Protein AF-A0A2V9UXE7-F1 (afdb_monomer_lite)

Foldseek 3Di:
DVVVVVVVVVLVVVVVVVVVVVVVVVVPPDDDDPPPPPPPPPVPLFDLVQLVLLVVLCLLQDDPLSVVLSVVSNVLSVVLRVLSLVLSVLVCVLCVDPPPVVLVVLVVLLVVLVVLLVVLVVVLVVLVVVLVVDDPVVNVVSVVVNVVSVVVNVVSVVSNVVSVVVCLVVVVGSVSVSVVVVVVVVVVVVVVVVDPDDPPPQQPCPDLDLVSLVVNLVSLVVSLVSLVVSLVVLVVVLVVLVVVLVVLVVVLVVCVVVLVVLVVLLVVLVVPPDDDDPNVVSNVVSVSSNVVSVSSVVSSVSSVSSSVSSVVSSVSSVVSSVVSVVSSVVSVVSSVVSVVVVSVLVVVLVVVVVVVVVVCVVDVDDPVVVVVVVVVSVVVNVVVVVVSND

Sequence (390 aa):
MMSMLRHLTIAAVLGLLVAAAGIGFVMTRDTSHPSNPVPTTQTAIIDQSPLRTARQLGTLAVTSDEQRLAQEASRIADHEIDLAFASAMREASEHPTDLDPKYEDLHLRILLAQSTLTDEQSRLDKLRAQAAAAKPDEKERLQDQMDLIEAQQALDEDELEDARQDLIREGGNPEGMMQRLRAEHEAGHNEAAAAPAPSQSAPDLNTGNLYGQVRAWLSLRNKQERLESARNEAKVLAKTMAGQHDEIEHRVQNEESQKQVARAQASGLGKDTAAGGGSKKATSDAINTLKHFSNDQKLLVDFDKRI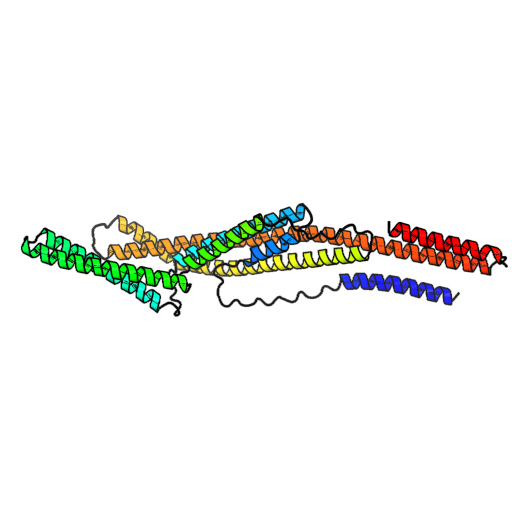QDLQDLNSVYATWAGIVAIQQRAAVHAMLRSILWILLIATLGYGASRLVDRFLTGERADKKHLFSLRAVLRFALQALVVLLVA

pLDDT: mean 73.28, std 15.52, range [27.81, 95.62]

Secondary structure (DSSP, 8-state):
-HHHHHHHHHHHHHHHHHHHHHHHHHH--------PPP--SS--SS--HHHHHHHHHHTT--SHHHHHHHHHHHHHHHHHHHHHHHHHHHHHHHSTT---TTSHHHHHHHHHHHHHHHHHHHHHHHHHHHHHHS-HHHHHHHHHHHHHHHHHHHHHHHHHHHHHHHHHHTT--HHHHHHHHHHHHHHHHHHHHHS---------TT-SSHHHHHHHHHHHHHHHHHHHHHHHHHHHHHHHHHHHHHHHHHHHHHHHHHHHHHHHHHHHHTT-TTS-SHHHHHHHHHHHHHHHHHHHHHHHHHHHHHHHHHHHHHHHHHHHHHHHHHHHHHHHHHHHHHHHHHHHHHHHHHHHHHHHHHHHHHS---TTTHHHHHHHHHHHHHHHHHHHH-

Structure (mmCIF, N/CA/C/O backbone):
data_AF-A0A2V9UXE7-F1
#
_entry.id   AF-A0A2V9UXE7-F1
#
loop_
_atom_site.group_PDB
_atom_site.id
_atom_site.type_symbol
_atom_site.label_atom_id
_atom_site.label_alt_id
_atom_site.label_comp_id
_atom_site.label_asym_id
_atom_site.label_entity_id
_atom_site.label_seq_id
_atom_site.pdbx_PDB_ins_code
_atom_site.Cartn_x
_atom_site.Cartn_y
_atom_site.Cartn_z
_atom_site.occupancy
_atom_site.B_iso_or_equiv
_atom_site.auth_seq_id
_atom_site.auth_comp_id
_atom_site.auth_asym_id
_atom_site.auth_atom_id
_atom_site.pdbx_PDB_model_num
ATOM 1 N N . MET A 1 1 ? 41.532 19.802 -51.932 1.00 45.09 1 MET A N 1
ATOM 2 C CA . MET A 1 1 ? 41.881 19.257 -50.596 1.00 45.09 1 MET A CA 1
ATOM 3 C C . MET A 1 1 ? 41.071 19.895 -49.458 1.00 45.09 1 MET A C 1
ATOM 5 O O . MET A 1 1 ? 40.579 19.161 -48.613 1.00 45.09 1 MET A O 1
ATOM 9 N N . MET A 1 2 ? 40.838 21.217 -49.459 1.00 40.41 2 MET A N 1
ATOM 10 C CA . MET A 1 2 ? 40.067 21.918 -48.408 1.00 40.41 2 MET A CA 1
ATOM 11 C C . MET A 1 2 ? 38.563 21.579 -48.322 1.00 40.41 2 MET A C 1
ATOM 13 O O . MET A 1 2 ? 38.032 21.528 -47.217 1.00 40.41 2 MET A O 1
ATOM 17 N N . SER A 1 3 ? 37.867 21.277 -49.428 1.00 49.09 3 SER A N 1
ATOM 18 C CA . SER A 1 3 ? 36.454 20.844 -49.368 1.00 49.09 3 SER A CA 1
ATOM 19 C C . SER A 1 3 ? 36.296 19.447 -48.753 1.00 49.09 3 SER A C 1
ATOM 21 O O . SER A 1 3 ? 35.385 19.210 -47.967 1.00 49.09 3 SER A O 1
ATOM 23 N N . MET A 1 4 ? 37.235 18.537 -49.029 1.00 48.50 4 MET A N 1
ATOM 24 C CA . MET A 1 4 ? 37.256 17.181 -48.467 1.00 48.50 4 MET A CA 1
ATOM 25 C C . MET A 1 4 ? 37.436 17.156 -46.949 1.00 48.50 4 MET A C 1
ATOM 27 O O . MET A 1 4 ? 36.802 16.329 -46.302 1.00 48.50 4 MET A O 1
ATOM 31 N N . LEU A 1 5 ? 38.266 18.041 -46.383 1.00 52.56 5 LEU A N 1
ATOM 32 C CA . LEU A 1 5 ? 38.366 18.172 -44.926 1.00 52.56 5 LEU A CA 1
ATOM 33 C C . LEU A 1 5 ? 37.078 18.753 -44.335 1.00 52.56 5 LEU A C 1
ATOM 35 O O . LEU A 1 5 ? 36.621 18.257 -43.315 1.00 52.56 5 LEU A O 1
ATOM 39 N N . ARG A 1 6 ? 36.453 19.737 -44.998 1.00 54.34 6 ARG A N 1
ATOM 40 C CA . ARG A 1 6 ? 35.219 20.383 -44.516 1.00 54.34 6 ARG A CA 1
ATOM 41 C C . ARG A 1 6 ? 34.036 19.422 -44.412 1.00 54.34 6 ARG A C 1
ATOM 43 O O . ARG A 1 6 ? 33.280 19.494 -43.457 1.00 54.34 6 ARG A O 1
ATOM 50 N N . HIS A 1 7 ? 33.859 18.519 -45.371 1.00 54.12 7 HIS A N 1
ATOM 51 C CA . HIS A 1 7 ? 32.749 17.559 -45.316 1.00 54.12 7 HIS A CA 1
ATOM 52 C C . HIS A 1 7 ? 33.016 16.403 -44.342 1.00 54.12 7 HIS A C 1
ATOM 54 O O . HIS A 1 7 ? 32.081 15.897 -43.725 1.00 54.12 7 HIS A O 1
ATOM 60 N N . LEU A 1 8 ? 34.285 16.032 -44.149 1.00 56.09 8 LEU A N 1
ATOM 61 C CA . LEU A 1 8 ? 34.689 15.010 -43.184 1.00 56.09 8 LEU A CA 1
ATOM 62 C C . LEU A 1 8 ? 34.565 15.516 -41.740 1.00 56.09 8 LEU A C 1
ATOM 64 O O . LEU A 1 8 ? 34.093 14.779 -40.878 1.00 56.09 8 LEU A O 1
ATOM 68 N N . THR A 1 9 ? 34.890 16.787 -41.487 1.00 62.91 9 THR A N 1
ATOM 69 C CA . THR A 1 9 ? 34.630 17.416 -40.187 1.00 62.91 9 THR A CA 1
ATOM 70 C C . THR A 1 9 ? 33.138 17.578 -39.929 1.00 62.91 9 THR A C 1
ATOM 72 O O . THR A 1 9 ? 32.710 17.303 -38.819 1.00 62.91 9 THR A O 1
ATOM 75 N N . ILE A 1 10 ? 32.320 17.926 -40.930 1.00 66.25 10 ILE A N 1
ATOM 76 C CA . ILE A 1 10 ? 30.859 18.015 -40.755 1.00 66.25 10 ILE A CA 1
ATOM 77 C C . ILE A 1 10 ? 30.259 16.649 -40.397 1.00 66.25 10 ILE A C 1
ATOM 79 O O . ILE A 1 10 ? 29.478 16.575 -39.457 1.00 66.25 10 ILE A O 1
ATOM 83 N N . ALA A 1 11 ? 30.640 15.566 -41.081 1.00 61.22 11 ALA A N 1
ATOM 84 C CA . ALA A 1 11 ? 30.133 14.226 -40.771 1.00 61.22 11 ALA A CA 1
ATOM 85 C C . ALA A 1 11 ? 30.597 13.721 -39.392 1.00 61.22 11 ALA A C 1
ATOM 87 O O . ALA A 1 11 ? 29.805 13.142 -38.650 1.00 61.22 11 ALA A O 1
ATOM 88 N N . ALA A 1 12 ? 31.856 13.984 -39.021 1.00 64.69 12 ALA A N 1
ATOM 89 C CA . ALA A 1 12 ? 32.385 13.642 -37.702 1.00 64.69 12 ALA A CA 1
ATOM 90 C C . ALA A 1 12 ? 31.716 14.455 -36.583 1.00 64.69 12 ALA A C 1
ATOM 92 O O . ALA A 1 12 ? 31.363 13.899 -35.547 1.00 64.69 12 ALA A O 1
ATOM 93 N N . VAL A 1 13 ? 31.482 15.752 -36.809 1.00 68.75 13 VAL A N 1
ATOM 94 C CA . VAL A 1 13 ? 30.764 16.624 -35.874 1.00 68.75 13 VAL A CA 1
ATOM 95 C C . VAL A 1 13 ? 29.313 16.184 -35.748 1.00 68.75 13 VAL A C 1
ATOM 97 O O . VAL A 1 13 ? 28.830 16.103 -34.631 1.00 68.75 13 VAL A O 1
ATOM 100 N N . LEU A 1 14 ? 28.631 15.823 -36.838 1.00 68.06 14 LEU A N 1
ATOM 101 C CA . LEU A 1 14 ? 27.243 15.354 -36.776 1.00 68.06 14 LEU A CA 1
ATOM 102 C C . LEU A 1 14 ? 27.129 14.020 -36.022 1.00 68.06 14 LEU A C 1
ATOM 104 O O . LEU A 1 14 ? 26.235 13.861 -35.197 1.00 68.06 14 LEU A O 1
ATOM 108 N N . GLY A 1 15 ? 28.068 13.093 -36.243 1.00 68.06 15 GLY A N 1
ATOM 109 C CA . GLY A 1 15 ? 28.149 11.840 -35.485 1.00 68.06 15 GLY A CA 1
ATOM 110 C C . GLY A 1 15 ? 28.426 12.068 -33.996 1.00 68.06 15 GLY A C 1
ATOM 111 O O . GLY A 1 15 ? 27.784 11.453 -33.147 1.00 68.06 15 GLY A O 1
ATOM 112 N N . LEU A 1 16 ? 29.321 13.004 -33.672 1.00 68.00 16 LEU A N 1
ATOM 113 C CA . LEU A 1 16 ? 29.625 13.386 -32.293 1.00 68.00 16 LEU A CA 1
ATOM 114 C C . LEU A 1 16 ? 28.458 14.127 -31.628 1.00 68.00 16 LEU A C 1
ATOM 116 O O . LEU A 1 16 ? 28.221 13.930 -30.444 1.00 68.00 16 LEU A O 1
ATOM 120 N N . LEU A 1 17 ? 27.692 14.921 -32.377 1.00 67.94 17 LEU A N 1
ATOM 121 C CA . LEU A 1 17 ? 26.526 15.656 -31.882 1.00 67.94 17 LEU A CA 1
ATOM 122 C C . LEU A 1 17 ? 25.347 14.710 -31.622 1.00 67.94 17 LEU A C 1
ATOM 124 O O . LEU A 1 17 ? 24.673 14.857 -30.612 1.00 67.94 17 LEU A O 1
ATOM 128 N N . VAL A 1 18 ? 25.147 13.683 -32.453 1.00 68.38 18 VAL A N 1
ATOM 129 C CA . VAL A 1 18 ? 24.156 12.622 -32.194 1.00 68.38 18 VAL A CA 1
ATOM 130 C C . VAL A 1 18 ? 24.569 11.761 -30.997 1.00 68.38 18 VAL A C 1
ATOM 132 O O . VAL A 1 18 ? 23.730 11.454 -30.153 1.00 68.38 18 VAL A O 1
ATOM 135 N N . ALA A 1 19 ? 25.856 11.425 -30.866 1.00 63.91 19 ALA A N 1
ATOM 136 C CA . ALA A 1 19 ? 26.366 10.721 -29.691 1.00 63.91 19 ALA A CA 1
ATOM 137 C C . ALA A 1 19 ? 26.231 11.570 -28.413 1.00 63.91 19 ALA A C 1
ATOM 139 O O . ALA A 1 19 ? 25.770 11.071 -27.392 1.00 63.91 19 ALA A O 1
ATOM 140 N N . ALA A 1 20 ? 26.560 12.862 -28.476 1.00 62.94 20 ALA A N 1
ATOM 141 C CA . ALA A 1 20 ? 26.431 13.795 -27.361 1.00 62.94 20 ALA A CA 1
ATOM 142 C C . ALA A 1 20 ? 24.968 14.095 -27.009 1.00 62.94 20 ALA A C 1
ATOM 144 O O . ALA A 1 20 ? 24.657 14.222 -25.833 1.00 62.94 20 ALA A O 1
ATOM 145 N N . ALA A 1 21 ? 24.058 14.151 -27.986 1.00 63.78 21 ALA A N 1
ATOM 146 C CA . ALA A 1 21 ? 22.621 14.270 -27.744 1.00 63.78 21 ALA A CA 1
ATOM 147 C C . ALA A 1 21 ? 22.050 12.986 -27.125 1.00 63.78 21 ALA A C 1
ATOM 149 O O . ALA A 1 21 ? 21.242 13.066 -26.206 1.00 63.78 21 ALA A O 1
ATOM 150 N N . GLY A 1 22 ? 22.517 11.809 -27.554 1.00 56.59 22 GLY A N 1
ATOM 151 C CA . GLY A 1 22 ? 22.173 10.531 -26.926 1.00 56.59 22 GLY A CA 1
ATOM 152 C C . GLY A 1 22 ? 22.671 10.435 -25.480 1.00 56.59 22 GLY A C 1
ATOM 153 O O . GLY A 1 22 ? 21.920 10.032 -24.597 1.00 56.59 22 GLY A O 1
ATOM 154 N N . ILE A 1 23 ? 23.906 10.874 -25.213 1.00 60.19 23 ILE A N 1
ATOM 155 C CA . ILE A 1 23 ? 24.476 10.935 -23.857 1.00 60.19 23 ILE A CA 1
ATOM 156 C C . ILE A 1 23 ? 23.760 11.995 -23.010 1.00 60.19 23 ILE A C 1
ATOM 158 O O . ILE A 1 23 ? 23.413 11.726 -21.864 1.00 60.19 23 ILE A O 1
ATOM 162 N N . GLY A 1 24 ? 23.489 13.172 -23.577 1.00 48.81 24 GLY A N 1
ATOM 163 C CA . GLY A 1 24 ? 22.774 14.267 -22.926 1.00 48.81 24 GLY A CA 1
ATOM 164 C C . GLY A 1 24 ? 21.351 13.876 -22.546 1.00 48.81 24 GLY A C 1
ATOM 165 O O . GLY A 1 24 ? 20.932 14.145 -21.433 1.00 48.81 24 GLY A O 1
ATOM 166 N N . PHE A 1 25 ? 20.648 13.134 -23.401 1.00 57.84 25 PHE A N 1
ATOM 167 C CA . PHE A 1 25 ? 19.293 12.650 -23.131 1.00 57.84 25 PHE A CA 1
ATOM 168 C C . PHE A 1 25 ? 19.244 11.520 -22.086 1.00 57.84 25 PHE A C 1
ATOM 170 O O . PHE A 1 25 ? 18.270 11.389 -21.346 1.00 57.84 25 PHE A O 1
ATOM 177 N N . VAL A 1 26 ? 20.313 10.723 -21.979 1.00 57.50 26 VAL A N 1
ATOM 178 C CA . VAL A 1 26 ? 20.502 9.757 -20.882 1.00 57.50 26 VAL A CA 1
ATOM 179 C C . VAL A 1 26 ? 20.907 10.463 -19.577 1.00 57.50 26 VAL A C 1
ATOM 181 O O . VAL A 1 26 ? 20.582 9.974 -18.495 1.00 57.50 26 VAL A O 1
ATOM 184 N N . MET A 1 27 ? 21.578 11.619 -19.655 1.00 49.28 27 MET A N 1
ATOM 185 C CA . MET A 1 27 ? 21.968 12.435 -18.497 1.00 49.28 27 MET A CA 1
ATOM 186 C C . MET A 1 27 ? 20.917 13.451 -18.042 1.00 49.28 27 MET A C 1
ATOM 188 O O . MET A 1 27 ? 21.010 13.904 -16.900 1.00 49.28 27 MET A O 1
ATOM 192 N N . THR A 1 28 ? 19.906 13.768 -18.855 1.00 46.72 28 THR A N 1
ATOM 193 C CA . THR A 1 28 ? 18.722 14.521 -18.428 1.00 46.72 28 THR A CA 1
ATOM 194 C C . THR A 1 28 ? 17.868 13.627 -17.525 1.00 46.72 28 THR A C 1
ATOM 196 O O . THR A 1 28 ? 16.876 13.001 -17.905 1.00 46.72 28 THR A O 1
ATOM 199 N N . ARG A 1 29 ? 18.354 13.512 -16.290 1.00 50.81 29 ARG A N 1
ATOM 200 C CA . ARG A 1 29 ? 17.607 13.113 -15.108 1.00 50.81 29 ARG A CA 1
ATOM 201 C C . ARG A 1 29 ? 16.682 14.274 -14.770 1.00 50.81 29 ARG A C 1
ATOM 203 O O . ARG A 1 29 ? 17.063 15.159 -14.009 1.00 50.81 29 ARG A O 1
ATOM 210 N N . ASP A 1 30 ? 15.499 14.288 -15.364 1.00 44.00 30 ASP A N 1
ATOM 211 C CA . ASP A 1 30 ? 14.475 15.240 -14.960 1.00 44.00 30 ASP A CA 1
ATOM 212 C C . ASP A 1 30 ? 13.776 14.732 -13.703 1.00 44.00 30 ASP A C 1
ATOM 214 O O . ASP A 1 30 ? 13.089 13.712 -13.694 1.00 44.00 30 ASP A O 1
ATOM 218 N N . THR A 1 31 ? 14.087 15.439 -12.617 1.00 43.03 31 THR A N 1
ATOM 219 C CA . THR A 1 31 ? 13.113 16.009 -11.681 1.00 43.03 31 THR A CA 1
ATOM 220 C C . THR A 1 31 ? 11.770 15.283 -11.648 1.00 43.03 31 THR A C 1
ATOM 222 O O . THR A 1 31 ? 10.773 15.692 -12.245 1.00 43.03 31 THR A O 1
ATOM 225 N N . SER A 1 32 ? 11.735 14.223 -10.844 1.00 36.00 32 SER A N 1
ATOM 226 C CA . SER A 1 32 ? 10.503 13.696 -10.274 1.00 36.00 32 SER A CA 1
ATOM 227 C C . SER A 1 32 ? 9.712 14.858 -9.668 1.00 36.00 32 SER A C 1
ATOM 229 O O . SER A 1 32 ? 10.113 15.414 -8.643 1.00 36.00 32 SER A O 1
ATOM 231 N N . HIS A 1 33 ? 8.615 15.249 -10.320 1.00 35.09 33 HIS A N 1
ATOM 232 C CA . HIS A 1 33 ? 7.628 16.113 -9.692 1.00 35.09 33 HIS A CA 1
ATOM 233 C C . HIS A 1 33 ? 7.054 15.331 -8.509 1.00 35.09 33 HIS A C 1
ATOM 235 O O . HIS A 1 33 ? 6.538 14.228 -8.720 1.00 35.09 33 HIS A O 1
ATOM 241 N N . PRO A 1 34 ? 7.163 15.847 -7.273 1.00 33.94 34 PRO A N 1
ATOM 242 C CA . PRO A 1 34 ? 6.477 15.237 -6.153 1.00 33.94 34 PRO A CA 1
ATOM 243 C C . PRO A 1 34 ? 4.987 15.269 -6.483 1.00 33.94 34 PRO A C 1
ATOM 245 O O . PRO A 1 34 ? 4.399 16.332 -6.685 1.00 33.94 34 PRO A O 1
ATOM 248 N N . SER A 1 35 ? 4.389 14.086 -6.606 1.00 35.97 35 SER A N 1
ATOM 249 C CA . SER A 1 35 ? 2.938 13.973 -6.614 1.00 35.97 35 SER A CA 1
ATOM 250 C C . SER A 1 35 ? 2.495 14.460 -5.244 1.00 35.97 35 SER A C 1
ATOM 252 O O . SER A 1 35 ? 2.822 13.831 -4.238 1.00 35.97 35 SER A O 1
ATOM 254 N N . ASN A 1 36 ? 1.873 15.640 -5.197 1.00 31.23 36 ASN A N 1
ATOM 255 C CA . ASN A 1 36 ? 1.364 16.188 -3.949 1.00 31.23 36 ASN A CA 1
ATOM 256 C C . ASN A 1 36 ? 0.423 15.143 -3.340 1.00 31.23 36 ASN A C 1
ATOM 258 O O . ASN A 1 36 ? -0.512 14.729 -4.033 1.00 31.23 36 ASN A O 1
ATOM 262 N N . PRO A 1 37 ? 0.657 14.702 -2.093 1.00 32.78 37 PRO A N 1
ATOM 263 C CA . PRO A 1 37 ? -0.312 13.871 -1.410 1.00 32.78 37 PRO A CA 1
ATOM 264 C C . PRO A 1 37 ? -1.597 14.688 -1.340 1.00 32.78 37 PRO A C 1
ATOM 266 O O . PRO A 1 37 ? -1.620 15.778 -0.765 1.00 32.78 37 PRO A O 1
ATOM 269 N N . VAL A 1 38 ? -2.648 14.202 -1.998 1.00 31.98 38 VAL A N 1
ATOM 270 C CA . VAL A 1 38 ? -3.993 14.703 -1.741 1.00 31.98 38 VAL A CA 1
ATOM 271 C C . VAL A 1 38 ? -4.241 14.369 -0.273 1.00 31.98 38 VAL A C 1
ATOM 273 O O . VAL A 1 38 ? -4.206 13.186 0.071 1.00 31.98 38 VAL A O 1
ATOM 276 N N . PRO A 1 39 ? -4.419 15.364 0.613 1.00 31.98 39 PRO A N 1
ATOM 277 C CA . PRO A 1 39 ? -4.854 15.082 1.960 1.00 31.98 39 PRO A CA 1
ATOM 278 C C . PRO A 1 39 ? -6.296 14.621 1.813 1.00 31.98 39 PRO A C 1
ATOM 280 O O . PRO A 1 39 ? -7.211 15.428 1.643 1.00 31.98 39 PRO A O 1
ATOM 283 N N . THR A 1 40 ? -6.497 13.309 1.792 1.00 31.20 40 THR A N 1
ATOM 284 C CA . THR A 1 40 ? -7.813 12.742 2.035 1.00 31.20 40 THR A CA 1
ATOM 285 C C . THR A 1 40 ? -8.084 13.018 3.506 1.00 31.20 40 THR A C 1
ATOM 287 O O . THR A 1 40 ? -7.655 12.287 4.394 1.00 31.20 40 THR A O 1
ATOM 290 N N . THR A 1 41 ? -8.695 14.173 3.767 1.00 27.81 41 THR A N 1
ATOM 291 C CA . THR A 1 41 ? -9.218 14.582 5.070 1.00 27.81 41 THR A CA 1
ATOM 292 C C . THR A 1 41 ? -10.451 13.741 5.361 1.00 27.81 41 THR A C 1
ATOM 294 O O . THR A 1 41 ? -11.584 14.177 5.214 1.00 27.81 41 THR A O 1
ATOM 297 N N . GLN A 1 42 ? -10.180 12.481 5.632 1.00 30.09 42 GLN A N 1
ATOM 298 C CA . GLN A 1 42 ? -11.018 11.421 6.148 1.00 30.09 42 GLN A CA 1
ATOM 299 C C . GLN A 1 42 ? -10.009 10.296 6.183 1.00 30.09 42 GLN A C 1
ATOM 301 O O . GLN A 1 42 ? -9.569 9.841 5.128 1.00 30.09 42 GLN A O 1
ATOM 306 N N . THR A 1 43 ? -9.551 9.951 7.379 1.00 35.19 43 THR A N 1
ATOM 307 C CA . THR A 1 43 ? -8.919 8.673 7.670 1.00 35.19 43 THR A CA 1
ATOM 308 C C . THR A 1 43 ? -9.734 7.618 6.933 1.00 35.19 43 THR A C 1
ATOM 310 O O . THR A 1 43 ? -10.797 7.207 7.389 1.00 35.19 43 THR A O 1
ATOM 313 N N . ALA A 1 44 ? -9.301 7.254 5.722 1.00 39.56 44 ALA A N 1
ATOM 314 C CA . ALA A 1 44 ? -9.766 6.048 5.086 1.00 39.56 44 ALA A CA 1
ATOM 315 C C . ALA A 1 44 ? -9.360 5.001 6.105 1.00 39.56 44 ALA A C 1
ATOM 317 O O . ALA A 1 44 ? -8.168 4.807 6.332 1.00 39.56 44 ALA A O 1
ATOM 318 N N . ILE A 1 45 ? -10.353 4.454 6.803 1.00 54.19 45 ILE A N 1
ATOM 319 C CA . ILE A 1 45 ? -10.173 3.584 7.969 1.00 54.19 45 ILE A CA 1
ATOM 320 C C . ILE A 1 45 ? -9.192 2.438 7.633 1.00 54.19 45 ILE A C 1
ATOM 322 O O . ILE A 1 45 ? -8.598 1.848 8.526 1.00 54.19 45 ILE A O 1
ATOM 326 N N . ILE A 1 46 ? -8.971 2.167 6.335 1.00 63.34 46 ILE A N 1
ATOM 327 C CA . ILE A 1 46 ? -8.013 1.215 5.777 1.00 63.34 46 ILE A CA 1
ATOM 328 C C . ILE A 1 46 ? -7.377 1.808 4.500 1.00 63.34 46 ILE A C 1
ATOM 330 O O . ILE A 1 46 ? -8.094 2.167 3.560 1.00 63.34 46 ILE A O 1
ATOM 334 N N . ASP A 1 47 ? -6.043 1.895 4.437 1.00 70.69 47 ASP A N 1
ATOM 335 C CA . ASP A 1 47 ? -5.308 2.335 3.240 1.00 70.69 47 ASP A CA 1
ATOM 336 C C . ASP A 1 47 ? -5.136 1.171 2.249 1.00 70.69 47 ASP A C 1
ATOM 338 O O . ASP A 1 47 ? -4.474 0.183 2.536 1.00 70.69 47 ASP A O 1
ATOM 342 N N . GLN A 1 48 ? -5.737 1.283 1.062 1.00 78.81 48 GLN A N 1
ATOM 343 C CA . GLN A 1 48 ? -5.675 0.258 0.006 1.00 78.81 48 GLN A CA 1
ATOM 344 C C . GLN A 1 48 ? -4.622 0.564 -1.073 1.00 78.81 48 GLN A C 1
ATOM 346 O O . GLN A 1 48 ? -4.551 -0.124 -2.103 1.00 78.81 48 GLN A O 1
ATOM 351 N N . SER A 1 49 ? -3.843 1.635 -0.901 1.00 82.25 49 SER A N 1
ATOM 352 C CA . SER A 1 49 ? -2.833 2.056 -1.871 1.00 82.25 49 SER A CA 1
ATOM 353 C C . SER A 1 49 ? -1.795 0.968 -2.190 1.00 82.25 49 SER A C 1
ATOM 355 O O . SER A 1 49 ? -1.562 0.753 -3.388 1.00 82.25 49 SER A O 1
ATOM 357 N N . PRO A 1 50 ? -1.264 0.174 -1.228 1.00 82.88 50 PRO A N 1
ATOM 358 C CA . PRO A 1 50 ? -0.207 -0.797 -1.523 1.00 82.88 50 PRO A CA 1
ATOM 359 C C . PRO A 1 50 ? -0.659 -1.881 -2.506 1.00 82.88 50 PRO A C 1
ATOM 361 O O . PRO A 1 50 ? 0.056 -2.207 -3.458 1.00 82.88 50 PRO A O 1
ATOM 364 N N . LEU A 1 51 ? -1.880 -2.393 -2.337 1.00 83.12 51 LEU A N 1
ATOM 365 C CA . LEU A 1 51 ? -2.439 -3.424 -3.210 1.00 83.12 51 LEU A CA 1
ATOM 366 C C . LEU A 1 51 ? -2.798 -2.881 -4.587 1.00 83.12 51 LEU A C 1
ATOM 368 O O . LEU A 1 51 ? -2.558 -3.545 -5.600 1.00 83.12 51 LEU A O 1
ATOM 372 N N . ARG A 1 52 ? -3.353 -1.667 -4.654 1.00 84.56 52 ARG A N 1
ATOM 373 C CA . ARG A 1 52 ? -3.635 -1.016 -5.936 1.00 84.56 52 ARG A CA 1
ATOM 374 C C . ARG A 1 52 ? -2.345 -0.841 -6.734 1.00 84.56 52 ARG A C 1
ATOM 376 O O . ARG A 1 52 ? -2.316 -1.193 -7.916 1.00 84.56 52 ARG A O 1
ATOM 383 N N . THR A 1 53 ? -1.285 -0.365 -6.087 1.00 87.06 53 THR A N 1
ATOM 384 C CA . THR A 1 53 ? 0.039 -0.207 -6.693 1.00 87.06 53 THR A CA 1
ATOM 385 C C . THR A 1 53 ? 0.618 -1.559 -7.126 1.00 87.06 53 THR A C 1
ATOM 387 O O . THR A 1 53 ? 1.044 -1.692 -8.276 1.00 87.06 53 THR A O 1
ATOM 390 N N . ALA A 1 54 ? 0.544 -2.598 -6.285 1.00 87.69 54 ALA A N 1
ATOM 391 C CA . ALA A 1 54 ? 1.008 -3.947 -6.626 1.00 87.69 54 ALA A CA 1
ATOM 392 C C . ALA A 1 54 ? 0.278 -4.528 -7.852 1.00 87.69 54 ALA A C 1
ATOM 394 O O . ALA A 1 54 ? 0.918 -5.041 -8.773 1.00 87.69 54 ALA A O 1
ATOM 395 N N . ARG A 1 55 ? -1.054 -4.386 -7.924 1.00 86.25 55 ARG A N 1
ATOM 396 C CA . ARG A 1 55 ? -1.867 -4.832 -9.071 1.00 86.25 55 ARG A CA 1
ATOM 397 C C . ARG A 1 55 ? -1.519 -4.068 -10.347 1.00 86.25 55 ARG A C 1
ATOM 399 O O . ARG A 1 55 ? -1.325 -4.681 -11.396 1.00 86.25 55 ARG A O 1
ATOM 406 N N . GLN A 1 56 ? -1.397 -2.741 -10.268 1.00 85.62 56 GLN A N 1
ATOM 407 C CA . GLN A 1 56 ? -1.015 -1.911 -11.413 1.00 85.62 56 GLN A CA 1
ATOM 408 C C . GLN A 1 56 ? 0.367 -2.288 -11.948 1.00 85.62 56 GLN A C 1
ATOM 410 O O . GLN A 1 56 ? 0.534 -2.438 -13.160 1.00 85.62 56 GLN A O 1
ATOM 415 N N . LEU A 1 57 ? 1.346 -2.483 -11.063 1.00 87.75 57 LEU A N 1
ATOM 416 C CA . LEU A 1 57 ? 2.677 -2.941 -11.449 1.00 87.75 57 LEU A CA 1
ATOM 417 C C . LEU A 1 57 ? 2.635 -4.352 -12.034 1.00 87.75 57 LEU A C 1
ATOM 419 O O . LEU A 1 57 ? 3.299 -4.596 -13.039 1.00 87.75 57 LEU A O 1
ATOM 423 N N . GLY A 1 58 ? 1.815 -5.249 -11.480 1.00 85.38 58 GLY A N 1
ATOM 424 C CA . GLY A 1 58 ? 1.648 -6.615 -11.972 1.00 85.38 58 GLY A CA 1
ATOM 425 C C . GLY A 1 58 ? 1.255 -6.698 -13.447 1.00 85.38 58 GLY A C 1
ATOM 426 O O . GLY A 1 58 ? 1.764 -7.557 -14.161 1.00 85.38 58 GLY A O 1
ATOM 427 N N . THR A 1 59 ? 0.462 -5.746 -13.953 1.00 85.31 59 THR A N 1
ATOM 428 C CA . THR A 1 59 ? 0.128 -5.672 -15.393 1.00 85.31 59 THR A CA 1
ATOM 429 C C . THR A 1 59 ? 1.333 -5.391 -16.299 1.00 85.31 59 THR A C 1
ATOM 431 O O . THR A 1 59 ? 1.285 -5.662 -17.496 1.00 85.31 59 THR A O 1
ATOM 434 N N . LEU A 1 60 ? 2.423 -4.858 -15.740 1.00 85.38 60 LEU A N 1
ATOM 435 C CA . LEU A 1 60 ? 3.658 -4.539 -16.456 1.00 85.38 60 LEU A CA 1
ATOM 436 C C . LEU A 1 60 ? 4.671 -5.691 -16.426 1.00 85.38 60 LEU A C 1
ATOM 438 O O . LEU A 1 60 ? 5.732 -5.566 -17.044 1.00 85.38 60 LEU A O 1
ATOM 442 N N . ALA A 1 61 ? 4.410 -6.771 -15.682 1.00 85.62 61 ALA A N 1
ATOM 443 C CA . ALA A 1 61 ? 5.301 -7.922 -15.581 1.00 85.62 61 ALA A CA 1
ATOM 444 C C . ALA A 1 61 ? 5.265 -8.758 -16.868 1.00 85.62 61 ALA A C 1
ATOM 446 O O . ALA A 1 61 ? 4.239 -9.334 -17.223 1.00 85.62 61 ALA A O 1
ATOM 447 N N . VAL A 1 62 ? 6.400 -8.830 -17.565 1.00 81.75 62 VAL A N 1
ATOM 448 C CA . VAL A 1 62 ? 6.518 -9.516 -18.859 1.00 81.75 62 VAL A CA 1
ATOM 449 C C . VAL A 1 62 ? 7.293 -10.820 -18.717 1.00 81.75 62 VAL A C 1
ATOM 451 O O . VAL A 1 62 ? 6.881 -11.838 -19.267 1.00 81.75 62 VAL A O 1
ATOM 454 N N . THR A 1 63 ? 8.416 -10.809 -17.995 1.00 84.56 63 THR A N 1
ATOM 455 C CA . THR A 1 63 ? 9.252 -12.009 -17.837 1.00 84.56 63 THR A CA 1
ATOM 456 C C . THR A 1 63 ? 8.766 -12.879 -16.677 1.00 84.56 63 THR A C 1
ATOM 458 O O . THR A 1 63 ? 8.083 -12.398 -15.774 1.00 84.56 63 THR A O 1
ATOM 461 N N . SER A 1 64 ? 9.142 -14.161 -16.662 1.00 83.31 64 SER A N 1
ATOM 462 C CA . SER A 1 64 ? 8.778 -15.080 -15.574 1.00 83.31 64 SER A CA 1
ATOM 463 C C . SER A 1 64 ? 9.267 -14.596 -14.207 1.00 83.31 64 SER A C 1
ATOM 465 O O . SER A 1 64 ? 8.552 -14.718 -13.216 1.00 83.31 64 SER A O 1
ATOM 467 N N . ASP A 1 65 ? 10.468 -14.018 -14.150 1.00 84.88 65 ASP A N 1
ATOM 468 C CA . ASP A 1 65 ? 11.030 -13.489 -12.905 1.00 84.88 65 ASP A CA 1
ATOM 469 C C . ASP A 1 65 ? 10.251 -12.263 -12.422 1.00 84.88 65 ASP A C 1
ATOM 471 O O . ASP A 1 65 ? 9.952 -12.139 -11.237 1.00 84.88 65 ASP A O 1
ATOM 475 N N . GLU A 1 66 ? 9.850 -11.383 -13.342 1.00 87.81 66 GLU A N 1
ATOM 476 C CA . GLU A 1 66 ? 9.009 -10.234 -13.009 1.00 87.81 66 GLU A CA 1
ATOM 477 C C . GLU A 1 66 ? 7.605 -10.656 -12.567 1.00 87.81 66 GLU A C 1
ATOM 479 O O . GLU A 1 66 ? 7.056 -10.061 -11.647 1.00 87.81 66 GLU A O 1
ATOM 484 N N . GLN A 1 67 ? 7.025 -11.688 -13.189 1.00 88.88 67 GLN A N 1
ATOM 485 C CA . GLN A 1 67 ? 5.717 -12.223 -12.802 1.00 88.88 67 GLN A CA 1
ATOM 486 C C . GLN A 1 67 ? 5.751 -12.817 -11.393 1.00 88.88 67 GLN A C 1
ATOM 488 O O . GLN A 1 67 ? 4.824 -12.595 -10.618 1.00 88.88 67 GLN A O 1
ATOM 493 N N . ARG A 1 68 ? 6.833 -13.520 -11.031 1.00 88.50 68 ARG A N 1
ATOM 494 C CA . ARG A 1 68 ? 7.031 -14.020 -9.663 1.00 88.50 68 ARG A CA 1
ATOM 495 C C . ARG A 1 68 ? 7.095 -12.882 -8.647 1.00 88.50 68 ARG A C 1
ATOM 497 O O . ARG A 1 68 ? 6.407 -12.951 -7.636 1.00 88.50 68 ARG A O 1
ATOM 504 N N . LEU A 1 69 ? 7.862 -11.829 -8.936 1.00 91.00 69 LEU A N 1
ATOM 505 C CA . LEU A 1 69 ? 7.962 -10.655 -8.059 1.00 91.00 69 LEU A CA 1
ATOM 506 C C . LEU A 1 69 ? 6.637 -9.887 -7.971 1.00 91.00 69 LEU A C 1
ATOM 508 O O . LEU A 1 69 ? 6.279 -9.409 -6.902 1.00 91.00 69 LEU A O 1
ATOM 512 N N . ALA A 1 70 ? 5.878 -9.799 -9.064 1.00 89.38 70 ALA A N 1
ATOM 513 C CA . ALA A 1 70 ? 4.545 -9.205 -9.057 1.00 89.38 70 ALA A CA 1
ATOM 514 C C . ALA A 1 70 ? 3.563 -9.994 -8.178 1.00 89.38 70 ALA A C 1
ATOM 516 O O . ALA A 1 70 ? 2.805 -9.397 -7.417 1.00 89.38 70 ALA A O 1
ATOM 517 N N . GLN A 1 71 ? 3.593 -11.329 -8.251 1.00 89.25 71 GLN A N 1
ATOM 518 C CA . GLN A 1 71 ? 2.782 -12.195 -7.392 1.00 89.25 71 GLN A CA 1
ATOM 519 C C . GLN A 1 71 ? 3.186 -12.062 -5.921 1.00 89.25 71 GLN A C 1
ATOM 521 O O . GLN A 1 71 ? 2.323 -11.948 -5.054 1.00 89.25 71 GLN A O 1
ATOM 526 N N . GLU A 1 72 ? 4.486 -12.031 -5.636 1.00 90.56 72 GLU A N 1
ATOM 527 C CA . GLU A 1 72 ? 5.009 -11.817 -4.287 1.00 90.56 72 GLU A CA 1
ATOM 528 C C . GLU A 1 72 ? 4.581 -10.455 -3.727 1.00 90.56 72 GLU A C 1
ATOM 530 O O . GLU A 1 72 ? 4.011 -10.404 -2.641 1.00 90.56 72 GLU A O 1
ATOM 535 N N . ALA A 1 73 ? 4.725 -9.378 -4.506 1.00 90.50 73 ALA A N 1
ATOM 536 C CA . ALA A 1 73 ? 4.243 -8.052 -4.126 1.00 90.50 73 ALA A CA 1
ATOM 537 C C . ALA A 1 73 ? 2.729 -8.039 -3.876 1.00 90.50 73 ALA A C 1
ATOM 539 O O . ALA A 1 73 ? 2.274 -7.457 -2.898 1.00 90.50 73 ALA A O 1
ATOM 540 N N . SER A 1 74 ? 1.937 -8.711 -4.721 1.00 88.44 74 SER A N 1
ATOM 541 C CA . SER A 1 74 ? 0.490 -8.802 -4.503 1.00 88.44 74 SER A CA 1
ATOM 542 C C . SER A 1 74 ? 0.137 -9.549 -3.218 1.00 88.44 74 SER A C 1
ATOM 544 O O . SER A 1 74 ? -0.755 -9.106 -2.512 1.00 88.44 74 SER A O 1
ATOM 546 N N . ARG A 1 75 ? 0.865 -10.621 -2.876 1.00 88.25 75 ARG A N 1
ATOM 547 C CA . ARG A 1 75 ? 0.645 -11.386 -1.642 1.00 88.25 75 ARG A CA 1
ATOM 548 C C . ARG A 1 75 ? 0.982 -10.566 -0.401 1.00 88.25 75 ARG A C 1
ATOM 550 O O . ARG A 1 75 ? 0.229 -10.610 0.560 1.00 88.25 75 ARG A O 1
ATOM 557 N N . ILE A 1 76 ? 2.104 -9.847 -0.417 1.00 89.56 76 ILE A N 1
ATOM 558 C CA . ILE A 1 76 ? 2.502 -9.008 0.720 1.00 89.56 76 ILE A CA 1
ATOM 559 C C . ILE A 1 76 ? 1.500 -7.860 0.897 1.00 89.56 76 ILE A C 1
ATOM 561 O O . ILE A 1 76 ? 1.066 -7.592 2.008 1.00 89.56 76 ILE A O 1
ATOM 565 N N . ALA A 1 77 ? 1.071 -7.222 -0.197 1.00 83.50 77 ALA A N 1
ATOM 566 C CA . ALA A 1 77 ? 0.080 -6.151 -0.129 1.00 83.50 77 ALA A CA 1
ATOM 567 C C . ALA A 1 77 ? -1.314 -6.633 0.316 1.00 83.50 77 ALA A C 1
ATOM 569 O O . ALA A 1 77 ? -2.031 -5.890 0.974 1.00 83.50 77 ALA A O 1
ATOM 570 N N . ASP A 1 78 ? -1.700 -7.860 -0.038 1.00 83.44 78 ASP A N 1
ATOM 571 C CA . ASP A 1 78 ? -2.930 -8.502 0.446 1.00 83.44 78 ASP A CA 1
ATOM 572 C C . ASP A 1 78 ? -2.844 -8.764 1.958 1.00 83.44 78 ASP A C 1
ATOM 574 O O . ASP A 1 78 ? -3.757 -8.418 2.703 1.00 83.44 78 ASP A O 1
ATOM 578 N N . HIS A 1 79 ? -1.695 -9.270 2.427 1.00 86.19 79 HIS A N 1
ATOM 579 C CA . HIS A 1 79 ? -1.455 -9.491 3.853 1.00 86.19 79 HIS A CA 1
ATOM 580 C C . HIS A 1 79 ? -1.488 -8.191 4.669 1.00 86.19 79 HIS A C 1
ATOM 582 O O . HIS A 1 79 ? -2.107 -8.158 5.731 1.00 86.19 79 HIS A O 1
ATOM 588 N N . GLU A 1 80 ? -0.887 -7.112 4.159 1.00 82.94 80 GLU A N 1
ATOM 589 C CA . GLU A 1 80 ? -0.908 -5.801 4.820 1.00 82.94 80 GLU A CA 1
ATOM 590 C C . GLU A 1 80 ? -2.341 -5.281 4.990 1.00 82.94 80 GLU A C 1
ATOM 592 O O . GLU A 1 80 ? -2.693 -4.782 6.061 1.00 82.94 80 GLU A O 1
ATOM 597 N N . ILE A 1 81 ? -3.187 -5.467 3.972 1.00 82.88 81 ILE A N 1
ATOM 598 C CA . ILE A 1 81 ? -4.596 -5.077 4.019 1.00 82.88 81 ILE A CA 1
ATOM 599 C C . ILE A 1 81 ? -5.369 -5.926 5.026 1.00 82.88 81 ILE A C 1
ATOM 601 O O . ILE A 1 81 ? -6.141 -5.371 5.807 1.00 82.88 81 ILE A O 1
ATOM 605 N N . ASP A 1 82 ? -5.153 -7.240 5.067 1.00 80.44 82 ASP A N 1
ATOM 606 C CA . ASP A 1 82 ? -5.794 -8.113 6.056 1.00 80.44 82 ASP A CA 1
ATOM 607 C C . ASP A 1 82 ? -5.451 -7.696 7.494 1.00 80.44 82 ASP A C 1
ATOM 609 O O . ASP A 1 82 ? -6.331 -7.660 8.362 1.00 80.44 82 ASP A O 1
ATOM 613 N N . LEU A 1 83 ? -4.186 -7.339 7.745 1.00 78.25 83 LEU A N 1
ATOM 614 C CA . LEU A 1 83 ? -3.742 -6.796 9.030 1.00 78.25 83 LEU A CA 1
ATOM 615 C C . LEU A 1 83 ? -4.405 -5.443 9.315 1.00 78.25 83 LEU A C 1
ATOM 617 O O . LEU A 1 83 ? -4.937 -5.250 10.406 1.00 78.25 83 LEU A O 1
ATOM 621 N N . ALA A 1 84 ? -4.482 -4.547 8.328 1.00 77.75 84 ALA A N 1
ATOM 622 C CA . ALA A 1 84 ? -5.170 -3.263 8.456 1.00 77.75 84 ALA A CA 1
ATOM 623 C C . ALA A 1 84 ? -6.671 -3.422 8.777 1.00 77.75 84 ALA A C 1
ATOM 625 O O . ALA A 1 84 ? -7.204 -2.720 9.634 1.00 77.75 84 ALA A O 1
ATOM 626 N N . PHE A 1 85 ? -7.359 -4.385 8.153 1.00 76.81 85 PHE A N 1
ATOM 627 C CA . PHE A 1 85 ? -8.739 -4.738 8.507 1.00 76.81 85 PHE A CA 1
ATOM 628 C C . PHE A 1 85 ? -8.828 -5.274 9.940 1.00 76.81 85 PHE A C 1
ATOM 630 O O . PHE A 1 85 ? -9.762 -4.941 10.672 1.00 76.81 85 PHE A O 1
ATOM 637 N N . ALA A 1 86 ? -7.889 -6.128 10.352 1.00 74.31 86 ALA A N 1
ATOM 638 C CA . ALA A 1 86 ? -7.877 -6.710 11.688 1.00 74.31 86 ALA A CA 1
ATOM 639 C C . ALA A 1 86 ? -7.609 -5.668 12.788 1.00 74.31 86 ALA A C 1
ATOM 641 O O . ALA A 1 86 ? -8.251 -5.732 13.843 1.00 74.31 86 ALA A O 1
ATOM 642 N N . SER A 1 87 ? -6.702 -4.715 12.556 1.00 72.50 87 SER A N 1
ATOM 643 C CA . SER A 1 87 ? -6.453 -3.594 13.469 1.00 72.50 87 SER A CA 1
ATOM 644 C C . SER A 1 87 ? -7.633 -2.635 13.512 1.00 72.50 87 SER A C 1
ATOM 646 O O . SER A 1 87 ? -8.107 -2.351 14.609 1.00 72.50 87 SER A O 1
ATOM 648 N N . ALA A 1 88 ? -8.191 -2.238 12.365 1.00 72.44 88 ALA A N 1
ATOM 649 C CA . ALA A 1 88 ? -9.348 -1.343 12.318 1.00 72.44 88 ALA A CA 1
ATOM 650 C C . ALA A 1 88 ? -10.578 -1.923 13.043 1.00 72.44 88 ALA A C 1
ATOM 652 O O . ALA A 1 88 ? -11.237 -1.221 13.808 1.00 72.44 88 ALA A O 1
ATOM 653 N N . MET A 1 89 ? -10.859 -3.226 12.891 1.00 72.44 89 MET A N 1
ATOM 654 C CA . MET A 1 89 ? -11.926 -3.898 13.654 1.00 72.44 89 MET A CA 1
ATOM 655 C C . MET A 1 89 ? -11.671 -3.874 15.160 1.00 72.44 89 MET A C 1
ATOM 657 O O . MET A 1 89 ? -12.605 -3.721 15.946 1.00 72.44 89 MET A O 1
ATOM 661 N N . ARG A 1 90 ? -10.414 -4.040 15.581 1.00 72.19 90 ARG A N 1
ATOM 662 C CA . ARG A 1 90 ? -10.066 -3.978 17.000 1.00 72.19 90 ARG A CA 1
ATOM 663 C C . ARG A 1 90 ? -10.231 -2.563 17.533 1.00 72.19 90 ARG A C 1
ATOM 665 O O . ARG A 1 90 ? -10.869 -2.404 18.566 1.00 72.19 90 ARG A O 1
ATOM 672 N N . GLU A 1 91 ? -9.728 -1.566 16.821 1.00 68.69 91 GLU A N 1
ATOM 673 C CA . GLU A 1 91 ? -9.811 -0.163 17.222 1.00 68.69 91 GLU A CA 1
ATOM 674 C C . GLU A 1 91 ? -11.264 0.321 17.306 1.00 68.69 91 GLU A C 1
ATOM 676 O O . GLU A 1 91 ? -11.636 0.951 18.293 1.00 68.69 91 GLU A O 1
ATOM 681 N N . ALA A 1 92 ? -12.120 -0.091 16.364 1.00 66.44 92 ALA A N 1
ATOM 682 C CA . ALA A 1 92 ? -13.563 0.146 16.430 1.00 66.44 92 ALA A CA 1
ATOM 683 C C . ALA A 1 92 ? -14.228 -0.539 17.639 1.00 66.44 92 ALA A C 1
ATOM 685 O O . ALA A 1 92 ? -15.159 0.006 18.223 1.00 66.44 92 ALA A O 1
ATOM 686 N N . SER A 1 93 ? -13.745 -1.715 18.058 1.00 65.94 93 SER A N 1
ATOM 687 C CA . SER A 1 93 ? -14.252 -2.387 19.265 1.00 65.94 93 SER A CA 1
ATOM 688 C C . SER A 1 93 ? -13.799 -1.725 20.575 1.00 65.94 93 SER A C 1
ATOM 690 O O . SER A 1 93 ? -14.440 -1.915 21.610 1.00 65.94 93 SER A O 1
ATOM 692 N N . GLU A 1 94 ? -12.692 -0.975 20.549 1.00 64.44 94 GLU A N 1
ATOM 693 C CA . GLU A 1 94 ? -12.174 -0.219 21.698 1.00 64.44 94 GLU A CA 1
ATOM 694 C C . GLU A 1 94 ? -12.752 1.185 21.800 1.00 64.44 94 GLU A C 1
ATOM 696 O O . GLU A 1 94 ? -12.966 1.674 22.909 1.00 64.44 94 GLU A O 1
ATOM 701 N N . HIS A 1 95 ? -13.101 1.768 20.655 1.00 63.25 95 HIS A N 1
ATOM 702 C CA . HIS A 1 95 ? -13.810 3.032 20.537 1.00 63.25 95 HIS A CA 1
ATOM 703 C C . HIS A 1 95 ? -15.166 2.806 19.843 1.00 63.25 95 HIS A C 1
ATOM 705 O O . HIS A 1 95 ? -15.349 3.271 18.717 1.00 63.25 95 HIS A O 1
ATOM 711 N N . PRO A 1 96 ? -16.144 2.117 20.481 1.00 55.69 96 PRO A N 1
ATOM 712 C CA . PRO A 1 96 ? -17.443 1.826 19.859 1.00 55.69 96 PRO A CA 1
ATOM 713 C C . PRO A 1 96 ? -18.208 3.061 19.367 1.00 55.69 96 PRO A C 1
ATOM 715 O O . PRO A 1 96 ? -19.150 2.925 18.595 1.00 55.69 96 PRO A O 1
ATOM 718 N N . THR A 1 97 ? -17.823 4.251 19.829 1.00 55.88 97 THR A N 1
ATOM 719 C CA . THR A 1 97 ? -18.461 5.529 19.519 1.00 55.88 97 THR A CA 1
ATOM 720 C C . THR A 1 97 ? -17.558 6.647 20.027 1.00 55.88 97 THR A C 1
ATOM 722 O O . THR A 1 97 ? -17.740 7.131 21.143 1.00 55.88 97 THR A O 1
ATOM 725 N N . ASP A 1 98 ? -16.596 7.094 19.225 1.00 52.22 98 ASP A N 1
ATOM 726 C CA . ASP A 1 98 ? -16.392 8.541 19.207 1.00 52.22 98 ASP A CA 1
ATOM 727 C C . ASP A 1 98 ? -17.625 9.085 18.487 1.00 52.22 98 ASP A C 1
ATOM 729 O O . ASP A 1 98 ? -17.829 8.801 17.306 1.00 52.22 98 ASP A O 1
ATOM 733 N N . LEU A 1 99 ? -18.523 9.727 19.243 1.00 51.22 99 LEU A N 1
ATOM 734 C CA . LEU A 1 99 ? -19.760 10.306 18.725 1.00 51.22 99 LEU A CA 1
ATOM 735 C C . LEU A 1 99 ? -19.404 11.313 17.631 1.00 51.22 99 LEU A C 1
ATOM 737 O O . LEU A 1 99 ? -19.124 12.478 17.913 1.00 51.22 99 LEU A O 1
ATOM 741 N N . ASP A 1 100 ? -19.420 10.869 16.376 1.00 56.03 100 ASP A N 1
ATOM 742 C CA . ASP A 1 100 ? -19.522 11.792 15.262 1.00 56.03 100 ASP A CA 1
ATOM 743 C C . ASP A 1 100 ? -20.836 12.560 15.488 1.00 56.03 100 ASP A C 1
ATOM 745 O O . ASP A 1 100 ? -21.896 11.924 15.582 1.00 56.03 100 ASP A O 1
ATOM 749 N N . PRO A 1 101 ? -20.808 13.901 15.624 1.00 61.12 101 PRO A N 1
ATOM 750 C CA . PRO A 1 101 ? -22.007 14.696 15.891 1.00 61.12 101 PRO A CA 1
ATOM 751 C C . PRO A 1 101 ? -23.107 14.470 14.846 1.00 61.12 101 PRO A C 1
ATOM 753 O O . PRO A 1 101 ? -24.274 14.761 15.100 1.00 61.12 101 PRO A O 1
ATOM 756 N N . LYS A 1 102 ? -22.764 13.916 13.677 1.00 67.94 102 LYS A N 1
ATOM 757 C CA . LYS A 1 102 ? -23.726 13.489 12.664 1.00 67.94 102 LYS A CA 1
ATOM 758 C C . LYS A 1 102 ? -24.689 12.385 13.143 1.00 67.94 102 LYS A C 1
ATOM 760 O O . LYS A 1 102 ? -25.832 12.387 12.699 1.00 67.94 102 LYS A O 1
ATOM 765 N N . TYR A 1 103 ? -24.268 11.472 14.024 1.00 68.56 103 TYR A N 1
ATOM 766 C CA . TYR A 1 103 ? -25.062 10.300 14.442 1.00 68.56 103 TYR A CA 1
ATOM 767 C C . TYR A 1 103 ? -25.511 10.343 15.912 1.00 68.56 103 TYR A C 1
ATOM 769 O O . TYR A 1 103 ? -26.044 9.358 16.424 1.00 68.56 103 TYR A O 1
ATOM 777 N N . GLU A 1 104 ? -25.326 11.476 16.597 1.00 68.31 104 GLU A N 1
ATOM 778 C CA . GLU A 1 104 ? -25.652 11.648 18.020 1.00 68.31 104 GLU A CA 1
ATOM 779 C C . GLU A 1 104 ? -27.115 11.290 18.344 1.00 68.31 104 GLU A C 1
ATOM 781 O O . GLU A 1 104 ? -27.365 10.561 19.303 1.00 68.31 104 GLU A O 1
ATOM 786 N N . ASP A 1 105 ? -28.074 11.713 17.510 1.00 77.88 105 ASP A N 1
ATOM 787 C CA . ASP A 1 105 ? -29.504 11.416 17.715 1.00 77.88 105 ASP A CA 1
ATOM 788 C C . ASP A 1 105 ? -29.807 9.910 17.620 1.00 77.88 105 ASP A C 1
ATOM 790 O O . ASP A 1 105 ? -30.533 9.364 18.450 1.00 77.88 105 ASP A O 1
ATOM 794 N N . LEU A 1 106 ? -29.200 9.209 16.653 1.00 76.31 106 LEU A N 1
ATOM 795 C CA . LEU A 1 106 ? -29.369 7.761 16.484 1.00 76.31 106 LEU A CA 1
ATOM 796 C C . LEU A 1 106 ? -28.766 6.992 17.664 1.00 76.31 106 LEU A C 1
ATOM 798 O O . LEU A 1 106 ? -29.380 6.055 18.175 1.00 76.31 106 LEU A O 1
ATOM 802 N N . HIS A 1 107 ? -27.601 7.419 18.151 1.00 70.00 107 HIS A N 1
ATOM 803 C CA . HIS A 1 107 ? -26.989 6.824 19.337 1.00 70.00 107 HIS A CA 1
ATOM 804 C C . HIS A 1 107 ? -27.815 7.062 20.601 1.00 70.00 107 HIS A C 1
ATOM 806 O O . HIS A 1 107 ? -28.005 6.124 21.377 1.00 70.00 107 HIS A O 1
ATOM 812 N N . LEU A 1 108 ? -28.346 8.273 20.800 1.00 79.38 108 LEU A N 1
ATOM 813 C CA . LEU A 1 108 ? -29.225 8.576 21.930 1.00 79.38 108 LEU A CA 1
ATOM 814 C C . LEU A 1 108 ? -30.487 7.712 21.911 1.00 79.38 108 LEU A C 1
ATOM 816 O O . LEU A 1 108 ? -30.864 7.188 22.958 1.00 79.38 108 LEU A O 1
ATOM 820 N N . ARG A 1 109 ? -31.097 7.500 20.738 1.00 79.62 109 ARG A N 1
ATOM 821 C CA . ARG A 1 109 ? -32.255 6.603 20.591 1.00 79.62 109 ARG A CA 1
ATOM 822 C C . ARG A 1 109 ? -31.920 5.163 20.955 1.00 79.62 109 ARG A C 1
ATOM 824 O O . ARG A 1 109 ? -32.635 4.570 21.753 1.00 79.62 109 ARG A O 1
ATOM 831 N N . ILE A 1 110 ? -30.804 4.629 20.455 1.00 82.25 110 ILE A N 1
ATOM 832 C CA . ILE A 1 110 ? -30.348 3.266 20.781 1.00 82.25 110 ILE A CA 1
ATOM 833 C C . ILE A 1 110 ? -30.104 3.109 22.290 1.00 82.25 110 ILE A C 1
ATOM 835 O O . ILE A 1 110 ? -30.443 2.079 22.874 1.00 82.25 110 ILE A O 1
ATOM 839 N N . LEU A 1 111 ? -29.510 4.121 22.927 1.00 80.00 111 LEU A N 1
ATOM 840 C CA . LEU A 1 111 ? -29.178 4.093 24.351 1.00 80.00 111 LEU A CA 1
ATOM 841 C C . LEU A 1 111 ? -30.436 4.207 25.224 1.00 80.00 111 LEU A C 1
ATOM 843 O O . LEU A 1 111 ? -30.558 3.501 26.226 1.00 80.00 111 LEU A O 1
ATOM 847 N N . LEU A 1 112 ? -31.390 5.046 24.810 1.00 82.94 112 LEU A N 1
ATOM 848 C CA . LEU A 1 112 ? -32.686 5.189 25.463 1.00 82.94 112 LEU A CA 1
ATOM 849 C C . LEU A 1 112 ? -33.504 3.896 25.350 1.00 82.94 112 LEU A C 1
ATOM 851 O O . LEU A 1 112 ? -33.916 3.388 26.390 1.00 82.94 112 LEU A O 1
ATOM 855 N N . ALA A 1 113 ? -33.618 3.317 24.151 1.00 80.25 113 ALA A N 1
ATOM 856 C CA . ALA A 1 113 ? -34.306 2.046 23.907 1.00 80.25 113 ALA A CA 1
ATOM 857 C C . ALA A 1 113 ? -33.684 0.878 24.699 1.00 80.25 113 ALA A C 1
ATOM 859 O O . ALA A 1 113 ? -34.380 0.065 25.295 1.00 80.25 113 ALA A O 1
ATOM 860 N N . GLN A 1 114 ? -32.351 0.804 24.811 1.00 81.62 114 GLN A N 1
ATOM 861 C CA . GLN A 1 114 ? -31.724 -0.204 25.682 1.00 81.62 114 GLN A CA 1
ATOM 862 C C . GLN A 1 114 ? -32.058 0.005 27.160 1.00 81.62 114 GLN A C 1
ATOM 864 O O . GLN A 1 114 ? -32.279 -0.964 27.892 1.00 81.62 114 GLN A O 1
ATOM 869 N N . SER A 1 115 ? -32.074 1.256 27.621 1.00 77.75 115 SER A N 1
ATOM 870 C CA . SER A 1 115 ? -32.403 1.551 29.014 1.00 77.75 115 SER A CA 1
ATOM 871 C C . SER A 1 115 ? -33.857 1.212 29.347 1.00 77.75 115 SER A C 1
ATOM 873 O O . SER A 1 115 ? -34.099 0.624 30.403 1.00 77.75 115 SER A O 1
ATOM 875 N N . THR A 1 116 ? -34.801 1.492 28.441 1.00 79.94 116 THR A N 1
ATOM 876 C CA . THR A 1 116 ? -36.217 1.168 28.643 1.00 79.94 116 THR A CA 1
ATOM 877 C C . THR A 1 116 ? -36.434 -0.335 28.655 1.00 79.94 116 THR A C 1
ATOM 879 O O . THR A 1 116 ? -37.018 -0.828 29.617 1.00 79.94 116 THR A O 1
ATOM 882 N N . LEU A 1 117 ? -35.827 -1.082 27.725 1.00 83.94 117 LEU A N 1
ATOM 883 C CA . LEU A 1 117 ? -35.881 -2.548 27.724 1.00 83.94 117 LEU A CA 1
ATOM 884 C C . LEU A 1 117 ? -35.373 -3.147 29.043 1.00 83.94 117 LEU A C 1
ATOM 886 O O . LEU A 1 117 ? -35.984 -4.056 29.603 1.00 83.94 117 LEU A O 1
ATOM 890 N N . THR A 1 118 ? -34.282 -2.608 29.598 1.00 80.06 118 THR A N 1
ATOM 891 C CA . THR A 1 118 ? -33.728 -3.104 30.870 1.00 80.06 118 THR A CA 1
ATOM 892 C C . THR A 1 118 ? -34.677 -2.836 32.046 1.00 80.06 118 THR A C 1
ATOM 894 O O . THR A 1 118 ? -34.869 -3.688 32.924 1.00 80.06 118 THR A O 1
ATOM 897 N N . ASP A 1 119 ? -35.289 -1.651 32.069 1.00 83.69 119 ASP A N 1
ATOM 898 C CA . ASP A 1 119 ? -36.265 -1.262 33.084 1.00 83.69 119 ASP A CA 1
ATOM 899 C C . ASP A 1 119 ? -37.549 -2.099 32.986 1.00 83.69 119 ASP A C 1
ATOM 901 O O . ASP A 1 119 ? -38.061 -2.557 34.016 1.00 83.69 119 ASP A O 1
ATOM 905 N N . GLU A 1 120 ? -38.048 -2.344 31.776 1.00 84.12 120 GLU A N 1
ATOM 906 C CA . GLU A 1 120 ? -39.230 -3.164 31.498 1.00 84.12 120 GLU A CA 1
ATOM 907 C C . GLU A 1 120 ? -39.022 -4.622 31.889 1.00 84.12 120 GLU A C 1
ATOM 909 O O . GLU A 1 120 ? -39.860 -5.195 32.591 1.00 84.12 120 GLU A O 1
ATOM 914 N N . GLN A 1 121 ? -37.858 -5.188 31.579 1.00 83.62 121 GLN A N 1
ATOM 915 C CA . GLN A 1 121 ? -37.506 -6.548 31.975 1.00 83.62 121 GLN A CA 1
ATOM 916 C C . GLN A 1 121 ? -37.490 -6.697 33.505 1.00 83.62 121 GLN A C 1
ATOM 918 O O . GLN A 1 121 ? -38.037 -7.652 34.062 1.00 83.62 121 GLN A O 1
ATOM 923 N N . SER A 1 122 ? -36.995 -5.680 34.222 1.00 86.62 122 SER A N 1
ATOM 924 C CA . SER A 1 122 ? -37.046 -5.651 35.689 1.00 86.62 122 SER A CA 1
ATOM 925 C C . SER A 1 122 ? -38.474 -5.536 36.251 1.00 86.62 122 SER A C 1
ATOM 927 O O . SER A 1 122 ? -38.753 -6.005 37.363 1.00 86.62 122 SER A O 1
ATOM 929 N N . ARG A 1 123 ? -39.391 -4.883 35.520 1.00 84.25 123 ARG A N 1
ATOM 930 C CA . ARG A 1 123 ? -40.808 -4.766 35.895 1.00 84.25 123 ARG A CA 1
ATOM 931 C C . ARG A 1 123 ? -41.541 -6.074 35.641 1.00 84.25 123 ARG A C 1
ATOM 933 O O . ARG A 1 123 ? -42.254 -6.511 36.544 1.00 84.25 123 ARG A O 1
ATOM 940 N N . LEU A 1 124 ? -41.309 -6.724 34.501 1.00 87.56 124 LEU A N 1
ATOM 941 C CA . LEU A 1 124 ? -41.842 -8.053 34.197 1.00 87.56 124 LEU A CA 1
ATOM 942 C C . LEU A 1 124 ? -41.441 -9.072 35.263 1.00 87.56 124 LEU A C 1
ATOM 944 O O . LEU A 1 124 ? -42.304 -9.792 35.760 1.00 87.56 124 LEU A O 1
ATOM 948 N N . ASP A 1 125 ? -40.184 -9.076 35.709 1.00 86.81 125 ASP A N 1
ATOM 949 C CA . ASP A 1 125 ? -39.730 -9.968 36.783 1.00 86.81 125 ASP A CA 1
ATOM 950 C C . ASP A 1 125 ? -40.482 -9.734 38.105 1.00 86.81 125 ASP A C 1
ATOM 952 O O . ASP A 1 125 ? -40.899 -10.681 38.783 1.00 86.81 125 ASP A O 1
ATOM 956 N N . LYS A 1 126 ? -40.711 -8.465 38.471 1.00 87.12 126 LYS A N 1
ATOM 957 C CA . LYS A 1 126 ? -41.470 -8.096 39.680 1.00 87.12 126 LYS A CA 1
ATOM 958 C C . LYS A 1 126 ? -42.943 -8.487 39.569 1.00 87.12 126 LYS A C 1
ATOM 960 O O . LYS A 1 126 ? -43.493 -9.032 40.527 1.00 87.12 126 LYS A O 1
ATOM 965 N N . LEU A 1 127 ? -43.573 -8.228 38.424 1.00 86.56 127 LEU A N 1
ATOM 966 C CA . LEU A 1 127 ? -44.964 -8.597 38.149 1.00 86.56 127 LEU A CA 1
ATOM 967 C C . LEU A 1 127 ? -45.143 -10.116 38.136 1.00 86.56 127 LEU A C 1
ATOM 969 O O . LEU A 1 127 ? -46.068 -10.626 38.763 1.00 86.56 127 LEU A O 1
ATOM 973 N N . ARG A 1 128 ? -44.200 -10.854 37.543 1.00 86.56 128 ARG A N 1
ATOM 974 C CA . ARG A 1 128 ? -44.184 -12.320 37.541 1.00 86.56 128 ARG A CA 1
ATOM 975 C C . ARG A 1 128 ? -44.072 -12.890 38.957 1.00 86.56 128 ARG A C 1
ATOM 977 O O . ARG A 1 128 ? -44.774 -13.844 39.295 1.00 86.56 128 ARG A O 1
ATOM 984 N N . ALA A 1 129 ? -43.242 -12.287 39.810 1.00 87.94 129 ALA A N 1
ATOM 985 C CA . ALA A 1 129 ? -43.131 -12.669 41.218 1.00 87.94 129 ALA A CA 1
ATOM 986 C C . ALA A 1 129 ? -44.421 -12.381 42.013 1.00 87.94 129 ALA A C 1
ATOM 988 O O . ALA A 1 129 ? -44.834 -13.199 42.837 1.00 87.94 129 ALA A O 1
ATOM 989 N N . GLN A 1 130 ? -45.088 -11.254 41.747 1.00 84.12 130 GLN A N 1
ATOM 990 C CA . GLN A 1 130 ? -46.372 -10.910 42.372 1.00 84.12 130 GLN A CA 1
ATOM 991 C C . GLN A 1 130 ? -47.505 -11.830 41.898 1.00 84.12 130 GLN A C 1
ATOM 993 O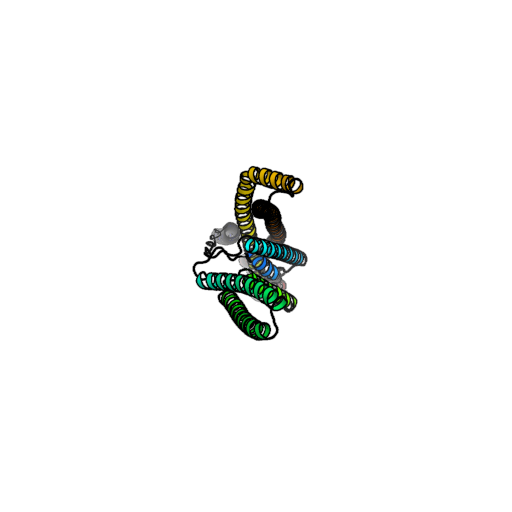 O . GLN A 1 130 ? -48.286 -12.309 42.719 1.00 84.12 130 GLN A O 1
ATOM 998 N N . ALA A 1 131 ? -47.547 -12.165 40.607 1.00 82.44 131 ALA A N 1
ATOM 999 C CA . ALA A 1 131 ? -48.522 -13.088 40.031 1.00 82.44 131 ALA A CA 1
ATOM 1000 C C . ALA A 1 131 ? -48.396 -14.507 40.611 1.00 82.44 131 ALA A C 1
ATOM 1002 O O . ALA A 1 131 ? -49.401 -15.192 40.806 1.00 82.44 131 ALA A O 1
ATOM 1003 N N . ALA A 1 132 ? -47.180 -14.941 40.962 1.00 82.81 132 ALA A N 1
ATOM 1004 C CA . ALA A 1 132 ? -46.956 -16.223 41.629 1.00 82.81 132 ALA A CA 1
ATOM 1005 C C . ALA A 1 132 ? -47.551 -16.281 43.054 1.00 82.81 132 ALA A C 1
ATOM 1007 O O . ALA A 1 132 ? -47.937 -17.362 43.504 1.00 82.81 132 ALA A O 1
ATOM 1008 N N . ALA A 1 133 ? -47.659 -15.141 43.747 1.00 84.31 133 ALA A N 1
ATOM 1009 C CA . ALA A 1 133 ? -48.159 -15.036 45.122 1.00 84.31 133 ALA A CA 1
ATOM 1010 C C . ALA A 1 133 ? -49.640 -14.603 45.235 1.00 84.31 133 ALA A C 1
ATOM 1012 O O . ALA A 1 133 ? -50.207 -14.657 46.328 1.00 84.31 133 ALA A O 1
ATOM 1013 N N . ALA A 1 134 ? -50.266 -14.175 44.134 1.00 80.19 134 ALA A N 1
ATOM 1014 C CA . ALA A 1 134 ? -51.597 -13.564 44.118 1.00 80.19 134 ALA A CA 1
ATOM 1015 C C . ALA A 1 134 ? -52.769 -14.568 44.031 1.00 80.19 134 ALA A C 1
ATOM 1017 O O . ALA A 1 134 ? -52.620 -15.716 43.594 1.00 80.19 134 ALA A O 1
ATOM 1018 N N . LYS A 1 135 ? -53.968 -14.118 44.431 1.00 82.56 135 LYS A N 1
ATOM 1019 C CA . LYS A 1 135 ? -55.241 -14.867 44.326 1.00 82.56 135 LYS A CA 1
ATOM 1020 C C . LYS A 1 135 ? -55.765 -14.897 42.874 1.00 82.56 135 LYS A C 1
ATOM 1022 O O . LYS A 1 135 ? -55.383 -14.035 42.091 1.00 82.56 135 LYS A O 1
ATOM 1027 N N . PRO A 1 136 ? -56.639 -15.853 42.491 1.00 73.31 136 PRO A N 1
ATOM 1028 C CA . PRO A 1 136 ? -57.080 -16.035 41.098 1.00 73.31 136 PRO A CA 1
ATOM 1029 C C . PRO A 1 136 ? -57.633 -14.769 40.419 1.00 73.31 136 PRO A C 1
ATOM 1031 O O . PRO A 1 136 ? -57.255 -14.507 39.286 1.00 73.31 136 PRO A O 1
ATOM 1034 N N . ASP A 1 137 ? -58.411 -13.940 41.120 1.00 75.12 137 ASP A N 1
ATOM 1035 C CA . ASP A 1 137 ? -58.985 -12.702 40.553 1.00 75.12 137 ASP A CA 1
ATOM 1036 C C . ASP A 1 137 ? -57.952 -11.562 40.387 1.00 75.12 137 ASP A C 1
ATOM 1038 O O . ASP A 1 137 ? -58.137 -10.636 39.600 1.00 75.12 137 ASP A O 1
ATOM 1042 N N . GLU A 1 138 ? -56.844 -11.604 41.134 1.00 78.00 138 GLU A N 1
ATOM 1043 C CA . GLU A 1 138 ? -55.731 -10.646 41.022 1.00 78.00 138 GLU A CA 1
ATOM 1044 C C . GLU A 1 138 ? -54.730 -11.072 39.941 1.00 78.00 138 GLU A C 1
ATOM 1046 O O . GLU A 1 138 ? -54.055 -10.222 39.362 1.00 78.00 138 GLU A O 1
ATOM 1051 N N . LYS A 1 139 ? -54.658 -12.376 39.641 1.00 79.31 139 LYS A N 1
ATOM 1052 C CA . LYS A 1 139 ? -53.805 -12.914 38.578 1.00 79.31 139 LYS A CA 1
ATOM 1053 C C . LYS A 1 139 ? -54.213 -12.399 37.208 1.00 79.31 139 LYS A C 1
ATOM 1055 O O . LYS A 1 139 ? -53.327 -12.004 36.472 1.00 79.31 139 LYS A O 1
ATOM 1060 N N . GLU A 1 140 ? -55.509 -12.338 36.903 1.00 83.88 140 GLU A N 1
ATOM 1061 C CA . GLU A 1 140 ? -56.002 -11.847 35.606 1.00 83.88 140 GLU A CA 1
ATOM 1062 C C . GLU A 1 140 ? -55.549 -10.397 35.348 1.00 83.88 140 GLU A C 1
ATOM 1064 O O . GLU A 1 140 ? -54.934 -10.112 34.329 1.00 83.88 140 GLU A O 1
ATOM 1069 N N . ARG A 1 141 ? -55.670 -9.507 36.345 1.00 83.19 141 ARG A N 1
ATOM 1070 C CA . ARG A 1 141 ? -55.174 -8.118 36.244 1.00 83.19 141 ARG A CA 1
ATOM 1071 C C . ARG A 1 141 ? -53.653 -7.982 36.172 1.00 83.19 141 ARG A C 1
ATOM 1073 O O . ARG A 1 141 ? -53.158 -6.988 35.643 1.00 83.19 141 ARG A O 1
ATOM 1080 N N . LEU A 1 142 ? -52.910 -8.894 36.799 1.00 85.25 142 LEU A N 1
ATOM 1081 C CA . LEU A 1 142 ? -51.447 -8.927 36.708 1.00 85.25 142 LEU A CA 1
ATOM 1082 C C . LEU A 1 142 ? -51.005 -9.464 35.344 1.00 85.25 142 LEU A C 1
ATOM 1084 O O . LEU A 1 142 ? -49.994 -9.007 34.825 1.00 85.25 142 LEU A O 1
ATOM 1088 N N . GLN A 1 143 ? -51.782 -10.374 34.759 1.00 84.25 143 GLN A N 1
ATOM 1089 C CA . GLN A 1 143 ? -51.563 -10.921 33.427 1.00 84.25 143 GLN A CA 1
ATOM 1090 C C . GLN A 1 143 ? -51.797 -9.854 32.354 1.00 84.25 143 GLN A C 1
ATOM 1092 O O . GLN A 1 143 ? -50.897 -9.616 31.564 1.00 84.25 143 GLN A O 1
ATOM 1097 N N . ASP A 1 144 ? -5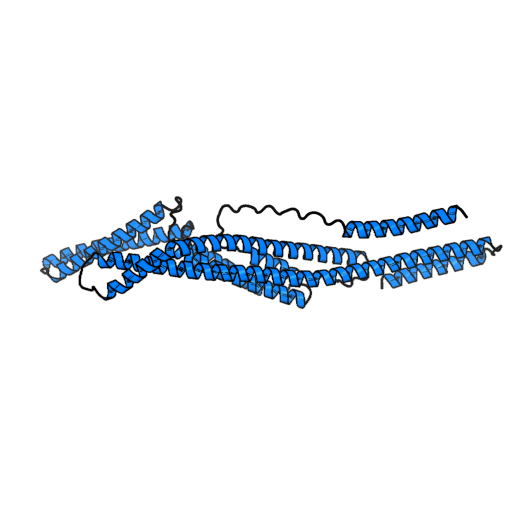2.895 -9.094 32.435 1.00 87.75 144 ASP A N 1
ATOM 1098 C CA . ASP A 1 144 ? -53.147 -7.951 31.539 1.00 87.75 144 ASP A CA 1
ATOM 1099 C C . ASP A 1 144 ? -52.012 -6.904 31.582 1.00 87.75 144 ASP A C 1
ATOM 1101 O O . ASP A 1 144 ? -51.669 -6.286 30.575 1.00 87.75 144 ASP A O 1
ATOM 1105 N N . GLN A 1 145 ? -51.412 -6.684 32.759 1.00 86.06 145 GLN A N 1
ATOM 1106 C CA . GLN A 1 145 ? -50.264 -5.782 32.919 1.00 86.06 145 GLN A CA 1
ATOM 1107 C C . GLN A 1 145 ? -48.968 -6.370 32.358 1.00 86.06 145 GLN A C 1
ATOM 1109 O O . GLN A 1 145 ? -48.148 -5.622 31.834 1.00 86.06 145 GLN A O 1
ATOM 1114 N N . MET A 1 146 ? -48.766 -7.683 32.485 1.00 86.50 146 MET A N 1
ATOM 1115 C CA . MET A 1 146 ? -47.634 -8.366 31.863 1.00 86.50 146 MET A CA 1
ATOM 1116 C C . MET A 1 146 ? -47.745 -8.310 30.339 1.00 86.50 146 MET A C 1
ATOM 1118 O O . MET A 1 146 ? -46.773 -7.924 29.705 1.00 86.50 146 MET A O 1
ATOM 1122 N N . ASP A 1 147 ? -48.928 -8.577 29.782 1.00 89.12 147 ASP A N 1
ATOM 1123 C CA . ASP A 1 147 ? -49.191 -8.516 28.341 1.00 89.12 147 ASP A CA 1
ATOM 1124 C C . ASP A 1 147 ? -48.978 -7.094 27.790 1.00 89.12 147 ASP A C 1
ATOM 1126 O O . ASP A 1 147 ? -48.437 -6.917 26.700 1.00 89.12 147 ASP A O 1
ATOM 1130 N N . LEU A 1 148 ? -49.350 -6.060 28.559 1.00 90.12 148 LEU A N 1
ATOM 1131 C CA . LEU A 1 148 ? -49.083 -4.668 28.191 1.00 90.12 148 LEU A CA 1
ATOM 1132 C C . LEU A 1 148 ? -47.580 -4.363 28.145 1.00 90.12 148 LEU A C 1
ATOM 1134 O O . LEU A 1 148 ? -47.132 -3.744 27.185 1.00 90.12 148 LEU A O 1
ATOM 1138 N N . ILE A 1 149 ? -46.811 -4.774 29.160 1.00 87.38 149 ILE A N 1
ATOM 1139 C CA . ILE A 1 149 ? -45.358 -4.534 29.179 1.00 87.38 149 ILE A CA 1
ATOM 1140 C C . ILE A 1 149 ? -44.657 -5.375 28.109 1.00 87.38 149 ILE A C 1
ATOM 1142 O O . ILE A 1 149 ? -43.730 -4.888 27.482 1.00 87.38 149 ILE A O 1
ATOM 1146 N N . GLU A 1 150 ? -45.108 -6.599 27.842 1.00 87.75 150 GLU A N 1
ATOM 1147 C CA . GLU A 1 150 ? -44.558 -7.436 26.769 1.00 87.75 150 GLU A CA 1
ATOM 1148 C C . GLU A 1 150 ? -44.822 -6.820 25.383 1.00 87.75 150 GLU A C 1
ATOM 1150 O O . GLU A 1 150 ? -43.943 -6.825 24.524 1.00 87.75 150 GLU A O 1
ATOM 1155 N N . ALA A 1 151 ? -45.988 -6.194 25.182 1.00 89.94 151 ALA A N 1
ATOM 1156 C CA . ALA A 1 151 ? -46.272 -5.418 23.975 1.00 89.94 151 ALA A CA 1
ATOM 1157 C C . ALA A 1 151 ? -45.436 -4.126 23.869 1.00 89.94 151 ALA A C 1
ATOM 1159 O O . ALA A 1 151 ? -45.085 -3.730 22.759 1.00 89.94 151 ALA A O 1
ATOM 1160 N N . GLN A 1 152 ? -45.120 -3.468 24.993 1.00 86.06 152 GLN A N 1
ATOM 1161 C CA . GLN A 1 152 ? -44.206 -2.315 25.021 1.00 86.06 152 GLN A CA 1
ATOM 1162 C C . GLN A 1 152 ? -42.773 -2.733 24.692 1.00 86.06 152 GLN A C 1
ATOM 1164 O O . GLN A 1 152 ? -42.151 -2.124 23.830 1.00 86.06 152 GLN A O 1
ATOM 1169 N N . GLN A 1 153 ? -42.315 -3.841 25.270 1.00 87.81 153 GLN A N 1
ATOM 1170 C CA . GLN A 1 153 ? -40.996 -4.397 25.003 1.00 87.81 153 GLN A CA 1
ATOM 1171 C C . GLN A 1 153 ? -40.831 -4.753 23.522 1.00 87.81 153 GLN A C 1
ATOM 1173 O O . GLN A 1 153 ? -39.798 -4.452 22.936 1.00 87.81 153 GLN A O 1
ATOM 1178 N N . ALA A 1 154 ? -41.850 -5.355 22.898 1.00 86.94 154 ALA A N 1
ATOM 1179 C CA . ALA A 1 154 ? -41.820 -5.658 21.468 1.00 86.94 154 ALA A CA 1
ATOM 1180 C C . ALA A 1 154 ? -41.696 -4.389 20.603 1.00 86.94 154 ALA A C 1
ATOM 1182 O O . ALA A 1 154 ? -40.949 -4.384 19.630 1.00 86.94 154 ALA A O 1
ATOM 1183 N N . LEU A 1 155 ? -42.385 -3.303 20.974 1.00 88.38 155 LEU A N 1
ATOM 1184 C CA . LEU A 1 155 ? -42.268 -2.019 20.280 1.00 88.38 155 LEU A CA 1
ATOM 1185 C C . LEU A 1 155 ? -40.872 -1.402 20.456 1.00 88.38 155 LEU A C 1
ATOM 1187 O O . LEU A 1 155 ? -40.288 -0.938 19.482 1.00 88.38 155 LEU A O 1
ATOM 1191 N N . ASP A 1 156 ? -40.330 -1.419 21.672 1.00 85.19 156 ASP A N 1
ATOM 1192 C CA . ASP A 1 156 ? -39.000 -0.878 21.967 1.00 85.19 156 ASP A CA 1
ATOM 1193 C C . ASP A 1 156 ? -37.879 -1.721 21.320 1.00 85.19 156 ASP A C 1
ATOM 1195 O O . ASP A 1 156 ? -36.843 -1.180 20.924 1.00 85.19 156 ASP A O 1
ATOM 1199 N N . GLU A 1 157 ? -38.071 -3.038 21.176 1.00 83.06 157 GLU A N 1
ATOM 1200 C CA . GLU A 1 157 ? -37.186 -3.925 20.406 1.00 83.06 157 GLU A CA 1
ATOM 1201 C C . GLU A 1 157 ? -37.206 -3.573 18.913 1.00 83.06 157 GLU A C 1
ATOM 1203 O O . GLU A 1 157 ? -36.136 -3.441 18.310 1.00 83.06 157 GLU A O 1
ATOM 1208 N N . ASP A 1 158 ? -38.391 -3.350 18.339 1.00 88.06 158 ASP A N 1
ATOM 1209 C CA . ASP A 1 158 ? -38.541 -2.921 16.946 1.00 88.06 158 ASP A CA 1
ATOM 1210 C C . ASP A 1 158 ? -37.902 -1.533 16.716 1.00 88.06 158 ASP A C 1
ATOM 1212 O O . ASP A 1 158 ? -37.137 -1.353 15.766 1.00 88.06 158 ASP A O 1
ATOM 1216 N N . GLU A 1 159 ? -38.129 -0.557 17.608 1.00 83.69 159 GLU A N 1
ATOM 1217 C CA . GLU A 1 159 ? -37.510 0.778 17.526 1.00 83.69 159 GLU A CA 1
ATOM 1218 C C . GLU A 1 159 ? -35.978 0.724 17.665 1.00 83.69 159 GLU A C 1
ATOM 1220 O O . GLU A 1 159 ? -35.253 1.470 16.994 1.00 83.69 159 GLU A O 1
ATOM 1225 N N . LEU A 1 160 ? -35.460 -0.169 18.516 1.00 83.44 160 LEU A N 1
ATOM 1226 C CA . LEU A 1 160 ? -34.025 -0.411 18.663 1.00 83.44 160 LEU A CA 1
ATOM 1227 C C . LEU A 1 160 ? -33.416 -0.983 17.376 1.00 83.44 160 LEU A C 1
ATOM 1229 O O . LEU A 1 160 ? -32.318 -0.572 16.980 1.00 83.44 160 LEU A O 1
ATOM 1233 N N . GLU A 1 161 ? -34.085 -1.952 16.754 1.00 84.56 161 GLU A N 1
ATOM 1234 C CA . GLU A 1 161 ? -33.656 -2.567 15.498 1.00 84.56 161 GLU A CA 1
ATOM 1235 C C . GLU A 1 161 ? -33.674 -1.536 14.358 1.00 84.56 161 GLU A C 1
ATOM 1237 O O . GLU A 1 161 ? -32.671 -1.396 13.654 1.00 84.56 161 GLU A O 1
ATOM 1242 N N . ASP A 1 162 ? -34.733 -0.730 14.249 1.00 86.50 162 ASP A N 1
ATOM 1243 C CA . ASP A 1 162 ? -34.846 0.353 13.264 1.00 86.50 162 ASP A CA 1
ATOM 1244 C C . ASP A 1 162 ? -33.737 1.401 13.434 1.00 86.50 162 ASP A C 1
ATOM 1246 O O . ASP A 1 162 ? -33.041 1.739 12.472 1.00 86.50 162 ASP A O 1
ATOM 1250 N N . ALA A 1 163 ? -33.483 1.868 14.661 1.00 81.94 163 ALA A N 1
ATOM 1251 C CA . ALA A 1 163 ? -32.418 2.837 14.924 1.00 81.94 163 ALA A CA 1
ATOM 1252 C C . ALA A 1 163 ? -31.022 2.278 14.584 1.00 81.94 163 ALA A C 1
ATOM 1254 O O . ALA A 1 163 ? -30.157 3.005 14.083 1.00 81.94 163 ALA A O 1
ATOM 1255 N N . ARG A 1 164 ? -30.791 0.975 14.805 1.00 79.94 164 ARG A N 1
ATOM 1256 C CA . ARG A 1 164 ? -29.564 0.286 14.370 1.00 79.94 164 ARG A CA 1
ATOM 1257 C C . ARG A 1 164 ? -29.483 0.181 12.848 1.00 79.94 164 ARG A C 1
ATOM 1259 O O . ARG A 1 164 ? -28.407 0.396 12.286 1.00 79.94 164 ARG A O 1
ATOM 1266 N N . GLN A 1 165 ? -30.591 -0.131 12.183 1.00 81.31 165 GLN A N 1
ATOM 1267 C CA . GLN A 1 165 ? -30.681 -0.226 10.728 1.00 81.31 165 GLN A CA 1
ATOM 1268 C C . GLN A 1 165 ? -30.373 1.126 10.067 1.00 81.31 165 GLN A C 1
ATOM 1270 O O . GLN A 1 165 ? -29.626 1.181 9.086 1.00 81.31 165 GLN A O 1
ATOM 1275 N N . ASP A 1 166 ? -30.895 2.216 10.630 1.00 80.62 166 ASP A N 1
ATOM 1276 C CA . ASP A 1 166 ? -30.637 3.583 10.180 1.00 80.62 166 ASP A CA 1
ATOM 1277 C C . ASP A 1 166 ? -29.181 3.986 10.419 1.00 80.62 166 ASP A C 1
ATOM 1279 O O . ASP A 1 166 ? -28.528 4.490 9.503 1.00 80.62 166 ASP A O 1
ATOM 1283 N N . LEU A 1 167 ? -28.613 3.655 11.583 1.00 75.06 167 LEU A N 1
ATOM 1284 C CA . LEU A 1 167 ? -27.189 3.867 11.857 1.00 75.06 167 LEU A CA 1
ATOM 1285 C C . LEU A 1 167 ? -26.298 3.139 10.836 1.00 75.06 167 LEU A C 1
ATOM 1287 O O . LEU A 1 167 ? -25.313 3.696 10.348 1.00 75.06 167 LEU A O 1
ATOM 1291 N N . ILE A 1 168 ? -26.653 1.908 10.458 1.00 72.00 168 ILE A N 1
ATOM 1292 C CA . ILE A 1 168 ? -25.952 1.151 9.410 1.00 72.00 168 ILE A CA 1
ATOM 1293 C C . ILE A 1 168 ? -26.135 1.818 8.041 1.00 72.00 168 ILE A C 1
ATOM 1295 O O . ILE A 1 168 ? -25.165 1.961 7.291 1.00 72.00 168 ILE A O 1
ATOM 1299 N N . ARG A 1 169 ? -27.360 2.236 7.700 1.00 75.56 169 ARG A N 1
ATOM 1300 C CA . ARG A 1 169 ? -27.686 2.866 6.413 1.00 75.56 169 ARG A CA 1
ATOM 1301 C C . ARG A 1 169 ? -26.943 4.183 6.220 1.00 75.56 169 ARG A C 1
ATOM 1303 O O . ARG A 1 169 ? -26.463 4.445 5.117 1.00 75.56 169 ARG A O 1
ATOM 1310 N N . GLU A 1 170 ? -26.838 4.991 7.267 1.00 70.88 170 GLU A N 1
ATOM 1311 C CA . GLU A 1 170 ? -26.151 6.279 7.212 1.00 70.88 170 GLU A CA 1
ATOM 1312 C C . GLU A 1 170 ? -24.623 6.169 7.329 1.00 70.88 170 GLU A C 1
ATOM 1314 O O . GLU A 1 170 ? -23.926 7.173 7.155 1.00 70.88 170 GLU A O 1
ATOM 1319 N N . GLY A 1 171 ? -24.095 4.956 7.543 1.00 63.66 171 GLY A N 1
ATOM 1320 C CA . GLY A 1 171 ? -22.661 4.688 7.657 1.00 63.66 171 GLY A CA 1
ATOM 1321 C C . GLY A 1 171 ? -22.075 5.022 9.030 1.00 63.66 171 GLY A C 1
ATOM 1322 O O . GLY A 1 171 ? -20.861 5.150 9.148 1.00 63.66 171 GLY A O 1
ATOM 1323 N N . GLY A 1 172 ? -22.917 5.162 10.055 1.00 63.34 172 GLY A N 1
ATOM 1324 C CA . GLY A 1 172 ? -22.511 5.382 11.445 1.00 63.34 172 GLY A CA 1
ATOM 1325 C C . GLY A 1 172 ? -22.077 4.110 12.181 1.00 63.34 172 GLY A C 1
ATOM 1326 O O . GLY A 1 172 ? -21.605 4.200 13.307 1.00 63.34 172 GLY A O 1
ATOM 1327 N N . ASN A 1 173 ? -22.203 2.926 11.562 1.00 69.44 173 ASN A N 1
ATOM 1328 C CA . ASN A 1 173 ? -21.646 1.686 12.104 1.00 69.44 173 ASN A CA 1
ATOM 1329 C C . ASN A 1 173 ? -20.278 1.356 11.454 1.00 69.44 173 ASN A C 1
ATOM 1331 O O . ASN A 1 173 ? -20.252 0.923 10.291 1.00 69.44 173 ASN A O 1
ATOM 1335 N N . PRO A 1 174 ? -19.152 1.483 12.187 1.00 63.94 174 PRO A N 1
ATOM 1336 C CA . PRO A 1 174 ? -17.822 1.169 11.663 1.00 63.94 174 PRO A CA 1
ATOM 1337 C C . PRO A 1 174 ? -17.663 -0.313 11.286 1.00 63.94 174 PRO A C 1
ATOM 1339 O O . PRO A 1 174 ? -16.989 -0.624 10.302 1.00 63.94 174 PRO A O 1
ATOM 1342 N N . GLU A 1 175 ? -18.323 -1.240 11.990 1.00 64.69 175 GLU A N 1
ATOM 1343 C CA . GLU A 1 175 ? -18.262 -2.676 11.680 1.00 64.69 175 GLU A CA 1
ATOM 1344 C C . GLU A 1 175 ? -18.945 -2.999 10.345 1.00 64.69 175 GLU A C 1
ATOM 1346 O O . GLU A 1 175 ? -18.400 -3.743 9.528 1.00 64.69 175 GLU A O 1
ATOM 1351 N N . GLY A 1 176 ? -20.113 -2.401 10.087 1.00 64.94 176 GLY A N 1
ATOM 1352 C CA . GLY A 1 176 ? -20.846 -2.573 8.830 1.00 64.94 176 GLY A CA 1
ATOM 1353 C C . GLY A 1 176 ? -20.099 -1.983 7.629 1.00 64.94 176 GLY A C 1
ATOM 1354 O O . GLY A 1 176 ? -20.037 -2.607 6.566 1.00 64.94 176 GLY A O 1
ATOM 1355 N N . MET A 1 177 ? -19.465 -0.818 7.805 1.00 65.75 177 MET A N 1
ATOM 1356 C CA . MET A 1 177 ? -18.607 -0.212 6.781 1.00 65.75 177 MET A CA 1
ATOM 1357 C C . MET A 1 177 ? -17.394 -1.097 6.466 1.00 65.75 177 MET A C 1
ATOM 1359 O O . MET A 1 177 ? -17.094 -1.330 5.294 1.00 65.75 177 MET A O 1
ATOM 1363 N N . MET A 1 178 ? -16.733 -1.650 7.487 1.00 68.06 178 MET A N 1
ATOM 1364 C CA . MET A 1 178 ? -15.605 -2.566 7.300 1.00 68.06 178 MET A CA 1
ATOM 1365 C C . MET A 1 178 ? -16.012 -3.895 6.655 1.00 68.06 178 MET A C 1
ATOM 1367 O O . MET A 1 178 ? -15.291 -4.385 5.788 1.00 68.06 178 MET A O 1
ATOM 1371 N N . GLN A 1 179 ? -17.168 -4.466 7.009 1.00 72.06 179 GLN A N 1
ATOM 1372 C CA . GLN A 1 179 ? -17.691 -5.664 6.338 1.00 72.06 179 GLN A CA 1
ATOM 1373 C C . GLN A 1 179 ? -17.979 -5.404 4.858 1.00 72.06 179 GLN A C 1
ATOM 1375 O O . GLN A 1 179 ? -17.636 -6.231 4.015 1.00 72.06 179 GLN A O 1
ATOM 1380 N N . ARG A 1 180 ? -18.553 -4.241 4.524 1.00 73.00 180 ARG A N 1
ATOM 1381 C CA . ARG A 1 180 ? -18.783 -3.845 3.130 1.00 73.00 180 ARG A CA 1
ATOM 1382 C C . ARG A 1 180 ? -17.470 -3.681 2.368 1.00 73.00 180 ARG A C 1
ATOM 1384 O O . ARG A 1 180 ? -17.336 -4.241 1.287 1.00 73.00 180 ARG A O 1
ATOM 1391 N N . LEU A 1 181 ? -16.491 -2.987 2.954 1.00 71.19 181 LEU A N 1
ATOM 1392 C CA . LEU A 1 181 ? -15.155 -2.829 2.372 1.00 71.19 181 LEU A CA 1
ATOM 1393 C C . LEU A 1 181 ? -14.459 -4.182 2.164 1.00 71.19 181 LEU A C 1
ATOM 1395 O O . LEU A 1 181 ? -13.819 -4.381 1.133 1.00 71.19 181 LEU A O 1
ATOM 1399 N N . ARG A 1 182 ? -14.616 -5.134 3.095 1.00 73.94 182 ARG A N 1
ATOM 1400 C CA . ARG A 1 182 ? -14.113 -6.505 2.924 1.00 73.94 182 ARG A CA 1
ATOM 1401 C C . ARG A 1 182 ? -14.832 -7.227 1.788 1.00 73.94 182 ARG A C 1
ATOM 1403 O O . ARG A 1 182 ? -14.168 -7.831 0.957 1.00 73.94 182 ARG A O 1
ATOM 1410 N N . ALA A 1 183 ? -16.158 -7.145 1.717 1.00 77.19 183 ALA A N 1
ATOM 1411 C CA . ALA A 1 183 ? -16.926 -7.772 0.644 1.00 77.19 183 ALA A CA 1
ATOM 1412 C C . ALA A 1 183 ? -16.551 -7.203 -0.736 1.00 77.19 183 ALA A C 1
ATOM 1414 O O . ALA A 1 183 ? -16.398 -7.958 -1.693 1.00 77.19 183 ALA A O 1
ATOM 1415 N N . GLU A 1 184 ? -16.341 -5.888 -0.839 1.00 74.00 184 GLU A N 1
ATOM 1416 C CA . GLU A 1 184 ? -15.823 -5.233 -2.048 1.00 74.00 184 GLU A CA 1
ATOM 1417 C C . GLU A 1 184 ? -14.404 -5.717 -2.392 1.00 74.00 184 GLU A C 1
ATOM 1419 O O . GLU A 1 184 ? -14.094 -5.969 -3.559 1.00 74.00 184 GLU A O 1
ATOM 1424 N N . HIS A 1 185 ? -13.551 -5.905 -1.381 1.00 73.00 185 HIS A N 1
ATOM 1425 C CA . HIS A 1 185 ? -12.199 -6.432 -1.548 1.00 73.00 185 HIS A CA 1
ATOM 1426 C C . HIS A 1 185 ? -12.188 -7.892 -2.039 1.00 73.00 185 HIS A C 1
ATOM 1428 O O . HIS A 1 185 ? -11.506 -8.208 -3.018 1.00 73.00 185 HIS A O 1
ATOM 1434 N N . GLU A 1 186 ? -12.986 -8.765 -1.419 1.00 72.56 186 GLU A N 1
ATOM 1435 C CA . GLU A 1 186 ? -13.153 -10.175 -1.796 1.00 72.56 186 GLU A CA 1
ATOM 1436 C C . GLU A 1 186 ? -13.783 -10.322 -3.189 1.00 72.56 186 GLU A C 1
ATOM 1438 O O . GLU A 1 186 ? -13.336 -11.140 -3.997 1.00 72.56 186 GLU A O 1
ATOM 1443 N N . ALA A 1 187 ? -14.780 -9.494 -3.518 1.00 72.00 187 ALA A N 1
ATOM 1444 C CA . ALA A 1 187 ? -15.372 -9.454 -4.853 1.00 72.00 187 ALA A CA 1
ATOM 1445 C C . ALA A 1 187 ? -14.329 -9.061 -5.911 1.00 72.00 187 ALA A C 1
ATOM 1447 O O . ALA A 1 187 ? -14.186 -9.750 -6.922 1.00 72.00 187 ALA A O 1
ATOM 1448 N N . GLY A 1 188 ? -13.530 -8.022 -5.642 1.00 65.19 188 GLY A N 1
ATOM 1449 C CA . GLY A 1 188 ? -12.433 -7.614 -6.518 1.00 65.19 188 GLY A CA 1
ATOM 1450 C C . GLY A 1 188 ? -11.326 -8.669 -6.650 1.00 65.19 188 GLY A C 1
ATOM 1451 O O . GLY A 1 188 ? -10.696 -8.763 -7.704 1.00 65.19 188 GLY A O 1
ATOM 1452 N N . HIS A 1 189 ? -11.093 -9.486 -5.617 1.00 63.28 189 HIS A N 1
ATOM 1453 C CA . HIS A 1 189 ? -10.174 -10.628 -5.679 1.00 63.28 189 HIS A CA 1
ATOM 1454 C C . HIS A 1 189 ? -10.701 -11.720 -6.624 1.00 63.28 189 HIS A C 1
ATOM 1456 O O . HIS A 1 189 ? -9.968 -12.189 -7.496 1.00 63.28 189 HIS A O 1
ATOM 1462 N N . ASN A 1 190 ? -11.984 -12.074 -6.511 1.00 59.97 190 ASN A N 1
ATOM 1463 C CA . ASN A 1 190 ? -12.621 -13.079 -7.366 1.00 59.97 190 ASN A CA 1
ATOM 1464 C C . ASN A 1 190 ? -12.705 -12.632 -8.834 1.00 59.97 190 ASN A C 1
ATOM 1466 O O . ASN A 1 190 ? -12.453 -13.432 -9.734 1.00 59.97 190 ASN A O 1
ATOM 1470 N N . GLU A 1 191 ? -12.991 -11.354 -9.094 1.00 59.31 191 GLU A N 1
ATOM 1471 C CA . GLU A 1 191 ? -12.983 -10.796 -10.453 1.00 59.31 191 GLU A CA 1
ATOM 1472 C C . GLU A 1 191 ? -11.573 -10.746 -11.055 1.00 59.31 191 GLU A C 1
ATOM 1474 O O . GLU A 1 191 ? -11.394 -11.077 -12.228 1.00 59.31 191 GLU A O 1
ATOM 1479 N N . ALA A 1 192 ? -10.551 -10.400 -10.263 1.00 55.94 192 ALA A N 1
ATOM 1480 C CA . ALA A 1 192 ? -9.158 -10.421 -10.711 1.00 55.94 192 ALA A CA 1
ATOM 1481 C C . ALA A 1 192 ? -8.648 -11.848 -10.983 1.00 55.94 192 ALA A C 1
ATOM 1483 O O . ALA A 1 192 ? -7.862 -12.046 -11.909 1.00 55.94 192 ALA A O 1
ATOM 1484 N N . ALA A 1 193 ? -9.119 -12.842 -10.223 1.00 56.12 193 ALA A N 1
ATOM 1485 C CA . ALA A 1 193 ? -8.837 -14.257 -10.463 1.00 56.12 193 ALA A CA 1
ATOM 1486 C C . ALA A 1 193 ? -9.589 -14.820 -11.688 1.00 56.12 193 ALA A C 1
ATOM 1488 O O . ALA A 1 193 ? -9.109 -15.758 -12.325 1.00 56.12 193 ALA A O 1
ATOM 1489 N N . ALA A 1 194 ? -10.746 -14.243 -12.035 1.00 49.19 194 ALA A N 1
ATOM 1490 C CA . ALA A 1 194 ? -11.564 -14.630 -13.187 1.00 49.19 194 ALA A CA 1
ATOM 1491 C C . ALA A 1 194 ? -11.236 -13.857 -14.482 1.00 49.19 194 ALA A C 1
ATOM 1493 O O . ALA A 1 194 ? -11.735 -14.213 -15.554 1.00 49.19 194 ALA A O 1
ATOM 1494 N N . ALA A 1 195 ? -10.410 -12.808 -14.415 1.00 43.66 195 ALA A N 1
ATOM 1495 C CA . ALA A 1 195 ? -10.048 -12.010 -15.578 1.00 43.66 195 ALA A CA 1
ATOM 1496 C C . ALA A 1 195 ? -9.159 -12.807 -16.560 1.00 43.66 195 ALA A C 1
ATOM 1498 O O . ALA A 1 195 ? -8.172 -13.427 -16.153 1.00 43.66 195 ALA A O 1
ATOM 1499 N N . PRO A 1 196 ? -9.459 -12.782 -17.875 1.00 42.22 196 PRO A N 1
ATOM 1500 C CA . PRO A 1 196 ? -8.625 -13.432 -18.874 1.00 42.22 196 PRO A CA 1
ATOM 1501 C C . PRO A 1 196 ? -7.247 -12.759 -18.941 1.00 42.22 196 PRO A C 1
ATOM 1503 O O . PRO A 1 196 ? -7.122 -11.541 -18.809 1.00 42.22 196 PRO A O 1
ATOM 1506 N N . ALA A 1 197 ? -6.217 -13.584 -19.154 1.00 48.34 197 ALA A N 1
ATOM 1507 C CA . ALA A 1 197 ? -4.808 -13.202 -19.218 1.00 48.34 197 ALA A CA 1
ATOM 1508 C C . ALA A 1 197 ? -4.564 -11.901 -20.018 1.00 48.34 197 ALA A C 1
ATOM 1510 O O . ALA A 1 197 ? -5.205 -11.684 -21.056 1.00 48.34 197 ALA A O 1
ATOM 1511 N N . PRO A 1 198 ? -3.625 -11.038 -19.580 1.00 45.91 198 PRO A N 1
ATOM 1512 C CA . PRO A 1 198 ? -3.424 -9.724 -20.174 1.00 45.91 198 PRO A CA 1
ATOM 1513 C C . PRO A 1 198 ? -3.110 -9.836 -21.668 1.00 45.91 198 PRO A C 1
ATOM 1515 O O . PRO A 1 198 ? -2.047 -10.284 -22.087 1.00 45.91 198 PRO A O 1
ATOM 1518 N N . SER A 1 199 ? -4.057 -9.364 -22.475 1.00 38.81 199 SER A N 1
ATOM 1519 C CA . SER A 1 199 ? -3.951 -9.200 -23.926 1.00 38.81 199 SER A CA 1
ATOM 1520 C C . SER A 1 199 ? -3.275 -7.869 -24.273 1.00 38.81 199 SER A C 1
ATOM 1522 O O . SER A 1 199 ? -3.748 -7.119 -25.123 1.00 38.81 199 SER A O 1
ATOM 1524 N N . GLN A 1 200 ? -2.190 -7.528 -23.580 1.00 43.53 200 GLN A N 1
ATOM 1525 C CA . GLN A 1 200 ? -1.285 -6.476 -24.027 1.00 43.53 200 GLN A CA 1
ATOM 1526 C C . GLN A 1 200 ? -0.024 -7.176 -24.492 1.00 43.53 200 GLN A C 1
ATOM 1528 O O . GLN A 1 200 ? 0.799 -7.583 -23.677 1.00 43.53 200 GLN A O 1
ATOM 1533 N N . SER A 1 201 ? 0.086 -7.369 -25.808 1.00 45.50 201 SER A N 1
ATOM 1534 C CA . SER A 1 201 ? 1.293 -7.885 -26.442 1.00 45.50 201 SER A CA 1
ATOM 1535 C C . SER A 1 201 ? 2.485 -7.109 -25.895 1.00 45.50 201 SER A C 1
ATOM 1537 O O . SER A 1 201 ? 2.627 -5.912 -26.166 1.00 45.50 201 SER A O 1
ATOM 1539 N N . ALA A 1 202 ? 3.295 -7.777 -25.073 1.00 54.97 202 ALA A N 1
ATOM 1540 C CA . ALA A 1 202 ? 4.508 -7.191 -24.545 1.00 54.97 202 ALA A CA 1
ATOM 1541 C C . ALA A 1 202 ? 5.327 -6.650 -25.725 1.00 54.97 202 ALA A C 1
ATOM 1543 O O . ALA A 1 202 ? 5.388 -7.311 -26.769 1.00 54.97 202 ALA A O 1
ATOM 1544 N N . PRO A 1 203 ? 5.910 -5.443 -25.615 1.00 56.00 203 PRO A N 1
ATOM 1545 C CA . PRO A 1 203 ? 6.765 -4.937 -26.672 1.00 56.00 203 PRO A CA 1
ATOM 1546 C C . PRO A 1 203 ? 7.873 -5.961 -26.902 1.00 56.00 203 PRO A C 1
ATOM 1548 O O . PRO A 1 203 ? 8.578 -6.328 -25.963 1.00 56.00 203 PRO A O 1
ATOM 1551 N N . ASP A 1 204 ? 7.994 -6.441 -28.138 1.00 59.81 204 ASP A N 1
ATOM 1552 C CA . ASP A 1 204 ? 9.049 -7.373 -28.503 1.00 59.81 204 ASP A CA 1
ATOM 1553 C C . ASP A 1 204 ? 10.394 -6.660 -28.311 1.00 59.81 204 ASP A C 1
ATOM 1555 O O . ASP A 1 204 ? 10.788 -5.766 -29.075 1.00 59.81 204 ASP A O 1
ATOM 1559 N N . LEU A 1 205 ? 11.060 -7.008 -27.207 1.00 58.25 205 LEU A N 1
ATOM 1560 C CA . LEU A 1 205 ? 12.328 -6.416 -26.786 1.00 58.25 205 LEU A CA 1
ATOM 1561 C C . LEU A 1 205 ? 13.445 -6.721 -27.795 1.00 58.25 205 LEU A C 1
ATOM 1563 O O . LEU A 1 205 ? 14.505 -6.100 -27.737 1.00 58.25 205 LEU A O 1
ATOM 1567 N N . ASN A 1 206 ? 13.198 -7.640 -28.734 1.00 61.31 206 ASN A N 1
ATOM 1568 C CA . ASN A 1 206 ? 14.120 -8.057 -29.778 1.00 61.31 206 ASN A CA 1
ATOM 1569 C C . ASN A 1 206 ? 13.709 -7.538 -31.167 1.00 61.31 206 ASN A C 1
ATOM 1571 O O . ASN A 1 206 ? 13.845 -8.220 -32.181 1.00 61.31 206 ASN A O 1
ATOM 1575 N N . THR A 1 207 ? 13.186 -6.314 -31.235 1.00 63.72 207 THR A N 1
ATOM 1576 C CA . THR A 1 207 ? 12.870 -5.682 -32.519 1.00 63.72 207 THR A CA 1
ATOM 1577 C C . THR A 1 207 ? 14.152 -5.317 -33.281 1.00 63.72 207 THR A C 1
ATOM 1579 O O . THR A 1 207 ? 15.008 -4.574 -32.794 1.00 63.72 207 THR A O 1
ATOM 1582 N N . GLY A 1 208 ? 14.272 -5.795 -34.525 1.00 65.81 208 GLY A N 1
ATOM 1583 C CA . GLY A 1 208 ? 15.412 -5.508 -35.413 1.00 65.81 208 GLY A CA 1
ATOM 1584 C C . GLY A 1 208 ? 15.500 -4.056 -35.909 1.00 65.81 208 GLY A C 1
ATOM 1585 O O . GLY A 1 208 ? 16.485 -3.670 -36.528 1.00 65.81 208 GLY A O 1
ATOM 1586 N N . ASN A 1 209 ? 14.496 -3.222 -35.618 1.00 76.25 209 ASN A N 1
ATOM 1587 C CA . ASN A 1 209 ? 14.434 -1.824 -36.046 1.00 76.25 209 ASN A CA 1
ATOM 1588 C C . ASN A 1 209 ? 14.680 -0.856 -34.873 1.00 76.25 209 ASN A C 1
ATOM 1590 O O . ASN A 1 209 ? 14.094 -1.009 -33.800 1.00 76.25 209 ASN A O 1
ATOM 1594 N N . LEU A 1 210 ? 15.453 0.209 -35.120 1.00 74.69 210 LEU A N 1
ATOM 1595 C CA . LEU A 1 210 ? 15.725 1.299 -34.176 1.00 74.69 210 LEU A CA 1
ATOM 1596 C C . LEU A 1 210 ? 14.461 1.896 -33.549 1.00 74.69 210 LEU A C 1
ATOM 1598 O O . LEU A 1 210 ? 14.440 2.143 -32.348 1.00 74.69 210 LEU A O 1
ATOM 1602 N N . TYR A 1 211 ? 13.401 2.124 -34.331 1.00 75.56 211 TYR A N 1
ATOM 1603 C CA . TYR A 1 211 ? 12.158 2.689 -33.791 1.00 75.56 211 TYR A CA 1
ATOM 1604 C C . TYR A 1 211 ? 11.523 1.771 -32.730 1.00 75.56 211 TYR A C 1
ATOM 1606 O O . TYR A 1 211 ? 11.081 2.242 -31.681 1.00 75.56 211 TYR A O 1
ATOM 1614 N N . GLY A 1 212 ? 11.531 0.457 -32.979 1.00 77.62 212 GLY A N 1
ATOM 1615 C CA . GLY A 1 212 ? 11.051 -0.550 -32.030 1.00 77.62 212 GLY A CA 1
ATOM 1616 C C . GLY A 1 212 ? 11.904 -0.586 -30.765 1.00 77.62 212 GLY A C 1
ATOM 1617 O O . GLY A 1 212 ? 11.363 -0.527 -29.662 1.00 77.62 212 GLY A O 1
ATOM 1618 N N . GLN A 1 213 ? 13.229 -0.539 -30.922 1.00 80.38 213 GLN A N 1
ATOM 1619 C CA . GLN A 1 213 ? 14.166 -0.478 -29.800 1.00 80.38 213 GLN A CA 1
ATOM 1620 C C . GLN A 1 213 ? 13.934 0.774 -28.940 1.00 80.38 213 GLN A C 1
ATOM 1622 O O . GLN A 1 213 ? 13.904 0.670 -27.714 1.00 80.38 213 GLN A O 1
ATOM 1627 N N . VAL A 1 214 ? 13.726 1.955 -29.550 1.00 79.69 214 VAL A N 1
ATOM 1628 C CA . VAL A 1 214 ? 13.469 3.220 -28.821 1.00 79.69 214 VAL A CA 1
ATOM 1629 C C . VAL A 1 214 ? 12.184 3.127 -28.013 1.00 79.69 214 VAL A C 1
ATOM 1631 O O . VAL A 1 214 ? 12.169 3.487 -26.835 1.00 79.69 214 VAL A O 1
ATOM 1634 N N . ARG A 1 215 ? 11.119 2.586 -28.609 1.00 83.94 215 ARG A N 1
ATOM 1635 C CA . ARG A 1 215 ? 9.848 2.372 -27.914 1.00 83.94 215 ARG A CA 1
ATOM 1636 C C . ARG A 1 215 ? 9.983 1.368 -26.765 1.00 83.94 215 ARG A C 1
ATOM 1638 O O . ARG A 1 215 ? 9.454 1.624 -25.685 1.00 83.94 215 ARG A O 1
ATOM 1645 N N . ALA A 1 216 ? 10.704 0.266 -26.976 1.00 82.81 216 ALA A N 1
ATOM 1646 C CA . ALA A 1 216 ? 10.972 -0.733 -25.944 1.00 82.81 216 ALA A CA 1
ATOM 1647 C C . ALA A 1 216 ? 11.737 -0.116 -24.761 1.00 82.81 216 ALA A C 1
ATOM 1649 O O . ALA A 1 216 ? 11.305 -0.237 -23.615 1.00 82.81 216 ALA A O 1
ATOM 1650 N N . TRP A 1 217 ? 12.803 0.641 -25.024 1.00 85.06 217 TRP A N 1
ATOM 1651 C CA . TRP A 1 217 ? 13.554 1.347 -23.982 1.00 85.06 217 TRP A CA 1
ATOM 1652 C C . TRP A 1 217 ? 12.710 2.374 -23.224 1.00 85.06 217 TRP A C 1
ATOM 1654 O O . TRP A 1 217 ? 12.800 2.441 -22.000 1.00 85.06 217 TRP A O 1
ATOM 1664 N N . LEU A 1 218 ? 11.859 3.140 -23.917 1.00 85.44 218 LEU A N 1
ATOM 1665 C CA . LEU A 1 218 ? 10.968 4.102 -23.266 1.00 85.44 218 LEU A CA 1
ATOM 1666 C C . LEU A 1 218 ? 9.972 3.390 -22.337 1.00 85.44 218 LEU A C 1
ATOM 1668 O O . LEU A 1 218 ? 9.720 3.854 -21.229 1.00 85.44 218 LEU A O 1
ATOM 1672 N N . SER A 1 219 ? 9.451 2.228 -22.749 1.00 86.25 219 SER A N 1
ATOM 1673 C CA . SER A 1 219 ? 8.567 1.420 -21.899 1.00 86.25 219 SER A CA 1
ATOM 1674 C C . SER A 1 219 ? 9.279 0.866 -20.658 1.00 86.25 219 SER A C 1
ATOM 1676 O O . SER A 1 219 ? 8.721 0.929 -19.563 1.00 86.25 219 SER A O 1
ATOM 1678 N N . LEU A 1 220 ? 10.531 0.410 -20.800 1.00 87.94 220 LEU A N 1
ATOM 1679 C CA . LEU A 1 220 ? 11.382 -0.032 -19.689 1.00 87.94 220 LEU A CA 1
ATOM 1680 C C . LEU A 1 220 ? 11.682 1.120 -18.722 1.00 87.94 220 LEU A C 1
ATOM 1682 O O . LEU A 1 220 ? 11.599 0.934 -17.511 1.00 87.94 220 LEU A O 1
ATOM 1686 N N . ARG A 1 221 ? 11.963 2.321 -19.245 1.00 88.12 221 ARG A N 1
ATOM 1687 C CA . ARG A 1 221 ? 12.169 3.531 -18.435 1.00 88.12 221 ARG A CA 1
ATOM 1688 C C . ARG A 1 221 ? 10.913 3.902 -17.647 1.00 88.12 221 ARG A C 1
ATOM 1690 O O . ARG A 1 221 ? 10.995 4.064 -16.436 1.00 88.12 221 ARG A O 1
ATOM 1697 N N . ASN A 1 222 ? 9.753 3.952 -18.301 1.00 88.56 222 ASN A N 1
ATOM 1698 C CA . ASN A 1 222 ? 8.482 4.244 -17.630 1.00 88.56 222 ASN A CA 1
ATOM 1699 C C . ASN A 1 222 ? 8.166 3.211 -16.538 1.00 88.56 222 ASN A C 1
ATOM 1701 O O . ASN A 1 222 ? 7.654 3.555 -15.475 1.00 88.56 222 ASN A O 1
ATOM 1705 N N . LYS A 1 223 ? 8.472 1.931 -16.784 1.00 90.38 223 LYS A N 1
ATOM 1706 C CA . LYS A 1 223 ? 8.320 0.867 -15.786 1.00 90.38 223 LYS A CA 1
ATOM 1707 C C . LYS A 1 223 ? 9.258 1.068 -14.597 1.00 90.38 223 LYS A C 1
ATOM 1709 O O . LYS A 1 223 ? 8.824 0.907 -13.461 1.00 90.38 223 LYS A O 1
ATOM 1714 N N . GLN A 1 224 ? 10.510 1.446 -14.845 1.00 91.31 224 GLN A N 1
ATOM 1715 C CA . GLN A 1 224 ? 11.464 1.749 -13.785 1.00 91.31 224 GLN A CA 1
ATOM 1716 C C . GLN A 1 224 ? 11.001 2.935 -12.928 1.00 91.31 224 GLN A C 1
ATOM 1718 O O . GLN A 1 224 ? 11.006 2.827 -11.707 1.00 91.31 224 GLN A O 1
ATOM 1723 N N . GLU A 1 225 ? 10.525 4.019 -13.545 1.00 89.94 225 GLU A N 1
ATOM 1724 C CA . GLU A 1 225 ? 9.987 5.181 -12.823 1.00 89.94 225 GLU A CA 1
ATOM 1725 C C . GLU A 1 225 ? 8.780 4.797 -11.947 1.00 89.94 225 GLU A C 1
ATOM 1727 O O . GLU A 1 225 ? 8.690 5.212 -10.792 1.00 89.94 225 GLU 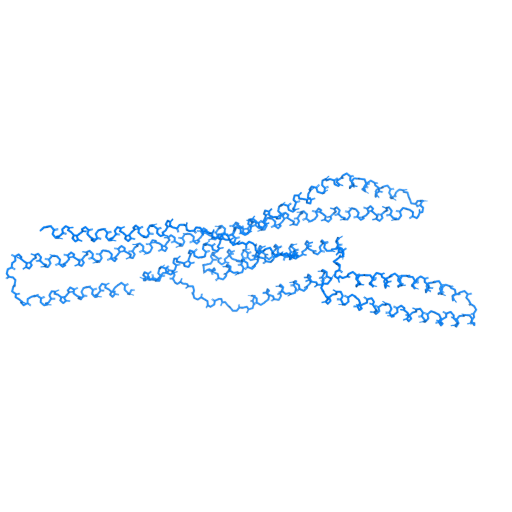A O 1
ATOM 1732 N N . ARG A 1 226 ? 7.883 3.932 -12.444 1.00 90.50 226 ARG A N 1
ATOM 1733 C CA . ARG A 1 226 ? 6.752 3.410 -11.654 1.00 90.50 226 ARG A CA 1
ATOM 1734 C C . ARG A 1 226 ? 7.199 2.546 -10.474 1.00 90.50 226 ARG A C 1
ATOM 1736 O O . ARG A 1 226 ? 6.635 2.680 -9.392 1.00 90.50 226 ARG A O 1
ATOM 1743 N N . LEU A 1 227 ? 8.210 1.694 -10.657 1.00 92.62 227 LEU A N 1
ATOM 1744 C CA . LEU A 1 227 ? 8.778 0.881 -9.573 1.00 92.62 227 LEU A CA 1
ATOM 1745 C C . LEU A 1 227 ? 9.457 1.751 -8.509 1.00 92.62 227 LEU A C 1
ATOM 1747 O O . LEU A 1 227 ? 9.305 1.499 -7.316 1.00 92.62 227 LEU A O 1
ATOM 1751 N N . GLU A 1 228 ? 10.175 2.796 -8.920 1.00 92.12 228 GLU A N 1
ATOM 1752 C CA . GLU A 1 228 ? 10.792 3.754 -7.998 1.00 92.12 228 GLU A CA 1
ATOM 1753 C C . GLU A 1 228 ? 9.738 4.569 -7.233 1.00 92.12 228 GLU A C 1
ATOM 1755 O O . GLU A 1 228 ? 9.877 4.763 -6.024 1.00 92.12 228 GLU A O 1
ATOM 1760 N N . SER A 1 229 ? 8.653 4.980 -7.897 1.00 91.38 229 SER A N 1
ATOM 1761 C CA . SER A 1 229 ? 7.514 5.643 -7.252 1.00 91.38 229 SER A CA 1
ATOM 1762 C C . SER A 1 229 ? 6.854 4.748 -6.202 1.00 91.38 229 SER A C 1
ATOM 1764 O O . SER A 1 229 ? 6.715 5.168 -5.056 1.00 91.38 229 SER A O 1
ATOM 1766 N N . ALA A 1 230 ? 6.520 3.503 -6.555 1.00 90.56 230 ALA A N 1
ATOM 1767 C CA . ALA A 1 230 ? 5.922 2.527 -5.636 1.00 90.56 230 ALA A CA 1
ATOM 1768 C C . ALA A 1 230 ? 6.824 2.232 -4.429 1.00 90.56 230 ALA A C 1
ATOM 1770 O O . ALA A 1 230 ? 6.372 2.081 -3.296 1.00 90.56 230 ALA A O 1
ATOM 1771 N N . ARG A 1 231 ? 8.139 2.203 -4.656 1.00 93.31 231 ARG A N 1
ATOM 1772 C CA . ARG A 1 231 ? 9.126 2.048 -3.591 1.00 93.31 231 ARG A CA 1
ATOM 1773 C C . ARG A 1 231 ? 9.138 3.244 -2.636 1.00 93.31 231 ARG A C 1
ATOM 1775 O O . ARG A 1 231 ? 9.295 3.061 -1.431 1.00 93.31 231 ARG A O 1
ATOM 1782 N N . ASN A 1 232 ? 9.017 4.461 -3.158 1.00 91.88 232 ASN A N 1
ATOM 1783 C CA . ASN A 1 232 ? 8.945 5.663 -2.330 1.00 91.88 232 ASN A CA 1
ATOM 1784 C C . ASN A 1 232 ? 7.633 5.724 -1.543 1.00 91.88 232 ASN A C 1
ATOM 1786 O O . ASN A 1 232 ? 7.670 6.054 -0.363 1.00 91.88 232 ASN A O 1
ATOM 1790 N N . GLU A 1 233 ? 6.516 5.344 -2.163 1.00 89.50 233 GLU A N 1
ATOM 1791 C CA . GLU A 1 233 ? 5.212 5.208 -1.509 1.00 89.50 233 GLU A CA 1
ATOM 1792 C C . GLU A 1 233 ? 5.291 4.248 -0.311 1.00 89.50 233 GLU A C 1
ATOM 1794 O O . GLU A 1 233 ? 5.032 4.667 0.816 1.00 89.50 233 GLU A O 1
ATOM 1799 N N . ALA A 1 234 ? 5.793 3.022 -0.510 1.00 90.06 234 ALA A N 1
ATOM 1800 C CA . ALA A 1 234 ? 5.956 2.042 0.569 1.00 90.06 234 ALA A CA 1
ATOM 1801 C C . ALA A 1 234 ? 6.833 2.560 1.728 1.00 90.06 234 ALA A C 1
ATOM 1803 O O . ALA A 1 234 ? 6.522 2.347 2.897 1.00 90.06 234 ALA A O 1
ATOM 1804 N N . LYS A 1 235 ? 7.912 3.298 1.429 1.00 91.50 235 LYS A N 1
ATOM 1805 C CA . LYS A 1 235 ? 8.772 3.909 2.461 1.00 91.50 235 LYS A CA 1
ATOM 1806 C C . LYS A 1 235 ? 8.078 5.022 3.237 1.00 91.50 235 LYS A C 1
ATOM 1808 O O . LYS A 1 235 ? 8.306 5.151 4.438 1.00 91.50 235 LYS A O 1
ATOM 1813 N N . VAL A 1 236 ? 7.308 5.866 2.551 1.00 89.62 236 VAL A N 1
ATOM 1814 C CA . VAL A 1 236 ? 6.565 6.957 3.191 1.00 89.62 236 VAL A CA 1
ATOM 1815 C C . VAL A 1 236 ? 5.509 6.372 4.119 1.00 89.62 236 VAL A C 1
ATOM 1817 O O . VAL A 1 236 ? 5.461 6.773 5.277 1.00 89.62 236 VAL A O 1
ATOM 1820 N N . LEU A 1 237 ? 4.752 5.374 3.654 1.00 87.19 237 LEU A N 1
ATOM 1821 C CA . LEU A 1 237 ? 3.769 4.663 4.471 1.00 87.19 237 LEU A CA 1
ATOM 1822 C C . LEU A 1 237 ? 4.417 4.010 5.694 1.00 87.19 237 LEU A C 1
ATOM 1824 O O . LEU A 1 237 ? 3.968 4.251 6.811 1.00 87.19 237 LEU A O 1
ATOM 1828 N N . ALA A 1 238 ? 5.529 3.289 5.512 1.00 88.44 238 ALA A N 1
ATOM 1829 C CA . ALA A 1 238 ? 6.239 2.652 6.621 1.00 88.44 238 ALA A CA 1
ATOM 1830 C C . ALA A 1 238 ? 6.708 3.674 7.666 1.00 88.44 238 ALA A C 1
ATOM 1832 O O . ALA A 1 238 ? 6.623 3.426 8.864 1.00 88.44 238 ALA A O 1
ATOM 1833 N N . LYS A 1 239 ? 7.173 4.851 7.228 1.00 89.62 239 LYS A N 1
ATOM 1834 C CA . LYS A 1 239 ? 7.594 5.926 8.133 1.00 89.62 239 LYS A CA 1
ATOM 1835 C C . LYS A 1 239 ? 6.414 6.549 8.881 1.00 89.62 239 LYS A C 1
ATOM 1837 O O . LYS A 1 239 ? 6.547 6.850 10.062 1.00 89.62 239 LYS A O 1
ATOM 1842 N N . THR A 1 240 ? 5.289 6.765 8.203 1.00 87.69 240 THR A N 1
ATOM 1843 C CA . THR A 1 240 ? 4.067 7.272 8.840 1.00 87.69 240 THR A CA 1
ATOM 1844 C C . THR A 1 240 ? 3.560 6.289 9.893 1.00 87.69 240 THR A C 1
ATOM 1846 O O . THR A 1 240 ? 3.288 6.703 11.016 1.00 87.69 240 THR A O 1
ATOM 1849 N N . MET A 1 241 ? 3.513 4.994 9.566 1.00 85.88 241 MET A N 1
ATOM 1850 C CA . MET A 1 241 ? 3.110 3.944 10.506 1.00 85.88 241 MET A CA 1
ATOM 1851 C C . MET A 1 241 ? 4.079 3.815 11.681 1.00 85.88 241 MET A C 1
ATOM 1853 O O . MET A 1 241 ? 3.628 3.679 12.810 1.00 85.88 241 MET A O 1
ATOM 1857 N N . ALA A 1 242 ? 5.390 3.933 11.451 1.00 88.06 242 ALA A N 1
ATOM 1858 C CA . ALA A 1 242 ? 6.371 3.961 12.536 1.00 88.06 242 ALA A CA 1
ATOM 1859 C C . ALA A 1 242 ? 6.126 5.138 13.498 1.00 88.06 242 ALA A C 1
ATOM 1861 O O . ALA A 1 242 ? 6.185 4.964 14.706 1.00 88.06 242 ALA A O 1
ATOM 1862 N N . GLY A 1 243 ? 5.764 6.318 12.981 1.00 86.44 243 GLY A N 1
ATOM 1863 C CA . GLY A 1 243 ? 5.403 7.455 13.832 1.00 86.44 243 GLY A CA 1
ATOM 1864 C C . GLY A 1 243 ? 4.161 7.201 14.698 1.00 86.44 243 GLY A C 1
ATOM 1865 O O . GLY A 1 243 ? 4.146 7.586 15.863 1.00 86.44 243 GLY A O 1
ATOM 1866 N N . GLN A 1 244 ? 3.137 6.535 14.151 1.00 84.62 244 GLN A N 1
ATOM 1867 C CA . GLN A 1 244 ? 1.937 6.139 14.905 1.00 84.62 244 GLN A CA 1
ATOM 1868 C C . GLN A 1 244 ? 2.245 5.054 15.945 1.00 84.62 244 GLN A C 1
ATOM 1870 O O . GLN A 1 244 ? 1.762 5.124 17.074 1.00 84.62 244 GLN A O 1
ATOM 1875 N N . HIS A 1 245 ? 3.080 4.080 15.575 1.00 90.12 245 HIS A N 1
ATOM 1876 C CA . HIS A 1 245 ? 3.588 3.053 16.477 1.00 90.12 245 HIS A CA 1
ATOM 1877 C C . HIS A 1 245 ? 4.310 3.684 17.675 1.00 90.12 245 HIS A C 1
ATOM 1879 O O . HIS A 1 245 ? 3.958 3.387 18.814 1.00 90.12 245 HIS A O 1
ATOM 1885 N N . ASP A 1 246 ? 5.249 4.604 17.432 1.00 89.06 246 ASP A N 1
ATOM 1886 C CA . ASP A 1 246 ? 6.012 5.285 18.486 1.00 89.06 246 ASP A CA 1
ATOM 1887 C C . ASP A 1 246 ? 5.090 6.061 19.448 1.00 89.06 246 ASP A C 1
ATOM 1889 O O . ASP A 1 246 ? 5.312 6.080 20.660 1.00 89.06 246 ASP A O 1
ATOM 1893 N N . GLU A 1 247 ? 4.019 6.678 18.936 1.00 87.19 247 GLU A N 1
ATOM 1894 C CA . GLU A 1 247 ? 3.031 7.385 19.759 1.00 87.19 247 GLU A CA 1
ATOM 1895 C C . GLU A 1 247 ? 2.273 6.436 20.704 1.00 87.19 247 GLU A C 1
ATOM 1897 O O . GLU A 1 247 ? 2.124 6.728 21.896 1.00 87.19 247 GLU A O 1
ATOM 1902 N N . ILE A 1 248 ? 1.815 5.291 20.189 1.00 83.56 248 ILE A N 1
ATOM 1903 C CA . ILE A 1 248 ? 1.130 4.268 20.990 1.00 83.56 248 ILE A CA 1
ATOM 1904 C C . ILE A 1 248 ? 2.105 3.657 21.997 1.00 83.56 248 ILE A C 1
ATOM 1906 O O . ILE A 1 248 ? 1.762 3.504 23.168 1.00 83.56 248 ILE A O 1
ATOM 1910 N N . GLU A 1 249 ? 3.333 3.357 21.581 1.00 89.06 249 GLU A N 1
ATOM 1911 C CA . GLU A 1 249 ? 4.352 2.793 22.460 1.00 89.06 249 GLU A CA 1
ATOM 1912 C C . GLU A 1 249 ? 4.660 3.740 23.629 1.00 89.06 249 GLU A C 1
ATOM 1914 O O . GLU A 1 249 ? 4.714 3.308 24.784 1.00 89.06 249 GLU A O 1
ATOM 1919 N N . HIS A 1 250 ? 4.753 5.047 23.372 1.00 88.81 250 HIS A N 1
ATOM 1920 C CA . HIS A 1 250 ? 4.891 6.044 24.431 1.00 88.81 250 HIS A CA 1
ATOM 1921 C C . HIS A 1 250 ? 3.684 6.089 25.381 1.00 88.81 250 HIS A C 1
ATOM 1923 O O . HIS A 1 250 ? 3.884 6.215 26.593 1.00 88.81 250 HIS A O 1
ATOM 1929 N N . ARG A 1 251 ? 2.443 5.963 24.885 1.00 83.44 251 ARG A N 1
ATOM 1930 C CA . ARG A 1 251 ? 1.252 5.850 25.755 1.00 83.44 251 ARG A CA 1
ATOM 1931 C C . ARG A 1 251 ? 1.330 4.616 26.651 1.00 83.44 251 ARG A C 1
ATOM 1933 O O . ARG A 1 251 ? 1.227 4.743 27.869 1.00 83.44 251 ARG A O 1
ATOM 1940 N N . VAL A 1 252 ? 1.618 3.457 26.065 1.00 85.31 252 VAL A N 1
ATOM 1941 C CA . VAL A 1 252 ? 1.738 2.172 26.771 1.00 85.31 252 VAL A CA 1
ATOM 1942 C C . VAL A 1 252 ? 2.816 2.226 27.860 1.00 85.31 252 VAL A C 1
ATOM 1944 O O . VAL A 1 252 ? 2.597 1.729 28.966 1.00 85.31 252 VAL A O 1
ATOM 1947 N N . GLN A 1 253 ? 3.959 2.864 27.586 1.00 85.88 253 GLN A N 1
ATOM 1948 C CA . GLN A 1 253 ? 5.027 3.069 28.574 1.00 85.88 253 GLN A CA 1
ATOM 1949 C C . GLN A 1 253 ? 4.589 3.993 29.722 1.00 85.88 253 GLN A C 1
ATOM 1951 O O . GLN A 1 253 ? 4.852 3.702 30.890 1.00 85.88 253 GLN A O 1
ATOM 1956 N N . ASN A 1 254 ? 3.881 5.085 29.421 1.00 84.06 254 ASN A N 1
ATOM 1957 C CA . ASN A 1 254 ? 3.377 6.009 30.444 1.00 84.06 254 ASN A CA 1
ATOM 1958 C C . ASN A 1 254 ? 2.305 5.357 31.340 1.00 84.06 254 ASN A C 1
ATOM 1960 O O . ASN A 1 254 ? 2.227 5.633 32.542 1.00 84.06 254 ASN A O 1
ATOM 1964 N N . GLU A 1 255 ? 1.507 4.454 30.776 1.00 81.56 255 GLU A N 1
ATOM 1965 C CA . GLU A 1 255 ? 0.427 3.738 31.461 1.00 81.56 255 GLU A CA 1
ATOM 1966 C C . GLU A 1 255 ? 0.885 2.439 32.146 1.00 81.56 255 GLU A C 1
ATOM 1968 O O . GLU A 1 255 ? 0.126 1.811 32.889 1.00 81.56 255 GLU A O 1
ATOM 1973 N N . GLU A 1 256 ? 2.152 2.046 31.994 1.00 82.06 256 GLU A N 1
ATOM 1974 C CA . GLU A 1 256 ? 2.687 0.801 32.555 1.00 82.06 256 GLU A CA 1
ATOM 1975 C C . GLU A 1 256 ? 2.582 0.748 34.092 1.00 82.06 256 GLU A C 1
ATOM 1977 O O . GLU A 1 256 ? 2.314 -0.304 34.683 1.00 82.06 256 GLU A O 1
ATOM 1982 N N . SER A 1 257 ? 2.709 1.902 34.751 1.00 77.25 257 SER A N 1
ATOM 1983 C CA . SER A 1 257 ? 2.469 2.037 36.192 1.00 77.25 257 SER A CA 1
ATOM 1984 C C . SER A 1 257 ? 1.008 1.744 36.570 1.00 77.25 257 SER A C 1
ATOM 1986 O O . SER A 1 257 ? 0.750 1.035 37.546 1.00 77.25 257 SER A O 1
ATOM 1988 N N . GLN A 1 258 ? 0.047 2.203 35.761 1.00 78.12 258 GLN A N 1
ATOM 1989 C CA . GLN A 1 258 ? -1.386 1.962 35.960 1.00 78.12 258 GLN A CA 1
ATOM 1990 C C . GLN A 1 258 ? -1.735 0.486 35.735 1.00 78.12 258 GLN A C 1
ATOM 1992 O O . GLN A 1 258 ? -2.492 -0.096 36.514 1.00 78.12 258 GLN A O 1
ATOM 1997 N N . LYS A 1 259 ? -1.100 -0.170 34.756 1.00 79.94 259 LYS A N 1
ATOM 1998 C CA . LYS A 1 259 ? -1.219 -1.620 34.532 1.00 79.94 259 LYS A CA 1
ATOM 1999 C C . LYS A 1 259 ? -0.798 -2.435 35.758 1.00 79.94 259 LYS A C 1
ATOM 2001 O O . LYS A 1 259 ? -1.470 -3.408 36.109 1.00 79.94 259 LYS A O 1
ATOM 2006 N N . GLN A 1 260 ? 0.310 -2.078 36.413 1.00 80.75 260 GLN A N 1
ATOM 2007 C CA . GLN A 1 260 ? 0.773 -2.789 37.614 1.00 80.75 260 GLN A CA 1
ATOM 2008 C C . GLN A 1 260 ? -0.226 -2.657 38.769 1.00 80.75 260 GLN A C 1
ATOM 2010 O O . GLN A 1 260 ? -0.509 -3.647 39.449 1.00 80.75 260 GLN A O 1
ATOM 2015 N N . VAL A 1 261 ? -0.816 -1.470 38.941 1.00 78.56 261 VAL A N 1
ATOM 2016 C CA . VAL A 1 261 ? -1.865 -1.218 39.939 1.00 78.56 261 VAL A CA 1
ATOM 2017 C C . VAL A 1 261 ? -3.130 -2.021 39.625 1.00 78.56 261 VAL A C 1
ATOM 2019 O O . VAL A 1 261 ? -3.620 -2.733 40.502 1.00 78.56 261 VAL A O 1
ATOM 2022 N N . ALA A 1 262 ? -3.608 -2.004 38.377 1.00 78.31 262 ALA A N 1
ATOM 2023 C CA . ALA A 1 262 ? -4.779 -2.777 37.954 1.00 78.31 262 ALA A CA 1
ATOM 2024 C C . ALA A 1 262 ? -4.570 -4.292 38.145 1.00 78.31 262 ALA A C 1
ATOM 2026 O O . ALA A 1 262 ? -5.458 -5.001 38.618 1.00 78.31 262 ALA A O 1
ATOM 2027 N N . ARG A 1 263 ? -3.362 -4.802 37.863 1.00 79.81 263 ARG A N 1
ATOM 2028 C CA . ARG A 1 263 ? -3.008 -6.217 38.072 1.00 79.81 263 ARG A CA 1
ATOM 2029 C C . ARG A 1 263 ? -2.942 -6.592 39.557 1.00 79.81 263 ARG A C 1
ATOM 2031 O O . ARG A 1 263 ? -3.375 -7.683 39.940 1.00 79.81 263 ARG A O 1
ATOM 2038 N N . ALA A 1 264 ? -2.431 -5.700 40.404 1.00 79.38 264 ALA A N 1
ATOM 2039 C CA . ALA A 1 264 ? -2.425 -5.892 41.853 1.00 79.38 264 ALA A CA 1
ATOM 2040 C C . ALA A 1 264 ? -3.856 -5.890 42.424 1.00 79.38 264 ALA A C 1
ATOM 2042 O O . ALA A 1 264 ? -4.204 -6.767 43.211 1.00 79.38 264 ALA A O 1
ATOM 2043 N N . GLN A 1 265 ? -4.719 -4.983 41.959 1.00 75.50 265 GLN A N 1
ATOM 2044 C CA . GLN A 1 265 ? -6.135 -4.939 42.337 1.00 75.50 265 GLN A CA 1
ATOM 2045 C C . GLN A 1 265 ? -6.887 -6.204 41.893 1.00 75.50 265 GLN A C 1
ATOM 2047 O O . GLN A 1 265 ? -7.564 -6.827 42.710 1.00 75.50 265 GLN A O 1
ATOM 2052 N N . ALA A 1 266 ? -6.695 -6.655 40.648 1.00 71.06 266 ALA A N 1
ATOM 2053 C CA . ALA A 1 266 ? -7.293 -7.887 40.124 1.00 71.06 266 ALA A CA 1
ATOM 2054 C C . ALA A 1 266 ? -6.890 -9.144 40.921 1.00 71.06 266 ALA A C 1
ATOM 2056 O O . ALA A 1 266 ? -7.711 -10.030 41.146 1.00 71.06 266 ALA A O 1
ATOM 2057 N N . SER A 1 267 ? -5.637 -9.221 41.383 1.00 72.81 267 SER A N 1
ATOM 2058 C CA . SER A 1 267 ? -5.151 -10.351 42.193 1.00 72.81 267 SER A CA 1
ATOM 2059 C C . SER A 1 267 ? -5.597 -10.300 43.663 1.00 72.81 267 SER A C 1
ATOM 2061 O O . SER A 1 267 ? -5.762 -11.354 44.279 1.00 72.81 267 SER A O 1
ATOM 2063 N N . GLY A 1 268 ? -5.846 -9.108 44.218 1.00 65.25 268 GLY A N 1
ATOM 2064 C CA . GLY A 1 268 ? -6.424 -8.929 45.557 1.00 65.25 268 GLY A CA 1
ATOM 2065 C C . GLY A 1 268 ? -7.915 -9.285 45.639 1.00 65.25 268 GLY A C 1
ATOM 2066 O O . GLY A 1 268 ? -8.365 -9.829 46.645 1.00 65.25 268 GLY A O 1
ATOM 2067 N N . LEU A 1 269 ? -8.667 -9.079 44.554 1.00 63.09 269 LEU A N 1
ATOM 2068 C CA . LEU A 1 269 ? -10.111 -9.345 44.474 1.00 63.09 269 LEU A CA 1
ATOM 2069 C C . LEU A 1 269 ? -10.491 -10.831 44.632 1.00 63.09 269 LEU A C 1
ATOM 2071 O O . LEU A 1 269 ? -11.585 -11.135 45.101 1.00 63.09 269 LEU A O 1
ATOM 2075 N N . GLY A 1 270 ? -9.587 -11.764 44.313 1.00 57.12 270 GLY A N 1
ATOM 2076 C CA . GLY A 1 270 ? -9.797 -13.201 44.545 1.00 57.12 270 GLY A CA 1
ATOM 2077 C C . GLY A 1 270 ? -9.703 -13.630 46.018 1.00 57.12 270 GLY A C 1
ATOM 2078 O O . GLY A 1 270 ? -10.046 -14.767 46.338 1.00 57.12 270 GLY A O 1
ATOM 2079 N N . LYS A 1 271 ? -9.230 -12.747 46.910 1.00 58.12 271 LYS A N 1
ATOM 2080 C CA . LYS A 1 271 ? -9.065 -13.016 48.349 1.00 58.12 271 LYS A CA 1
ATOM 2081 C C . LYS A 1 271 ? -10.189 -12.446 49.220 1.00 58.12 271 LYS A C 1
ATOM 2083 O O . LYS A 1 271 ? -10.471 -13.032 50.261 1.00 58.12 271 LYS A O 1
ATOM 2088 N N . ASP A 1 272 ? -10.863 -11.385 48.776 1.00 49.06 272 ASP A N 1
ATOM 2089 C CA . ASP A 1 272 ? -11.871 -10.658 49.558 1.00 49.06 272 ASP A CA 1
ATOM 2090 C C . ASP A 1 272 ? -13.290 -10.837 48.982 1.00 49.06 272 ASP A C 1
ATOM 2092 O O . ASP A 1 272 ? -13.938 -9.894 48.532 1.00 49.06 272 ASP A O 1
ATOM 2096 N N . THR A 1 273 ? -13.834 -12.057 49.018 1.00 46.47 273 THR A N 1
ATOM 2097 C CA . THR A 1 273 ? -15.217 -12.342 48.573 1.00 46.47 273 THR A CA 1
ATOM 2098 C C . THR A 1 273 ? -16.302 -11.916 49.579 1.00 46.47 273 THR A C 1
ATOM 2100 O O . THR A 1 273 ? -17.402 -12.465 49.556 1.00 46.47 273 THR A O 1
ATOM 2103 N N . ALA A 1 274 ? -16.033 -10.967 50.485 1.00 46.81 274 ALA A N 1
ATOM 2104 C CA . ALA A 1 274 ? -16.910 -10.687 51.632 1.00 46.81 274 ALA A CA 1
ATOM 2105 C C . ALA A 1 274 ? -17.464 -9.251 51.751 1.00 46.81 274 ALA A C 1
ATOM 2107 O O . ALA A 1 274 ? -18.251 -9.003 52.662 1.00 46.81 274 ALA A O 1
ATOM 2108 N N . ALA A 1 275 ? -17.142 -8.305 50.859 1.00 45.06 275 ALA A N 1
ATOM 2109 C CA . ALA A 1 275 ? -17.666 -6.933 50.950 1.00 45.06 275 ALA A CA 1
ATOM 2110 C C . ALA A 1 275 ? -18.423 -6.510 49.676 1.00 45.06 275 ALA A C 1
ATOM 2112 O O . ALA A 1 275 ? -17.891 -6.537 48.567 1.00 45.06 275 ALA A O 1
ATOM 2113 N N . GLY A 1 276 ? -19.703 -6.172 49.852 1.00 42.25 276 GLY A N 1
ATOM 2114 C CA . GLY A 1 276 ? -20.696 -5.997 48.793 1.00 42.25 276 GLY A CA 1
ATOM 2115 C C . GLY A 1 276 ? -20.508 -4.792 47.865 1.00 42.25 276 GLY A C 1
ATOM 2116 O O . GLY A 1 276 ? -19.820 -3.830 48.188 1.00 42.25 276 GLY A O 1
ATOM 2117 N N . GLY A 1 277 ? -21.191 -4.852 46.714 1.00 46.47 277 GLY A N 1
ATOM 2118 C CA . GLY A 1 277 ? -21.550 -3.735 45.823 1.00 46.47 277 GLY A CA 1
ATOM 2119 C C . GLY A 1 277 ? -20.400 -2.992 45.129 1.00 46.47 277 GLY A C 1
ATOM 2120 O O . GLY A 1 277 ? -20.330 -2.986 43.903 1.00 46.47 277 GLY A O 1
ATOM 2121 N N . GLY A 1 278 ? -19.491 -2.387 45.897 1.00 52.31 278 GLY A N 1
ATOM 2122 C CA . GLY A 1 278 ? -18.354 -1.602 45.404 1.00 52.31 278 GLY A CA 1
ATOM 2123 C C . GLY A 1 278 ? -17.250 -2.435 44.744 1.00 52.31 278 GLY A C 1
ATOM 2124 O O . GLY A 1 278 ? -16.551 -1.931 43.867 1.00 52.31 278 GLY A O 1
ATOM 2125 N N . SER A 1 279 ? -17.134 -3.725 45.084 1.00 60.88 279 SER A N 1
ATOM 2126 C CA . SER A 1 279 ? -16.136 -4.630 44.492 1.00 60.88 279 SER A CA 1
ATOM 2127 C C . SER A 1 279 ? -16.408 -4.943 43.018 1.00 60.88 279 SER A C 1
ATOM 2129 O O . SER A 1 279 ? -15.467 -5.112 42.247 1.00 60.88 279 SER A O 1
ATOM 2131 N N . LYS A 1 280 ? -17.676 -4.964 42.585 1.00 64.50 280 LYS A N 1
ATOM 2132 C CA . LYS A 1 280 ? -18.060 -5.342 41.213 1.00 64.50 280 LYS A CA 1
ATOM 2133 C C . LYS A 1 280 ? -17.662 -4.279 40.184 1.00 64.50 280 LYS A C 1
ATOM 2135 O O . LYS A 1 280 ? -17.146 -4.629 39.128 1.00 64.50 280 LYS A O 1
ATOM 2140 N N . LYS A 1 281 ? -17.840 -2.995 40.524 1.00 68.94 281 LYS A N 1
ATOM 2141 C CA . LYS A 1 281 ? -17.428 -1.859 39.683 1.00 68.94 281 LYS A CA 1
ATOM 2142 C C . LYS A 1 281 ? -15.904 -1.768 39.581 1.00 68.94 281 LYS A C 1
ATOM 2144 O O . LYS A 1 281 ? -15.383 -1.793 38.478 1.00 68.94 281 LYS A O 1
ATOM 2149 N N . ALA A 1 282 ? -15.195 -1.843 40.710 1.00 68.94 282 ALA A N 1
ATOM 2150 C CA . ALA A 1 282 ? -13.730 -1.871 40.725 1.00 68.94 282 ALA A CA 1
ATOM 2151 C C . ALA A 1 282 ? -13.134 -3.081 39.970 1.00 68.94 282 ALA A C 1
ATOM 2153 O O . ALA A 1 282 ? -12.103 -2.955 39.316 1.00 68.94 282 ALA A O 1
ATOM 2154 N N . THR A 1 283 ? -13.793 -4.247 40.021 1.00 73.19 283 THR A N 1
ATOM 2155 C CA . THR A 1 283 ? -13.401 -5.427 39.226 1.00 73.19 283 THR A CA 1
ATOM 2156 C C . THR A 1 283 ? -13.605 -5.184 37.732 1.00 73.19 283 THR A C 1
ATOM 2158 O O . THR A 1 283 ? -12.725 -5.503 36.939 1.00 73.19 283 THR A O 1
ATOM 2161 N N . SER A 1 284 ? -14.750 -4.611 37.345 1.00 74.81 284 SER A N 1
ATOM 2162 C CA . SER A 1 284 ? -15.042 -4.264 35.951 1.00 74.81 284 SER A CA 1
ATOM 2163 C C . SER A 1 284 ? -14.035 -3.255 35.401 1.00 74.81 284 SER A C 1
ATOM 2165 O O . SER A 1 284 ? -13.521 -3.452 34.305 1.00 74.81 284 SER A O 1
ATOM 2167 N N . ASP A 1 285 ? -13.712 -2.219 36.175 1.00 77.00 285 ASP A N 1
ATOM 2168 C CA . ASP A 1 285 ? -12.756 -1.183 35.784 1.00 77.00 285 ASP A CA 1
ATOM 2169 C C . ASP A 1 285 ? -11.350 -1.783 35.601 1.00 77.00 285 ASP A C 1
ATOM 2171 O O . ASP A 1 285 ? -10.726 -1.583 34.562 1.00 77.00 285 ASP A O 1
ATOM 2175 N N . ALA A 1 286 ? -10.888 -2.626 36.536 1.00 77.56 286 ALA A N 1
ATOM 2176 C CA . ALA A 1 286 ? -9.594 -3.308 36.425 1.00 77.56 286 ALA A CA 1
ATOM 2177 C C . ALA A 1 286 ? -9.521 -4.285 35.233 1.00 77.56 286 ALA A C 1
ATOM 2179 O O . ALA A 1 286 ? -8.478 -4.391 34.582 1.00 77.56 286 ALA A O 1
ATOM 2180 N N . ILE A 1 287 ? -10.614 -4.997 34.931 1.00 82.31 287 ILE A N 1
ATOM 2181 C CA . ILE A 1 287 ? -10.707 -5.873 33.752 1.00 82.31 287 ILE A CA 1
ATOM 2182 C C . ILE A 1 287 ? -10.647 -5.048 32.464 1.00 82.31 287 ILE A C 1
ATOM 2184 O O . ILE A 1 287 ? -9.912 -5.421 31.550 1.00 82.31 287 ILE A O 1
ATOM 2188 N N . ASN A 1 288 ? -11.375 -3.930 32.395 1.00 81.00 288 ASN A N 1
ATOM 2189 C CA . ASN A 1 288 ? -11.378 -3.048 31.230 1.00 81.00 288 ASN A CA 1
ATOM 2190 C C . ASN A 1 288 ? -9.981 -2.469 30.977 1.00 81.00 288 ASN A C 1
ATOM 2192 O O . ASN A 1 288 ? -9.474 -2.604 29.867 1.00 81.00 288 ASN A O 1
ATOM 2196 N N . THR A 1 289 ? -9.295 -1.951 32.003 1.00 81.31 289 THR A N 1
ATOM 2197 C CA . THR A 1 289 ? -7.907 -1.466 31.877 1.00 81.31 289 THR A CA 1
ATOM 2198 C C . THR A 1 289 ? -6.955 -2.555 31.373 1.00 81.31 289 THR A C 1
ATOM 2200 O O . THR A 1 289 ? -6.103 -2.302 30.524 1.00 81.31 289 THR A O 1
ATOM 2203 N N . LEU A 1 290 ? -7.094 -3.794 31.859 1.00 82.50 290 LEU A N 1
ATOM 2204 C CA . LEU A 1 290 ? -6.244 -4.898 31.406 1.00 82.50 290 LEU A CA 1
ATOM 2205 C C . LEU A 1 290 ? -6.553 -5.319 29.959 1.00 82.50 290 LEU A C 1
ATOM 2207 O O . LEU A 1 290 ? -5.642 -5.720 29.230 1.00 82.50 290 LEU A O 1
ATOM 2211 N N . LYS A 1 291 ? -7.822 -5.226 29.541 1.00 84.25 291 LYS A N 1
ATOM 2212 C CA . LYS A 1 291 ? -8.258 -5.484 28.164 1.00 84.25 291 LYS A CA 1
ATOM 2213 C C . LYS A 1 291 ? -7.699 -4.431 27.206 1.00 84.25 291 LYS A C 1
ATOM 2215 O O . LYS A 1 291 ? -7.128 -4.836 26.198 1.00 84.25 291 LYS A O 1
ATOM 2220 N N . HIS A 1 292 ? -7.781 -3.150 27.568 1.00 82.19 292 HIS A N 1
ATOM 2221 C CA . HIS A 1 292 ? -7.181 -2.045 26.814 1.00 82.19 292 HIS A CA 1
ATOM 2222 C C . HIS A 1 292 ? -5.681 -2.262 26.612 1.00 82.19 292 HIS A C 1
ATOM 2224 O O . HIS A 1 292 ? -5.233 -2.418 25.483 1.00 82.19 292 HIS A O 1
ATOM 2230 N N . PHE A 1 293 ? -4.926 -2.503 27.691 1.00 83.25 293 PHE A N 1
ATOM 2231 C CA . PHE A 1 293 ? -3.491 -2.777 27.564 1.00 83.25 293 PHE A CA 1
ATOM 2232 C C . PHE A 1 293 ? -3.194 -3.996 26.669 1.00 83.25 293 PHE A C 1
ATOM 2234 O O . PHE A 1 293 ? -2.235 -4.014 25.896 1.00 83.25 293 PHE A O 1
ATOM 2241 N N . SER A 1 294 ? -3.992 -5.067 26.783 1.00 85.25 294 SER A N 1
ATOM 2242 C CA . SER A 1 294 ? -3.821 -6.242 25.922 1.00 85.25 294 SER A CA 1
ATOM 2243 C C . SER A 1 294 ? -4.085 -5.928 24.452 1.00 85.25 294 SER A C 1
ATOM 2245 O O . SER A 1 294 ? -3.518 -6.611 23.597 1.00 85.25 294 SER A O 1
ATOM 2247 N N . ASN A 1 295 ? -4.989 -5.007 24.152 1.00 82.44 295 ASN A N 1
ATOM 2248 C CA . ASN A 1 295 ? -5.308 -4.615 22.794 1.00 82.44 295 ASN A CA 1
ATOM 2249 C C . ASN A 1 295 ? -4.248 -3.668 22.238 1.00 82.44 295 ASN A C 1
ATOM 2251 O O . ASN A 1 295 ? -3.768 -3.957 21.145 1.00 82.44 295 ASN A O 1
ATOM 2255 N N . ASP A 1 296 ? -3.780 -2.689 23.018 1.00 81.81 296 ASP A N 1
ATOM 2256 C CA . ASP A 1 296 ? -2.651 -1.820 22.663 1.00 81.81 296 ASP A CA 1
ATOM 2257 C C . ASP A 1 296 ? -1.410 -2.645 22.316 1.00 81.81 296 ASP A C 1
ATOM 2259 O O . ASP A 1 296 ? -0.791 -2.468 21.269 1.00 81.81 296 ASP A O 1
ATOM 2263 N N . GLN A 1 297 ? -1.078 -3.641 23.144 1.00 84.44 297 GLN A N 1
ATOM 2264 C CA . GLN A 1 297 ? 0.059 -4.519 22.873 1.00 84.44 297 GLN A CA 1
ATOM 2265 C C . GLN A 1 297 ? -0.119 -5.314 21.571 1.00 84.44 297 GLN A C 1
ATOM 2267 O O . GLN A 1 297 ? 0.843 -5.536 20.837 1.00 84.44 297 GLN A O 1
ATOM 2272 N N . LYS A 1 298 ? -1.339 -5.772 21.267 1.00 84.06 298 LYS A N 1
ATOM 2273 C CA . LYS A 1 298 ? -1.602 -6.463 19.998 1.00 84.06 298 LYS A CA 1
ATOM 2274 C C . LYS A 1 298 ? -1.613 -5.500 18.812 1.00 84.06 298 LYS A C 1
ATOM 2276 O O . LYS A 1 298 ? -1.325 -5.948 17.708 1.00 84.06 298 LYS A O 1
ATOM 2281 N N . LEU A 1 299 ? -1.989 -4.241 19.023 1.00 82.56 299 LEU A N 1
ATOM 2282 C CA . LEU A 1 299 ? -1.970 -3.191 18.014 1.00 82.56 299 LEU A CA 1
ATOM 2283 C C . LEU A 1 299 ? -0.523 -2.860 17.634 1.00 82.56 299 LEU A C 1
ATOM 2285 O O . LEU A 1 299 ? -0.211 -2.871 16.452 1.00 82.56 299 LEU A O 1
ATOM 2289 N N . LEU A 1 300 ? 0.379 -2.714 18.612 1.00 87.06 300 LEU A N 1
ATOM 2290 C CA . LEU A 1 300 ? 1.820 -2.548 18.364 1.00 87.06 300 LEU A CA 1
ATOM 2291 C C . LEU A 1 300 ? 2.394 -3.696 17.520 1.00 87.06 300 LEU A C 1
ATOM 2293 O O . LEU A 1 300 ? 3.026 -3.459 16.497 1.00 87.06 300 LEU A O 1
ATOM 2297 N N . VAL A 1 301 ? 2.071 -4.946 17.874 1.00 88.50 301 VAL A N 1
ATOM 2298 C CA . VAL A 1 301 ? 2.495 -6.125 17.094 1.00 88.50 301 VAL A CA 1
ATOM 2299 C C . VAL A 1 301 ? 1.922 -6.123 15.669 1.00 88.50 301 VAL A C 1
ATOM 2301 O O . VAL A 1 301 ? 2.556 -6.646 14.754 1.00 88.50 301 VAL A O 1
ATOM 2304 N N . ASP A 1 302 ? 0.715 -5.590 15.464 1.00 84.12 302 ASP A N 1
ATOM 2305 C CA . ASP A 1 302 ? 0.120 -5.4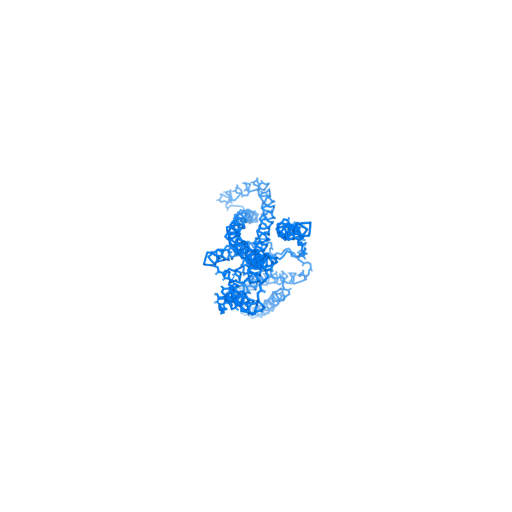54 14.130 1.00 84.12 302 ASP A CA 1
ATOM 2306 C C . ASP A 1 302 ? 0.845 -4.384 13.303 1.00 84.12 302 ASP A C 1
ATOM 2308 O O . ASP A 1 302 ? 1.230 -4.646 12.164 1.00 84.12 302 ASP A O 1
ATOM 2312 N N . PHE A 1 303 ? 1.123 -3.222 13.904 1.00 86.69 303 PHE A N 1
ATOM 2313 C CA . PHE A 1 303 ? 1.926 -2.164 13.291 1.00 86.69 303 PHE A CA 1
ATOM 2314 C C . PHE A 1 303 ? 3.319 -2.660 12.898 1.00 86.69 303 PHE A C 1
ATOM 2316 O O . PHE A 1 303 ? 3.733 -2.423 11.766 1.00 86.69 303 PHE A O 1
ATOM 2323 N N . ASP A 1 304 ? 4.007 -3.405 13.766 1.00 89.56 304 ASP A N 1
ATOM 2324 C CA . ASP A 1 304 ? 5.312 -4.001 13.457 1.00 89.56 304 ASP A CA 1
ATOM 2325 C C . ASP A 1 304 ? 5.259 -4.893 12.211 1.00 89.56 304 ASP A C 1
ATOM 2327 O O . ASP A 1 304 ? 6.110 -4.794 11.324 1.00 89.56 304 ASP A O 1
ATOM 2331 N N . LYS A 1 305 ? 4.237 -5.753 12.113 1.00 89.81 305 LYS A N 1
ATOM 2332 C CA . LYS A 1 305 ? 4.048 -6.630 10.949 1.00 89.81 305 LYS A CA 1
ATOM 2333 C C . LYS A 1 305 ? 3.768 -5.838 9.681 1.00 89.81 305 LYS A C 1
ATOM 2335 O O . LYS A 1 305 ? 4.387 -6.105 8.660 1.00 89.81 305 LYS A O 1
ATOM 2340 N N . ARG A 1 306 ? 2.897 -4.831 9.747 1.00 88.25 306 ARG A N 1
ATOM 2341 C CA . ARG A 1 306 ? 2.580 -3.976 8.594 1.00 88.25 306 ARG A CA 1
ATOM 2342 C C . ARG A 1 306 ? 3.792 -3.162 8.141 1.00 88.25 306 ARG A C 1
ATOM 2344 O O . ARG A 1 306 ? 4.048 -3.039 6.945 1.00 88.25 306 ARG A O 1
ATOM 2351 N N . ILE A 1 307 ? 4.590 -2.655 9.082 1.00 91.44 307 ILE A N 1
ATOM 2352 C CA . ILE A 1 307 ? 5.866 -1.994 8.783 1.00 91.44 307 ILE A CA 1
ATOM 2353 C C . ILE A 1 307 ? 6.816 -2.978 8.089 1.00 91.44 307 ILE A C 1
ATOM 2355 O O . ILE A 1 307 ? 7.450 -2.602 7.100 1.00 91.44 307 ILE A O 1
ATOM 2359 N N . GLN A 1 308 ? 6.900 -4.226 8.560 1.00 92.88 308 GLN A N 1
ATOM 2360 C CA . GLN A 1 308 ? 7.700 -5.271 7.921 1.00 92.88 308 GLN A CA 1
ATOM 2361 C C . GLN A 1 308 ? 7.206 -5.581 6.499 1.00 92.88 308 GLN A C 1
ATOM 2363 O O . GLN A 1 308 ? 8.017 -5.590 5.575 1.00 92.88 308 GLN A O 1
ATOM 2368 N N . ASP A 1 309 ? 5.897 -5.729 6.288 1.00 91.88 309 ASP A N 1
ATOM 2369 C CA . ASP A 1 309 ? 5.307 -5.964 4.964 1.00 91.88 309 ASP A CA 1
ATOM 2370 C C . ASP A 1 309 ? 5.620 -4.815 3.992 1.00 91.88 309 ASP A C 1
ATOM 2372 O O . ASP A 1 309 ? 5.994 -5.037 2.839 1.00 91.88 309 ASP A O 1
ATOM 2376 N N . LEU A 1 310 ? 5.560 -3.560 4.448 1.00 92.69 310 LEU A N 1
ATOM 2377 C CA . LEU A 1 310 ? 5.938 -2.400 3.633 1.00 92.69 310 LEU A CA 1
ATOM 2378 C C . LEU A 1 310 ? 7.440 -2.377 3.308 1.00 92.69 310 LEU A C 1
ATOM 2380 O O . LEU A 1 310 ? 7.839 -1.970 2.207 1.00 92.69 310 LEU A O 1
ATOM 2384 N N . GLN A 1 311 ? 8.293 -2.827 4.232 1.00 94.25 311 GLN A N 1
ATOM 2385 C CA . GLN A 1 311 ? 9.726 -2.991 3.977 1.00 94.25 311 GLN A CA 1
ATOM 2386 C C . GLN A 1 311 ? 9.995 -4.098 2.953 1.00 94.25 311 GLN A C 1
ATOM 2388 O O . GLN A 1 311 ? 10.809 -3.889 2.041 1.00 94.25 311 GLN A O 1
ATOM 2393 N N . ASP A 1 312 ? 9.278 -5.216 3.060 1.00 93.69 312 ASP A N 1
ATOM 2394 C CA . ASP A 1 312 ? 9.352 -6.351 2.146 1.00 93.69 312 ASP A CA 1
ATOM 2395 C C . ASP A 1 312 ? 8.849 -5.959 0.750 1.00 93.69 312 ASP A C 1
ATOM 2397 O O . ASP A 1 312 ? 9.547 -6.205 -0.235 1.00 93.69 312 ASP A O 1
ATOM 2401 N N . LEU A 1 313 ? 7.744 -5.211 0.639 1.00 93.62 313 LEU A N 1
ATOM 2402 C CA . LEU A 1 313 ? 7.289 -4.608 -0.623 1.00 93.62 313 LEU A CA 1
ATOM 2403 C C . LEU A 1 313 ? 8.372 -3.732 -1.254 1.00 93.62 313 LEU A C 1
ATOM 2405 O O . LEU A 1 313 ? 8.692 -3.869 -2.437 1.00 93.62 313 LEU A O 1
ATOM 2409 N N . ASN A 1 314 ? 8.996 -2.854 -0.468 1.00 93.50 314 ASN A N 1
ATOM 2410 C CA . ASN A 1 314 ? 10.106 -2.034 -0.946 1.00 93.50 314 ASN A CA 1
ATOM 2411 C C . ASN A 1 314 ? 11.309 -2.887 -1.409 1.00 93.50 314 ASN A C 1
ATOM 2413 O O . ASN A 1 314 ? 11.985 -2.501 -2.369 1.00 93.50 314 ASN A O 1
ATOM 2417 N N . SER A 1 315 ? 11.572 -4.030 -0.770 1.00 95.62 315 SER A N 1
ATOM 2418 C CA . SER A 1 315 ? 12.621 -4.982 -1.164 1.00 95.62 315 SER A CA 1
ATOM 2419 C C . SER A 1 315 ? 12.289 -5.700 -2.479 1.00 95.62 315 SER A C 1
ATOM 2421 O O . SER A 1 315 ? 13.121 -5.752 -3.395 1.00 95.62 315 SER A O 1
ATOM 2423 N N . VAL A 1 316 ? 11.049 -6.171 -2.630 1.00 95.06 316 VAL A N 1
ATOM 2424 C CA . VAL A 1 316 ? 10.542 -6.805 -3.856 1.00 95.06 316 VAL A CA 1
ATOM 2425 C C . VAL A 1 316 ? 10.595 -5.821 -5.026 1.00 95.06 316 VAL A C 1
ATOM 2427 O O . VAL A 1 316 ? 11.150 -6.143 -6.080 1.00 95.06 316 VAL A O 1
ATOM 2430 N N . TYR A 1 317 ? 10.133 -4.580 -4.836 1.00 95.12 317 TYR A N 1
ATOM 2431 C CA . TYR A 1 317 ? 10.222 -3.535 -5.862 1.00 95.12 317 TYR A CA 1
ATOM 2432 C C . TYR A 1 317 ? 11.666 -3.158 -6.203 1.00 95.12 317 TYR A C 1
ATOM 2434 O O . TYR A 1 317 ? 11.972 -2.914 -7.371 1.00 95.12 317 TYR A O 1
ATOM 2442 N N . ALA A 1 318 ? 12.580 -3.149 -5.228 1.00 94.25 318 ALA A N 1
ATOM 2443 C CA . ALA A 1 318 ? 13.999 -2.910 -5.489 1.00 94.25 318 ALA A CA 1
ATOM 2444 C C . ALA A 1 318 ? 14.622 -4.031 -6.336 1.00 94.25 318 ALA A C 1
ATOM 2446 O O . ALA A 1 318 ? 15.361 -3.751 -7.284 1.00 94.25 318 ALA A O 1
ATOM 2447 N N . THR A 1 319 ? 14.289 -5.285 -6.032 1.00 95.50 319 THR A N 1
ATOM 2448 C CA . THR A 1 319 ? 14.740 -6.452 -6.801 1.00 95.50 319 THR A CA 1
ATOM 2449 C C . THR A 1 319 ? 14.198 -6.402 -8.227 1.00 95.50 319 THR A C 1
ATOM 2451 O O . THR A 1 319 ? 14.954 -6.557 -9.190 1.00 95.50 319 THR A O 1
ATOM 2454 N N . TRP A 1 320 ? 12.913 -6.080 -8.384 1.00 94.62 320 TRP A N 1
ATOM 2455 C CA . TRP A 1 320 ? 12.286 -5.929 -9.694 1.00 94.62 320 TRP A CA 1
ATOM 2456 C C . TRP A 1 320 ? 12.915 -4.790 -10.507 1.00 94.62 320 TRP A C 1
ATOM 2458 O O . TRP A 1 320 ? 13.266 -4.977 -11.675 1.00 94.62 320 TRP A O 1
ATOM 2468 N N . ALA A 1 321 ? 13.156 -3.632 -9.888 1.00 91.94 321 ALA A N 1
ATOM 2469 C CA . ALA A 1 321 ? 13.845 -2.518 -10.535 1.00 91.94 321 ALA A CA 1
ATOM 2470 C C . ALA A 1 321 ? 15.257 -2.911 -11.005 1.00 91.94 321 ALA A C 1
ATOM 2472 O O . ALA A 1 321 ? 15.677 -2.509 -12.090 1.00 91.94 321 ALA A O 1
ATOM 2473 N N . GLY A 1 322 ? 15.965 -3.754 -10.243 1.00 90.81 322 GLY A N 1
ATOM 2474 C CA . GLY A 1 322 ? 17.255 -4.319 -10.643 1.00 90.81 322 GLY A CA 1
ATOM 2475 C C . GLY A 1 322 ? 17.177 -5.143 -11.933 1.00 90.81 322 GLY A C 1
ATOM 2476 O O . GLY A 1 322 ? 17.995 -4.954 -12.835 1.00 90.81 322 GLY A O 1
ATOM 2477 N N . ILE A 1 323 ? 16.161 -6.001 -12.063 1.00 90.44 323 ILE A N 1
ATOM 2478 C CA . ILE A 1 323 ? 15.925 -6.808 -13.273 1.00 90.44 323 ILE A CA 1
ATOM 2479 C C . ILE A 1 323 ? 15.609 -5.910 -14.480 1.00 90.44 323 ILE A C 1
ATOM 2481 O O . ILE A 1 323 ? 16.180 -6.090 -15.560 1.00 90.44 323 ILE A O 1
ATOM 2485 N N . VAL A 1 324 ? 14.744 -4.908 -14.301 1.00 90.38 324 VAL A N 1
ATOM 2486 C CA . VAL A 1 324 ? 14.385 -3.951 -15.363 1.00 90.38 324 VAL A CA 1
ATOM 2487 C C . VAL A 1 324 ? 15.601 -3.124 -15.796 1.00 90.38 324 VAL A C 1
ATOM 2489 O O . VAL A 1 324 ? 15.811 -2.922 -16.992 1.00 90.38 324 VAL A O 1
ATOM 2492 N N . ALA A 1 325 ? 16.461 -2.716 -14.860 1.00 88.94 325 ALA A N 1
ATOM 2493 C CA . ALA A 1 325 ? 17.683 -1.975 -15.169 1.00 88.94 325 ALA A CA 1
ATOM 2494 C C . ALA A 1 325 ? 18.669 -2.791 -16.027 1.00 88.94 325 ALA A C 1
ATOM 2496 O O . ALA A 1 325 ? 19.338 -2.239 -16.905 1.00 88.94 325 ALA A O 1
ATOM 2497 N N . ILE A 1 326 ? 18.754 -4.111 -15.819 1.00 87.44 326 ILE A N 1
ATOM 2498 C CA . ILE A 1 326 ? 19.561 -5.002 -16.667 1.00 87.44 326 ILE A CA 1
ATOM 2499 C C . ILE A 1 326 ? 18.984 -5.048 -18.090 1.00 87.44 326 ILE A C 1
ATOM 2501 O O . ILE A 1 326 ? 19.730 -4.875 -19.058 1.00 87.44 326 ILE A O 1
ATOM 2505 N N . GLN A 1 327 ? 17.664 -5.204 -18.229 1.00 86.25 327 GLN A N 1
ATOM 2506 C CA . GLN A 1 327 ? 16.988 -5.192 -19.534 1.00 86.25 327 GLN A CA 1
ATOM 2507 C C . GLN A 1 327 ? 17.164 -3.849 -20.259 1.00 86.25 327 GLN A C 1
ATOM 2509 O O . GLN A 1 327 ? 17.430 -3.815 -21.461 1.00 86.25 327 GLN A O 1
ATOM 2514 N N . GLN A 1 328 ? 17.099 -2.734 -19.529 1.00 85.88 328 GLN A N 1
ATOM 2515 C CA . GLN A 1 328 ? 17.324 -1.401 -20.083 1.00 85.88 328 GLN A CA 1
ATOM 2516 C C . GLN A 1 328 ? 18.741 -1.254 -20.655 1.00 85.88 328 GLN A C 1
ATOM 2518 O O . GLN A 1 328 ? 18.907 -0.741 -21.763 1.00 85.88 328 GLN A O 1
ATOM 2523 N N . ARG A 1 329 ? 19.770 -1.742 -19.945 1.00 83.88 329 ARG A N 1
ATOM 2524 C CA . ARG A 1 329 ? 21.159 -1.745 -20.443 1.00 83.88 329 ARG A CA 1
ATOM 2525 C C . ARG A 1 329 ? 21.299 -2.590 -21.708 1.00 83.88 329 ARG A C 1
ATOM 2527 O O . ARG A 1 329 ? 21.961 -2.157 -22.650 1.00 83.88 329 ARG A O 1
ATOM 2534 N N . ALA A 1 330 ? 20.655 -3.756 -21.756 1.00 83.62 330 ALA A N 1
ATOM 2535 C CA . ALA A 1 330 ? 20.649 -4.605 -22.945 1.00 83.62 330 ALA A CA 1
ATOM 2536 C C . ALA A 1 330 ? 20.006 -3.894 -24.152 1.00 83.62 330 ALA A C 1
ATOM 2538 O O . ALA A 1 330 ? 20.587 -3.892 -25.239 1.00 83.62 330 ALA A O 1
ATOM 2539 N N . ALA A 1 331 ? 18.874 -3.209 -23.951 1.00 82.94 331 ALA A N 1
ATOM 2540 C CA . ALA A 1 331 ? 18.210 -2.426 -24.994 1.00 82.94 331 ALA A CA 1
ATOM 2541 C C . ALA A 1 331 ? 19.093 -1.276 -25.515 1.00 82.94 331 ALA A C 1
ATOM 2543 O O . ALA A 1 331 ? 19.209 -1.081 -26.725 1.00 82.94 331 ALA A O 1
ATOM 2544 N N . VAL A 1 332 ? 19.785 -0.555 -24.624 1.00 83.88 332 VAL A N 1
ATOM 2545 C CA . VAL A 1 332 ? 20.737 0.502 -25.016 1.00 83.88 332 VAL A CA 1
ATOM 2546 C C . VAL A 1 332 ? 21.901 -0.074 -25.827 1.00 83.88 332 VAL A C 1
ATOM 2548 O O . VAL A 1 332 ? 22.286 0.499 -26.847 1.00 83.88 332 VAL A O 1
ATOM 2551 N N . HIS A 1 333 ? 22.448 -1.224 -25.430 1.00 81.06 333 HIS A N 1
ATOM 2552 C CA . HIS A 1 333 ? 23.500 -1.884 -26.205 1.00 81.06 333 HIS A CA 1
ATOM 2553 C C . HIS A 1 333 ? 23.021 -2.313 -27.599 1.00 81.06 333 HIS A C 1
ATOM 2555 O O . HIS A 1 333 ? 23.761 -2.137 -28.571 1.00 81.06 333 HIS A O 1
ATOM 2561 N N . ALA A 1 334 ? 21.790 -2.817 -27.725 1.00 80.56 334 ALA A N 1
ATOM 2562 C CA . ALA A 1 334 ? 21.194 -3.157 -29.017 1.00 80.56 334 ALA A CA 1
ATOM 2563 C C . ALA A 1 334 ? 21.019 -1.920 -29.922 1.00 80.56 334 ALA A C 1
ATOM 2565 O O . ALA A 1 334 ? 21.377 -1.967 -31.105 1.00 80.56 334 ALA A O 1
ATOM 2566 N N . MET A 1 335 ? 20.582 -0.786 -29.361 1.00 79.69 335 MET A N 1
ATOM 2567 C CA . MET A 1 335 ? 20.514 0.490 -30.086 1.00 79.69 335 MET A CA 1
ATOM 2568 C C . MET A 1 335 ? 21.879 0.962 -30.559 1.00 79.69 335 MET A C 1
ATOM 2570 O O . MET A 1 335 ? 22.038 1.307 -31.728 1.00 79.69 335 MET A O 1
ATOM 2574 N N . LEU A 1 336 ? 22.876 0.966 -29.670 1.00 80.25 336 LEU A N 1
ATOM 2575 C CA . LEU A 1 336 ? 24.232 1.398 -30.003 1.00 80.25 336 LEU A CA 1
ATOM 2576 C C . LEU A 1 336 ? 24.827 0.534 -31.115 1.00 80.25 336 LEU A C 1
ATOM 2578 O O . LEU A 1 336 ? 25.444 1.067 -32.035 1.00 80.25 336 LEU A O 1
ATOM 2582 N N . ARG A 1 337 ? 24.592 -0.784 -31.080 1.00 78.44 337 ARG A N 1
ATOM 2583 C CA . ARG A 1 337 ? 25.000 -1.702 -32.150 1.00 78.44 337 ARG A CA 1
ATOM 2584 C C . ARG A 1 337 ? 24.323 -1.354 -33.478 1.00 78.44 337 ARG A C 1
ATOM 2586 O O . ARG A 1 337 ? 25.000 -1.314 -34.502 1.00 78.44 337 ARG A O 1
ATOM 2593 N N . SER A 1 338 ? 23.023 -1.072 -33.465 1.00 77.38 338 SER A N 1
ATOM 2594 C CA . SER A 1 338 ? 22.258 -0.703 -34.663 1.00 77.38 338 SER A CA 1
ATOM 2595 C C . SER A 1 338 ? 22.726 0.639 -35.249 1.00 77.38 338 SER A C 1
ATOM 2597 O O . SER A 1 338 ? 22.968 0.743 -36.451 1.00 77.38 338 SER A O 1
ATOM 2599 N N . ILE A 1 339 ? 22.956 1.647 -34.400 1.00 77.44 339 ILE A N 1
ATOM 2600 C CA . ILE A 1 339 ? 23.524 2.947 -34.795 1.00 77.44 339 ILE A CA 1
ATOM 2601 C C . ILE A 1 339 ? 24.928 2.770 -35.384 1.00 77.44 339 ILE A C 1
ATOM 2603 O O . ILE A 1 339 ? 25.243 3.361 -36.417 1.00 77.44 339 ILE A O 1
ATOM 2607 N N . LEU A 1 340 ? 25.766 1.934 -34.765 1.00 79.38 340 LEU A N 1
ATOM 2608 C CA . LEU A 1 340 ? 27.120 1.654 -35.241 1.00 79.38 340 LEU A CA 1
ATOM 2609 C C . LEU A 1 340 ? 27.110 1.024 -36.639 1.00 79.38 340 LEU A C 1
ATOM 2611 O O . LEU A 1 340 ? 27.889 1.444 -37.494 1.00 79.38 340 LEU A O 1
ATOM 2615 N N . TRP A 1 341 ? 26.205 0.079 -36.904 1.00 77.81 341 TRP A N 1
ATOM 2616 C CA . TRP A 1 341 ? 26.033 -0.494 -38.243 1.00 77.81 341 TRP A CA 1
ATOM 2617 C C . TRP A 1 341 ? 25.588 0.546 -39.273 1.00 77.81 341 TRP A C 1
ATOM 2619 O O . TRP A 1 341 ? 26.148 0.595 -40.366 1.00 77.81 341 TRP A O 1
ATOM 2629 N N . ILE A 1 342 ? 24.644 1.424 -38.924 1.00 76.81 342 ILE A N 1
ATOM 2630 C CA . ILE A 1 342 ? 24.190 2.503 -39.816 1.00 76.81 342 ILE A CA 1
ATOM 2631 C C . ILE A 1 342 ? 25.343 3.453 -40.157 1.00 76.81 342 ILE A C 1
ATOM 2633 O O . ILE A 1 342 ? 25.535 3.802 -41.324 1.00 76.81 342 ILE A O 1
ATOM 2637 N N . LEU A 1 343 ? 26.155 3.830 -39.166 1.00 74.06 343 LEU A N 1
ATOM 2638 C CA . LEU A 1 343 ? 27.349 4.649 -39.382 1.00 74.06 343 LEU A CA 1
ATOM 2639 C C . LEU A 1 343 ? 28.387 3.928 -40.258 1.00 74.06 343 LEU A C 1
ATOM 2641 O O . LEU A 1 343 ? 28.971 4.544 -41.154 1.00 74.06 343 LEU A O 1
ATOM 2645 N N . LEU A 1 344 ? 28.596 2.625 -40.055 1.00 76.62 344 LEU A N 1
ATOM 2646 C CA . LEU A 1 344 ? 29.506 1.816 -40.870 1.00 76.62 344 LEU A CA 1
ATOM 2647 C C . LEU A 1 344 ? 29.056 1.757 -42.338 1.00 76.62 344 LEU A C 1
ATOM 2649 O O . LEU A 1 344 ? 29.865 1.936 -43.246 1.00 76.62 344 LEU A O 1
ATOM 2653 N N . ILE A 1 345 ? 27.761 1.587 -42.594 1.00 73.06 345 ILE A N 1
ATOM 2654 C CA . ILE A 1 345 ? 27.210 1.570 -43.957 1.00 73.06 345 ILE A CA 1
ATOM 2655 C C . ILE A 1 345 ? 27.324 2.952 -44.605 1.00 73.06 345 ILE A C 1
ATOM 2657 O O . ILE A 1 345 ? 27.748 3.061 -45.757 1.00 73.06 345 ILE A O 1
ATOM 2661 N N . ALA A 1 346 ? 26.996 4.018 -43.871 1.00 71.50 346 ALA A N 1
ATOM 2662 C CA . ALA A 1 346 ? 27.105 5.387 -44.367 1.00 71.50 346 ALA A CA 1
ATOM 2663 C C . ALA A 1 346 ? 28.554 5.740 -44.747 1.00 71.50 346 ALA A C 1
ATOM 2665 O O . ALA A 1 346 ? 28.804 6.309 -45.813 1.00 71.50 346 ALA A O 1
ATOM 2666 N N . THR A 1 347 ? 29.520 5.359 -43.906 1.00 70.75 347 THR A N 1
ATOM 2667 C CA . THR A 1 347 ? 30.950 5.571 -44.176 1.00 70.75 347 THR A CA 1
ATOM 2668 C C . THR A 1 347 ? 31.453 4.734 -45.350 1.00 70.75 347 THR A C 1
ATOM 2670 O O . THR A 1 347 ? 32.194 5.261 -46.181 1.00 70.75 347 THR A O 1
ATOM 2673 N N . LEU A 1 348 ? 31.017 3.478 -45.486 1.00 72.94 348 LEU A N 1
ATOM 2674 C CA . LEU A 1 348 ? 31.391 2.613 -46.607 1.00 72.94 348 LEU A CA 1
ATOM 2675 C C . LEU A 1 348 ? 30.793 3.102 -47.936 1.00 72.94 348 LEU A C 1
ATOM 2677 O O . LEU A 1 348 ? 31.506 3.183 -48.937 1.00 72.94 348 LEU A O 1
ATOM 2681 N N . GLY A 1 349 ? 29.523 3.519 -47.938 1.00 75.88 349 GLY A N 1
ATOM 2682 C CA . GLY A 1 349 ? 28.869 4.135 -49.096 1.00 75.88 349 GLY A CA 1
ATOM 2683 C C . GLY A 1 349 ? 29.548 5.440 -49.525 1.00 75.88 349 GLY A C 1
ATOM 2684 O O . GLY A 1 349 ? 29.815 5.649 -50.712 1.00 75.88 349 GLY A O 1
ATOM 2685 N N . TYR A 1 350 ? 29.917 6.289 -48.560 1.00 71.88 350 TYR A N 1
ATOM 2686 C CA . TYR A 1 350 ? 30.702 7.494 -48.827 1.00 71.88 350 TYR A CA 1
ATOM 2687 C C . TYR A 1 350 ? 32.097 7.159 -49.380 1.00 71.88 350 TYR A C 1
ATOM 2689 O O . TYR A 1 350 ? 32.515 7.726 -50.392 1.00 71.88 350 TYR A O 1
ATOM 2697 N N . GLY A 1 351 ? 32.801 6.200 -48.773 1.00 69.31 351 GLY A N 1
ATOM 2698 C CA . GLY A 1 351 ? 34.107 5.729 -49.230 1.00 69.31 351 GLY A CA 1
ATOM 2699 C C . GLY A 1 351 ? 34.074 5.231 -50.675 1.00 69.31 351 GLY A C 1
ATOM 2700 O O . GLY A 1 351 ? 34.900 5.659 -51.480 1.00 69.31 351 GLY A O 1
ATOM 2701 N N . ALA A 1 352 ? 33.077 4.415 -51.026 1.00 70.25 352 ALA A N 1
ATOM 2702 C CA . ALA A 1 352 ? 32.868 3.923 -52.384 1.00 70.25 352 ALA A CA 1
ATOM 2703 C C . ALA A 1 352 ? 32.611 5.064 -53.380 1.00 70.25 352 ALA A C 1
ATOM 2705 O O . ALA A 1 352 ? 33.244 5.100 -54.433 1.00 70.25 352 ALA A O 1
ATOM 2706 N N . SER A 1 353 ? 31.754 6.036 -53.035 1.00 70.44 353 SER A N 1
ATOM 2707 C CA . SER A 1 353 ? 31.494 7.202 -53.898 1.00 70.44 353 SER A CA 1
ATOM 2708 C C . SER A 1 353 ? 32.767 8.004 -54.192 1.00 70.44 353 SER A C 1
ATOM 2710 O O . SER A 1 353 ? 33.046 8.350 -55.337 1.00 70.44 353 SER A O 1
ATOM 2712 N N . ARG A 1 354 ? 33.615 8.195 -53.177 1.00 68.94 354 ARG A N 1
ATOM 2713 C CA . ARG A 1 354 ? 34.886 8.911 -53.306 1.00 68.94 354 ARG A CA 1
ATOM 2714 C C . ARG A 1 354 ? 35.920 8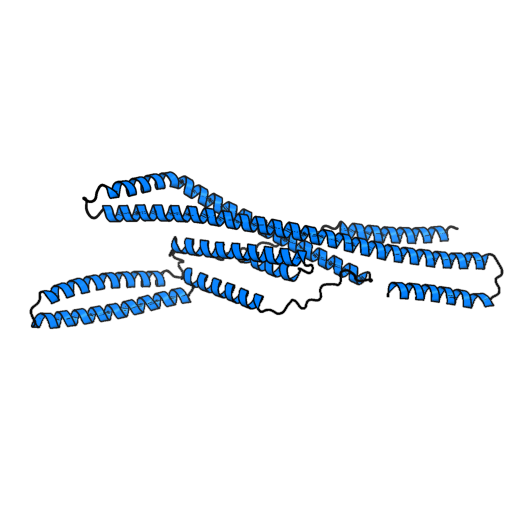.126 -54.109 1.00 68.94 354 ARG A C 1
ATOM 2716 O O . ARG A 1 354 ? 36.721 8.726 -54.824 1.00 68.94 354 ARG A O 1
ATOM 2723 N N . LEU A 1 355 ? 35.941 6.802 -53.966 1.00 69.81 355 LEU A N 1
ATOM 2724 C CA . LEU A 1 355 ? 36.802 5.921 -54.754 1.00 69.81 355 LEU A CA 1
ATOM 2725 C C . LEU A 1 355 ? 36.424 6.026 -56.234 1.00 69.81 355 LEU A C 1
ATOM 2727 O O . LEU A 1 355 ? 37.293 6.258 -57.067 1.00 69.81 355 LEU A O 1
ATOM 2731 N N . VAL A 1 356 ? 35.125 5.962 -56.531 1.00 72.00 356 VAL A N 1
ATOM 2732 C CA . VAL A 1 356 ? 34.573 6.163 -57.875 1.00 72.00 356 VAL A CA 1
ATOM 2733 C C . VAL A 1 356 ? 34.995 7.523 -58.433 1.00 72.00 356 VAL A C 1
ATOM 2735 O O . VAL A 1 356 ? 35.581 7.566 -59.511 1.00 72.00 356 VAL A O 1
ATOM 2738 N N . ASP A 1 357 ? 34.818 8.610 -57.679 1.00 71.62 357 ASP A N 1
ATOM 2739 C CA . ASP A 1 357 ? 35.222 9.950 -58.123 1.00 71.62 357 ASP A CA 1
ATOM 2740 C C . ASP A 1 357 ? 36.735 10.057 -58.377 1.00 71.62 357 ASP A C 1
ATOM 2742 O O . ASP A 1 357 ? 37.151 10.674 -59.358 1.00 71.62 357 ASP A O 1
ATOM 2746 N N . ARG A 1 358 ? 37.571 9.434 -57.532 1.00 66.75 358 ARG A N 1
ATOM 2747 C CA . ARG A 1 358 ? 39.040 9.465 -57.650 1.00 66.75 358 ARG A CA 1
ATOM 2748 C C . ARG A 1 358 ? 39.558 8.648 -58.834 1.00 66.75 358 ARG A C 1
ATOM 2750 O O . ARG A 1 358 ? 40.460 9.109 -59.527 1.00 66.75 358 ARG A O 1
ATOM 2757 N N . PHE A 1 359 ? 39.013 7.456 -59.068 1.00 63.03 359 PHE A N 1
ATOM 2758 C CA . PHE A 1 359 ? 39.392 6.631 -60.220 1.00 63.03 359 PHE A CA 1
ATOM 2759 C C . PHE A 1 359 ? 38.885 7.236 -61.538 1.00 63.03 359 PHE A C 1
ATOM 2761 O O . PHE A 1 359 ? 39.592 7.191 -62.538 1.00 63.03 359 PHE A O 1
ATOM 2768 N N . LEU A 1 360 ? 37.717 7.889 -61.531 1.00 58.66 360 LEU A N 1
ATOM 2769 C CA . LEU A 1 360 ? 37.142 8.533 -62.719 1.00 58.66 360 LEU A CA 1
ATOM 2770 C C . LEU A 1 360 ? 37.773 9.880 -63.087 1.00 58.66 360 LEU A C 1
ATOM 2772 O O . LEU A 1 360 ? 37.684 10.291 -64.240 1.00 58.66 360 LEU A O 1
ATOM 2776 N N . THR A 1 361 ? 38.401 10.583 -62.141 1.00 56.91 361 THR A N 1
ATOM 2777 C CA . THR A 1 361 ? 39.180 11.798 -62.447 1.00 56.91 361 THR A CA 1
ATOM 2778 C C . THR A 1 361 ? 40.636 11.503 -62.815 1.00 56.91 361 THR A C 1
ATOM 2780 O O . THR A 1 361 ? 41.284 12.360 -63.411 1.00 56.91 361 THR A O 1
ATOM 2783 N N . GLY A 1 362 ? 41.148 10.311 -62.483 1.00 52.66 362 GLY A N 1
ATOM 2784 C CA . GLY A 1 362 ? 42.535 9.908 -62.735 1.00 52.66 362 GLY A CA 1
ATOM 2785 C C . GLY A 1 362 ? 42.813 9.379 -64.144 1.00 52.66 362 GLY A C 1
ATOM 2786 O O . GLY A 1 362 ? 43.909 9.586 -64.655 1.00 52.66 362 GLY A O 1
ATOM 2787 N N . GLU A 1 363 ? 41.836 8.761 -64.808 1.00 53.38 363 GLU A N 1
ATOM 2788 C CA . GLU A 1 363 ? 41.982 8.267 -66.181 1.00 53.38 363 GLU A CA 1
ATOM 2789 C C . GLU A 1 363 ? 40.767 8.657 -67.025 1.00 53.38 363 GLU A C 1
ATOM 2791 O O . GLU A 1 363 ? 39.640 8.674 -66.536 1.00 53.38 363 GLU A O 1
ATOM 2796 N N . ARG A 1 364 ? 40.992 8.989 -68.304 1.00 51.75 364 ARG A N 1
ATOM 2797 C CA . ARG A 1 364 ? 39.956 9.289 -69.311 1.00 51.75 364 ARG A CA 1
ATOM 2798 C C . ARG A 1 364 ? 39.075 8.049 -69.540 1.00 51.75 364 ARG A C 1
ATOM 2800 O O . ARG A 1 364 ? 39.235 7.347 -70.531 1.00 51.75 364 ARG A O 1
ATOM 2807 N N . ALA A 1 365 ? 38.182 7.753 -68.602 1.00 49.91 365 ALA A N 1
ATOM 2808 C CA . ALA A 1 365 ? 37.373 6.546 -68.603 1.00 49.91 365 ALA A CA 1
ATOM 2809 C C . ALA A 1 365 ? 36.228 6.654 -69.620 1.00 49.91 365 ALA A C 1
ATOM 2811 O O . ALA A 1 365 ? 35.424 7.592 -69.606 1.00 49.91 365 ALA A O 1
ATOM 2812 N N . ASP A 1 366 ? 36.183 5.670 -70.513 1.00 55.88 366 ASP A N 1
ATOM 2813 C CA . ASP A 1 366 ? 35.248 5.567 -71.624 1.00 55.88 366 ASP A CA 1
ATOM 2814 C C . ASP A 1 366 ? 33.793 5.438 -71.126 1.00 55.88 366 ASP A C 1
ATOM 2816 O O . ASP A 1 366 ? 33.473 4.661 -70.219 1.00 55.88 366 ASP A O 1
ATOM 2820 N N . LYS A 1 367 ? 32.886 6.228 -71.710 1.00 56.59 367 LYS A N 1
ATOM 2821 C CA . LYS A 1 367 ? 31.564 6.580 -71.143 1.00 56.59 367 LYS A CA 1
ATOM 2822 C C . LYS A 1 367 ? 30.602 5.394 -70.947 1.00 56.59 367 LYS A C 1
ATOM 2824 O O . LYS A 1 367 ? 29.557 5.555 -70.318 1.00 56.59 367 LYS A O 1
ATOM 2829 N N . LYS A 1 368 ? 30.929 4.205 -71.462 1.00 54.69 368 LYS A N 1
ATOM 2830 C CA . LYS A 1 368 ? 30.048 3.024 -71.475 1.00 54.69 368 LYS A CA 1
ATOM 2831 C C . LYS A 1 368 ? 30.053 2.218 -70.166 1.00 54.69 368 LYS A C 1
ATOM 2833 O O . LYS A 1 368 ? 29.032 1.626 -69.834 1.00 54.69 368 LYS A O 1
ATOM 2838 N N . HIS A 1 369 ? 31.128 2.253 -69.373 1.00 52.19 369 HIS A N 1
ATOM 2839 C CA . HIS A 1 369 ? 31.215 1.506 -68.100 1.00 52.19 369 HIS A CA 1
ATOM 2840 C C . HIS A 1 369 ? 30.613 2.250 -66.889 1.00 52.19 369 HIS A C 1
ATOM 2842 O O . HIS A 1 369 ? 30.465 1.685 -65.807 1.00 52.19 369 HIS A O 1
ATOM 2848 N N . LEU A 1 370 ? 30.213 3.513 -67.072 1.00 53.38 370 LEU A N 1
ATOM 2849 C CA . LEU A 1 370 ? 29.644 4.367 -66.023 1.00 53.38 370 LEU A CA 1
ATOM 2850 C C . LEU A 1 370 ? 28.246 3.928 -65.561 1.00 53.38 370 LEU A C 1
ATOM 2852 O O . LEU A 1 370 ? 27.882 4.144 -64.404 1.00 53.38 370 LEU A O 1
ATOM 2856 N N . PHE A 1 371 ? 27.452 3.325 -66.450 1.00 56.03 371 PHE A N 1
ATOM 2857 C CA . PHE A 1 371 ? 26.074 2.935 -66.141 1.00 56.03 371 PHE A CA 1
ATOM 2858 C C . PHE A 1 371 ? 25.993 1.634 -65.336 1.00 56.03 371 PHE A C 1
ATOM 2860 O O . PHE A 1 371 ? 25.181 1.536 -64.416 1.00 56.03 371 PHE A O 1
ATOM 2867 N N . SER A 1 372 ? 26.862 0.660 -65.624 1.00 58.66 372 SER A N 1
ATOM 2868 C CA . SER A 1 372 ? 26.863 -0.626 -64.920 1.00 58.66 372 SER A CA 1
ATOM 2869 C C . SER A 1 372 ? 27.369 -0.491 -63.483 1.00 58.66 372 SER A C 1
ATOM 2871 O O . SER A 1 372 ? 26.757 -1.043 -62.573 1.00 58.66 372 SER A O 1
ATOM 2873 N N . LEU A 1 373 ? 28.412 0.312 -63.237 1.00 56.22 373 LEU A N 1
ATOM 2874 C CA . LEU A 1 373 ? 28.975 0.470 -61.891 1.00 56.22 373 LEU A CA 1
ATOM 2875 C C . LEU A 1 373 ? 28.004 1.176 -60.929 1.00 56.22 373 LEU A C 1
ATOM 2877 O O . LEU A 1 373 ? 27.850 0.771 -59.778 1.00 56.22 373 LEU A O 1
ATOM 2881 N N . ARG A 1 374 ? 27.295 2.205 -61.412 1.00 57.06 374 ARG A N 1
ATOM 2882 C CA . ARG A 1 374 ? 26.251 2.897 -60.636 1.00 57.06 374 ARG A CA 1
ATOM 2883 C C . ARG A 1 374 ? 25.065 1.987 -60.321 1.00 57.06 374 ARG A C 1
ATOM 2885 O O . ARG A 1 374 ? 24.498 2.099 -59.236 1.00 57.06 374 ARG A O 1
ATOM 2892 N N . ALA A 1 375 ? 24.698 1.105 -61.250 1.00 59.62 375 ALA A N 1
ATOM 2893 C CA . ALA A 1 375 ? 23.630 0.131 -61.049 1.00 59.62 375 ALA A CA 1
ATOM 2894 C C . ALA A 1 375 ? 24.021 -0.921 -60.002 1.00 59.62 375 ALA A C 1
ATOM 2896 O O . ALA A 1 375 ? 23.240 -1.169 -59.089 1.00 59.62 375 ALA A O 1
ATOM 2897 N N . VAL A 1 376 ? 25.245 -1.457 -60.067 1.00 64.88 376 VAL A N 1
ATOM 2898 C CA . VAL A 1 376 ? 25.766 -2.416 -59.077 1.00 64.88 376 VAL A CA 1
ATOM 2899 C C . VAL A 1 376 ? 25.893 -1.775 -57.697 1.00 64.88 376 VAL A C 1
ATOM 2901 O O . VAL A 1 376 ? 25.506 -2.390 -56.712 1.00 64.88 376 VAL A O 1
ATOM 2904 N N . LEU A 1 377 ? 26.356 -0.523 -57.606 1.00 58.91 377 LEU A N 1
ATOM 2905 C CA . LEU A 1 377 ? 26.451 0.181 -56.325 1.00 58.91 377 LEU A CA 1
ATOM 2906 C C . LEU A 1 377 ? 25.066 0.441 -55.712 1.00 58.91 377 LEU A C 1
ATOM 2908 O O . LEU A 1 377 ? 24.893 0.267 -54.510 1.00 58.91 377 LEU A O 1
ATOM 2912 N N . ARG A 1 378 ? 24.063 0.804 -56.527 1.00 59.22 378 ARG A N 1
ATOM 2913 C CA . ARG A 1 378 ? 22.667 0.915 -56.070 1.00 59.22 378 ARG A CA 1
ATOM 2914 C C . ARG A 1 378 ? 22.092 -0.429 -55.638 1.00 59.22 378 ARG A C 1
ATOM 2916 O O . ARG A 1 378 ? 21.423 -0.469 -54.614 1.00 59.22 378 ARG A O 1
ATOM 2923 N N . PHE A 1 379 ? 22.382 -1.504 -56.368 1.00 63.41 379 PHE A N 1
ATOM 2924 C CA . PHE A 1 379 ? 21.954 -2.855 -56.006 1.00 63.41 379 PHE A CA 1
ATOM 2925 C C . PHE A 1 379 ? 22.618 -3.343 -54.722 1.00 63.41 379 PHE A C 1
ATOM 2927 O O . PHE A 1 379 ? 21.938 -3.911 -53.881 1.00 63.41 379 PHE A O 1
ATOM 2934 N N . ALA A 1 380 ? 23.911 -3.080 -54.531 1.00 61.38 380 ALA A N 1
ATOM 2935 C CA . ALA A 1 380 ? 24.616 -3.401 -53.297 1.00 61.38 380 ALA A CA 1
ATOM 2936 C C . ALA A 1 380 ? 24.030 -2.616 -52.120 1.00 61.38 380 ALA A C 1
ATOM 2938 O O . ALA A 1 380 ? 23.774 -3.201 -51.077 1.00 61.38 380 ALA A O 1
ATOM 2939 N N . LEU A 1 381 ? 23.736 -1.323 -52.308 1.00 60.28 381 LEU A N 1
ATOM 2940 C CA . LEU A 1 381 ? 23.086 -0.495 -51.291 1.00 60.28 381 LEU A CA 1
ATOM 2941 C C . LEU A 1 381 ? 21.666 -0.995 -50.972 1.00 60.28 381 LEU A C 1
ATOM 2943 O O . LEU A 1 381 ? 21.301 -1.079 -49.806 1.00 60.28 381 LEU A O 1
ATOM 2947 N N . GLN A 1 382 ? 20.878 -1.368 -51.987 1.00 57.97 382 GLN A N 1
ATOM 2948 C CA . GLN A 1 382 ? 19.540 -1.938 -51.804 1.00 57.97 382 GLN A CA 1
ATOM 2949 C C . GLN A 1 382 ? 19.579 -3.320 -51.146 1.00 57.97 382 GLN A C 1
ATOM 2951 O O . GLN A 1 382 ? 18.779 -3.572 -50.255 1.00 57.97 382 GLN A O 1
ATOM 2956 N N . ALA A 1 383 ? 20.517 -4.190 -51.520 1.00 60.34 383 ALA A N 1
ATOM 2957 C CA . ALA A 1 383 ? 20.693 -5.501 -50.902 1.00 60.34 383 ALA A CA 1
ATOM 2958 C C . ALA A 1 383 ? 21.088 -5.375 -49.425 1.00 60.34 383 ALA A C 1
ATOM 2960 O O . ALA A 1 383 ? 20.590 -6.124 -48.593 1.00 60.34 383 ALA A O 1
ATOM 2961 N N . LEU A 1 384 ? 21.919 -4.386 -49.086 1.00 57.88 384 LEU A N 1
ATOM 2962 C CA . LEU A 1 384 ? 22.306 -4.094 -47.705 1.00 57.88 384 LEU A CA 1
ATOM 2963 C C . LEU A 1 384 ? 21.139 -3.529 -46.886 1.00 57.88 384 LEU A C 1
ATOM 2965 O O . LEU A 1 384 ? 20.994 -3.879 -45.723 1.00 57.88 384 LEU A O 1
ATOM 2969 N N . VAL A 1 385 ? 20.281 -2.706 -47.496 1.00 59.19 385 VAL A N 1
ATOM 2970 C CA . VAL A 1 385 ? 19.036 -2.232 -46.869 1.00 59.19 385 VAL A CA 1
ATOM 2971 C C . VAL A 1 385 ? 18.053 -3.387 -46.652 1.00 59.19 385 VAL A C 1
ATOM 2973 O O . VAL A 1 385 ? 17.448 -3.464 -45.590 1.00 59.19 385 VAL A O 1
ATOM 2976 N N . VAL A 1 386 ? 17.920 -4.311 -47.608 1.00 60.81 386 VAL A N 1
ATOM 2977 C CA . VAL A 1 386 ? 17.066 -5.506 -47.468 1.00 60.81 386 VAL A CA 1
ATOM 2978 C C . VAL A 1 386 ? 17.593 -6.443 -46.378 1.00 60.81 386 VAL A C 1
ATOM 2980 O O . VAL A 1 386 ? 16.807 -6.927 -45.574 1.00 60.81 386 VAL A O 1
ATOM 2983 N N . LEU A 1 387 ? 18.911 -6.636 -46.289 1.00 54.66 387 LEU A N 1
ATOM 2984 C CA . LEU A 1 387 ? 19.556 -7.454 -45.253 1.00 54.66 387 LEU A CA 1
ATOM 2985 C C . LEU A 1 387 ? 19.494 -6.824 -43.849 1.00 54.66 387 LEU A C 1
ATOM 2987 O O . LEU A 1 387 ? 19.802 -7.486 -42.870 1.00 54.66 387 LEU A O 1
ATOM 2991 N N . LEU A 1 388 ? 19.130 -5.544 -43.753 1.00 52.41 388 LEU A N 1
ATOM 2992 C CA . LEU A 1 388 ? 18.940 -4.819 -42.492 1.00 52.41 388 LEU A CA 1
ATOM 2993 C C . LEU A 1 388 ? 17.466 -4.803 -42.048 1.00 52.41 388 LEU A C 1
ATOM 2995 O O . LEU A 1 388 ? 17.171 -4.467 -40.904 1.00 52.41 388 LEU A O 1
ATOM 2999 N N . VAL A 1 389 ? 16.547 -5.126 -42.965 1.00 51.38 389 VAL A N 1
ATOM 3000 C CA . VAL A 1 389 ? 15.101 -5.247 -42.718 1.00 51.38 389 VAL A CA 1
ATOM 3001 C C . VAL A 1 389 ? 14.689 -6.701 -42.450 1.00 51.38 389 VAL A C 1
ATOM 3003 O O . VAL A 1 389 ? 13.718 -6.912 -41.724 1.00 51.38 389 VAL A O 1
ATOM 3006 N N . ALA A 1 390 ? 15.397 -7.672 -43.035 1.00 39.78 390 ALA A N 1
ATOM 3007 C CA . ALA A 1 390 ? 15.289 -9.102 -42.730 1.00 39.78 390 ALA A CA 1
ATOM 3008 C C . ALA A 1 390 ? 16.156 -9.467 -41.520 1.00 39.78 390 ALA A C 1
ATOM 3010 O O . ALA A 1 390 ? 15.710 -10.333 -40.734 1.00 39.78 390 ALA A O 1
#

Radius of gyration: 39.34 Å; chains: 1; bounding box: 102×38×123 Å